Protein AF-0000000084930724 (afdb_homodimer)

pLDDT: mean 94.34, std 8.79, range [58.75, 98.94]

Nearest PDB structures (foldseek):
  6c37-assembly1_A  TM=9.125E-01  e=6.052E-26  Mycolicibacterium smegmatis MC2 155
  3igr-assembly1_A  TM=8.652E-01  e=2.400E-17  Aliivibrio fischeri ES114
  8gxk-assembly2_C  TM=8.668E-01  e=1.693E-15  Pseudomonas jinjuensis
  7kwj-assembly1_B  TM=8.183E-01  e=2.320E-12  Vibrio cholerae O1 biovar El Tor str. N16961
  2vzy-assembly1_D  TM=8.020E-01  e=4.717E-12  Mycobacterium tuberculosis H37Rv

Radius of gyration: 22.0 Å; Cα contacts (8 Å, |Δi|>4): 736; chains: 2; bounding box: 51×66×54 Å

Organism: Streptomyces venezuelae (strain ATCC 10712 / CBS 650.69 / DSM 40230 / JCM 4526 / NBRC 13096 / PD 04745) (NCBI:txid953739)

Sequence (406 aa):
MIPSWPAVLVDGDVLLRPIRMRDHAAWREVNRRNREWLRPWEATVPPAPPGAPVAQRPTYRQMVRHLRSEANAGRMLPFVIEYRGRLVGQLTVAGITWGSMCSGHVGYWVDSEVAGRGVMPTAVALAVDHCFRAVGLHRMEVCIRPENGPSRRVVEKLGFREEGLRPRYLHIDGAWRDHLVFALTVEEVPEGLLRRWHQARIKMIPSWPAVLVDGDVLLRPIRMRDHAAWREVNRRNREWLRPWEATVPPAPPGAPVAQRPTYRQMVRHLRSEANAGRMLPFVIEYRGRLVGQLTVAGITWGSMCSGHVGYWVDSEVAGRGVMPTAVALAVDHCFRAVGLHRMEVCIRPENGPSRRVVEKLGFREEGLRPRYLHIDGAWRDHLVFALTVEEVPEGLLRRWHQARIK

Structure (mmCIF, N/CA/C/O backbone):
data_AF-0000000084930724-model_v1
#
loop_
_entity.id
_entity.type
_entity.pdbx_description
1 polymer Ribosomal-protein-S5p-alanineacetyltransferase
#
loop_
_atom_site.group_PDB
_atom_site.id
_atom_site.type_symbol
_atom_site.label_atom_id
_atom_site.label_alt_id
_atom_site.label_comp_id
_atom_site.label_asym_id
_atom_site.label_entity_id
_atom_site.label_seq_id
_atom_site.pdbx_PDB_ins_code
_atom_site.Cartn_x
_atom_site.Cartn_y
_atom_site.Cartn_z
_atom_site.occupancy
_atom_site.B_iso_or_equiv
_atom_site.auth_seq_id
_atom_site.auth_comp_id
_atom_site.auth_asym_id
_atom_site.auth_atom_id
_atom_site.pdbx_PDB_model_num
ATOM 1 N N . MET A 1 1 ? 9.727 -2.016 16.578 1 65.81 1 MET A N 1
ATOM 2 C CA . MET A 1 1 ? 9.578 -0.6 16.906 1 65.81 1 MET A CA 1
ATOM 3 C C . MET A 1 1 ? 10.305 0.269 15.883 1 65.81 1 MET A C 1
ATOM 5 O O . MET A 1 1 ? 11.367 -0.105 15.383 1 65.81 1 MET A O 1
ATOM 9 N N . ILE A 1 2 ? 9.5 1.338 15.516 1 71.06 2 ILE A N 1
ATOM 10 C CA . ILE A 1 2 ? 10.141 2.307 14.633 1 71.06 2 ILE A CA 1
ATOM 11 C C . ILE A 1 2 ? 11.156 3.129 15.422 1 71.06 2 ILE A C 1
ATOM 13 O O . ILE A 1 2 ? 10.812 3.75 16.438 1 71.06 2 ILE A O 1
ATOM 17 N N . PRO A 1 3 ? 12.445 3.111 15.211 1 70.5 3 PRO A N 1
ATOM 18 C CA . PRO A 1 3 ? 13.477 3.76 16.031 1 70.5 3 PRO A CA 1
ATOM 19 C C . PRO A 1 3 ? 13.188 5.238 16.281 1 70.5 3 PRO A C 1
ATOM 21 O O . PRO A 1 3 ? 13.633 5.793 17.281 1 70.5 3 PRO A O 1
ATOM 24 N N . SER A 1 4 ? 12.344 5.812 15.602 1 83.12 4 SER A N 1
ATOM 25 C CA . SER A 1 4 ? 12.18 7.258 15.719 1 83.12 4 SER A CA 1
ATOM 26 C C . SER A 1 4 ? 10.742 7.617 16.094 1 83.12 4 SER A C 1
ATOM 28 O O . SER A 1 4 ? 10.258 8.695 15.75 1 83.12 4 SER A O 1
ATOM 30 N N . TRP A 1 5 ? 10.188 6.781 16.875 1 91.44 5 TRP A N 1
ATOM 31 C CA . TRP A 1 5 ? 8.867 7.035 17.453 1 91.44 5 TRP A CA 1
ATOM 32 C C . TRP A 1 5 ? 8.875 6.762 18.953 1 91.44 5 TRP A C 1
ATOM 34 O O . TRP A 1 5 ? 9.492 5.801 19.406 1 91.44 5 TRP A O 1
ATOM 44 N N . PRO A 1 6 ? 8.273 7.578 19.75 1 95.56 6 PRO A N 1
ATOM 45 C CA . PRO A 1 6 ? 7.512 8.773 19.375 1 95.56 6 PRO A CA 1
ATOM 46 C C . PRO A 1 6 ? 8.406 9.945 18.984 1 95.56 6 PRO A C 1
ATOM 48 O O . PRO A 1 6 ? 9.594 9.961 19.328 1 95.56 6 PRO A O 1
ATOM 51 N N . ALA A 1 7 ? 7.828 10.859 18.25 1 97.25 7 ALA A N 1
ATOM 52 C CA . ALA A 1 7 ? 8.578 12.023 17.781 1 97.25 7 ALA A CA 1
ATOM 53 C C . ALA A 1 7 ? 7.742 13.297 17.906 1 97.25 7 ALA A C 1
ATOM 55 O O . ALA A 1 7 ? 6.523 13.258 17.734 1 97.25 7 ALA A O 1
ATOM 56 N N . VAL A 1 8 ? 8.414 14.383 18.203 1 98.5 8 VAL A N 1
ATOM 57 C CA . VAL A 1 8 ? 7.863 15.734 18.141 1 98.5 8 VAL A CA 1
ATOM 58 C C . VAL A 1 8 ? 8.625 16.562 17.109 1 98.5 8 VAL A C 1
ATOM 60 O O . VAL A 1 8 ? 9.844 16.688 17.188 1 98.5 8 VAL A O 1
ATOM 63 N N . LEU A 1 9 ? 7.922 17.062 16.109 1 98.75 9 LEU A N 1
ATOM 64 C CA . LEU A 1 9 ? 8.5 17.812 15 1 98.75 9 LEU A CA 1
ATOM 65 C C . LEU A 1 9 ? 7.98 19.25 14.984 1 98.75 9 LEU A C 1
ATOM 67 O O . LEU A 1 9 ? 6.781 19.484 15.141 1 98.75 9 LEU A O 1
ATOM 71 N N . VAL A 1 10 ? 8.906 20.203 14.758 1 98.69 10 VAL A N 1
ATOM 72 C CA . VAL A 1 10 ? 8.484 21.594 14.891 1 98.69 10 VAL A CA 1
ATOM 73 C C . VAL A 1 10 ? 9.109 22.422 13.781 1 98.69 10 VAL A C 1
ATOM 75 O O . VAL A 1 10 ? 10.266 22.203 13.406 1 98.69 10 VAL A O 1
ATOM 78 N N . ASP A 1 11 ? 8.359 23.312 13.227 1 98.75 11 ASP A N 1
ATOM 79 C CA . ASP A 1 11 ? 8.812 24.375 12.344 1 98.75 11 ASP A CA 1
ATOM 80 C C . ASP A 1 11 ? 7.984 25.641 12.547 1 98.75 11 ASP A C 1
ATOM 82 O O . ASP A 1 11 ? 6.844 25.719 12.094 1 98.75 11 ASP A O 1
ATOM 86 N N . GLY A 1 12 ? 8.609 26.688 13.234 1 98.06 12 GLY A N 1
ATOM 87 C CA . GLY A 1 12 ? 7.859 27.891 13.547 1 98.06 12 GLY A CA 1
ATOM 88 C C . GLY A 1 12 ? 6.625 27.625 14.391 1 98.06 12 GLY A C 1
ATOM 89 O O . GLY A 1 12 ? 6.719 27.031 15.461 1 98.06 12 GLY A O 1
ATOM 90 N N . ASP A 1 13 ? 5.41 28 13.812 1 98.31 13 ASP A N 1
ATOM 91 C CA . ASP A 1 13 ? 4.148 27.922 14.547 1 98.31 13 ASP A CA 1
ATOM 92 C C . ASP A 1 13 ? 3.514 26.531 14.398 1 98.31 13 ASP A C 1
ATOM 94 O O . ASP A 1 13 ? 2.479 26.25 15.008 1 98.31 13 ASP A O 1
ATOM 98 N N . VAL A 1 14 ? 4.137 25.672 13.625 1 98.88 14 VAL A N 1
ATOM 99 C CA . VAL A 1 14 ? 3.551 24.375 13.336 1 98.88 14 VAL A CA 1
ATOM 100 C C . VAL A 1 14 ? 4.277 23.297 14.141 1 98.88 14 VAL A C 1
ATOM 102 O O . VAL A 1 14 ? 5.508 23.219 14.117 1 98.88 14 VAL A O 1
ATOM 105 N N . LEU A 1 15 ? 3.494 22.5 14.859 1 98.88 15 LEU A N 1
ATOM 106 C CA . LEU A 1 15 ? 4.031 21.406 15.68 1 98.88 15 LEU A CA 1
ATOM 107 C C . LEU A 1 15 ? 3.285 20.109 15.414 1 98.88 15 LEU A C 1
ATOM 109 O O . LEU A 1 15 ? 2.055 20.094 15.336 1 98.88 15 LEU A O 1
ATOM 113 N N . LEU A 1 16 ? 4.008 19.031 15.125 1 98.88 16 LEU A N 1
ATOM 114 C CA . LEU A 1 16 ? 3.48 17.672 15.078 1 98.88 16 LEU A CA 1
ATOM 115 C C . LEU A 1 16 ? 3.891 16.891 16.328 1 98.88 16 LEU A C 1
ATOM 117 O O . LEU A 1 16 ? 5.066 16.875 16.703 1 98.88 16 LEU A O 1
ATOM 121 N N . ARG A 1 17 ? 3.01 16.25 16.953 1 98.81 17 ARG A N 1
ATOM 122 C CA . ARG A 1 17 ? 3.293 15.398 18.094 1 98.81 17 ARG A CA 1
ATOM 123 C C . ARG A 1 17 ? 2.332 14.211 18.141 1 98.81 17 ARG A C 1
ATOM 125 O O . ARG A 1 17 ? 1.257 14.25 17.547 1 98.81 17 ARG A O 1
ATOM 132 N N . PRO A 1 18 ? 2.723 13.18 18.875 1 98.5 18 PRO A N 1
ATOM 133 C CA . PRO A 1 18 ? 1.832 12.023 18.953 1 98.5 18 PRO A CA 1
ATOM 134 C C . PRO A 1 18 ? 0.461 12.367 19.531 1 98.5 1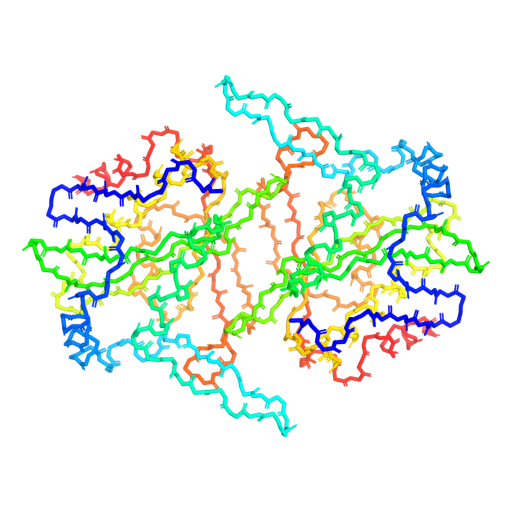8 PRO A C 1
ATOM 136 O O . PRO A 1 18 ? 0.363 13.172 20.453 1 98.5 18 PRO A O 1
ATOM 139 N N . ILE A 1 19 ? -0.576 11.789 19.016 1 98.44 19 ILE A N 1
ATOM 140 C CA . ILE A 1 19 ? -1.924 11.93 19.562 1 98.44 19 ILE A CA 1
ATOM 141 C C . ILE A 1 19 ? -2.004 11.258 20.922 1 98.44 19 ILE A C 1
ATOM 143 O O . ILE A 1 19 ? -1.419 10.195 21.141 1 98.44 19 ILE A O 1
ATOM 147 N N . ARG A 1 20 ? -2.709 11.875 21.828 1 98.06 20 ARG A N 1
ATOM 148 C CA . ARG A 1 20 ? -2.857 11.383 23.203 1 98.06 20 ARG A CA 1
ATOM 149 C C . ARG A 1 20 ? -4.328 11.281 23.594 1 98.06 20 ARG A C 1
ATOM 151 O O . ARG A 1 20 ? -5.18 11.938 22.984 1 98.06 20 ARG A O 1
ATOM 158 N N . MET A 1 21 ? -4.531 10.461 24.672 1 98.06 21 MET A N 1
ATOM 159 C CA . MET A 1 21 ? -5.891 10.328 25.203 1 98.06 21 MET A CA 1
ATOM 160 C C . MET A 1 21 ? -6.418 11.68 25.688 1 98.06 21 MET A C 1
ATOM 162 O O . MET A 1 21 ? -7.602 11.984 25.516 1 98.06 21 MET A O 1
ATOM 166 N N . ARG A 1 22 ? -5.602 12.484 26.141 1 97.81 22 ARG A N 1
ATOM 167 C CA . ARG A 1 22 ? -6.008 13.75 26.75 1 97.81 22 ARG A CA 1
ATOM 168 C C . ARG A 1 22 ? -6.371 14.781 25.688 1 97.81 22 ARG A C 1
ATOM 170 O O . ARG A 1 22 ? -6.891 15.852 26 1 97.81 22 ARG A O 1
ATOM 177 N N . ASP A 1 23 ? -6.117 14.484 24.422 1 98.44 23 ASP A N 1
ATOM 178 C CA . ASP A 1 23 ? -6.449 15.398 23.328 1 98.44 23 ASP A CA 1
ATOM 179 C C . ASP A 1 23 ? -7.941 15.336 23 1 98.44 23 ASP A C 1
ATOM 181 O O . ASP A 1 23 ? -8.422 16.094 22.156 1 98.44 23 ASP A O 1
ATOM 185 N N . HIS A 1 24 ? -8.664 14.508 23.641 1 98.31 24 HIS A N 1
ATOM 186 C CA . HIS A 1 24 ? -10.023 14.148 23.266 1 98.31 24 HIS A CA 1
ATOM 187 C C . HIS A 1 24 ? -10.906 15.383 23.141 1 98.31 24 HIS A C 1
ATOM 189 O O . HIS A 1 24 ? -11.57 15.57 22.109 1 98.31 24 HIS A O 1
ATOM 195 N N . ALA A 1 25 ? -10.93 16.219 24.062 1 98.19 25 ALA A N 1
ATOM 196 C CA . ALA A 1 25 ? -11.828 17.375 24.078 1 98.19 25 ALA A CA 1
ATOM 197 C C . ALA A 1 25 ? -11.508 18.312 22.906 1 98.19 25 ALA A C 1
ATOM 199 O O . ALA A 1 25 ? -12.406 18.734 22.172 1 98.19 25 ALA A O 1
ATOM 200 N N . ALA A 1 26 ? -10.273 18.656 22.781 1 98.25 26 ALA A N 1
ATOM 201 C CA . ALA A 1 26 ? -9.852 19.562 21.703 1 98.25 26 ALA A CA 1
ATOM 202 C C . ALA A 1 26 ? -10.117 18.938 20.344 1 98.25 26 ALA A C 1
ATOM 204 O O . ALA A 1 26 ? -10.594 19.625 19.422 1 98.25 26 ALA A O 1
ATOM 205 N N . TRP A 1 27 ? -9.828 17.688 20.188 1 97.75 27 TRP A N 1
ATOM 206 C CA . TRP A 1 27 ? -10.039 16.938 18.953 1 97.75 27 TRP A CA 1
ATOM 207 C C . TRP A 1 27 ? -11.523 16.922 18.578 1 97.75 27 TRP A C 1
ATOM 209 O O . TRP A 1 27 ? -11.883 17.203 17.438 1 97.75 27 TRP A O 1
ATOM 219 N N . ARG A 1 28 ? -12.344 16.641 19.531 1 97.19 28 ARG A N 1
ATOM 220 C CA . ARG A 1 28 ? -13.789 16.594 19.312 1 97.19 28 ARG A CA 1
ATOM 221 C C . ARG A 1 28 ? -14.312 17.969 18.891 1 97.19 28 ARG A C 1
ATOM 223 O O . ARG A 1 28 ? -15.164 18.062 18 1 97.19 28 ARG A O 1
ATOM 230 N N . GLU A 1 29 ? -13.844 18.906 19.547 1 97.81 29 GLU A N 1
ATOM 231 C CA . GLU A 1 29 ? -14.289 20.266 19.234 1 97.81 29 GLU A CA 1
ATOM 232 C C . GLU A 1 29 ? -13.953 20.656 17.797 1 97.81 29 GLU A C 1
ATOM 234 O O . GLU A 1 29 ? -14.805 21.156 17.078 1 97.81 29 GLU A O 1
ATOM 239 N N . VAL A 1 30 ? -12.742 20.438 17.391 1 97.75 30 VAL A N 1
ATOM 240 C CA . VAL A 1 30 ? -12.305 20.781 16.047 1 97.75 30 VAL A CA 1
ATOM 241 C C . VAL A 1 30 ? -13.07 19.969 15.016 1 97.75 30 VAL A C 1
ATOM 243 O O . VAL A 1 30 ? -13.508 20.484 13.992 1 97.75 30 VAL A O 1
ATOM 246 N N . ASN A 1 31 ? -13.289 18.672 15.281 1 96.19 31 ASN A N 1
ATOM 247 C CA . ASN A 1 31 ? -14.023 17.812 14.375 1 96.19 31 ASN A CA 1
ATOM 248 C C . ASN A 1 31 ? -15.477 18.25 14.242 1 96.19 31 ASN A C 1
ATOM 250 O O . ASN A 1 31 ? -16.016 18.281 13.133 1 96.19 31 ASN A O 1
ATOM 254 N N . ARG A 1 32 ? -16.016 18.594 15.352 1 96.38 32 ARG A N 1
ATOM 255 C CA . ARG A 1 32 ? -17.422 19.031 15.328 1 96.38 32 ARG A CA 1
ATOM 256 C C . ARG A 1 32 ? -17.578 20.312 14.508 1 96.38 32 ARG A C 1
ATOM 258 O O . ARG A 1 32 ? -18.453 20.391 13.648 1 96.38 32 ARG A O 1
ATOM 265 N N . ARG A 1 33 ? -16.781 21.234 14.742 1 96.62 33 ARG A N 1
ATOM 266 C CA . ARG A 1 33 ? -16.875 22.531 14.078 1 96.62 33 ARG A CA 1
ATOM 267 C C . ARG A 1 33 ? -16.594 22.406 12.586 1 96.62 33 ARG A C 1
ATOM 269 O O . ARG A 1 33 ? -17.062 23.219 11.789 1 96.62 33 ARG A O 1
ATOM 276 N N . ASN A 1 34 ? -15.859 21.375 12.25 1 97.56 34 ASN A N 1
ATOM 277 C CA . ASN A 1 34 ? -15.43 21.219 10.859 1 97.56 34 ASN A CA 1
ATOM 278 C C . ASN A 1 34 ? -16.156 20.078 10.172 1 97.56 34 ASN A C 1
ATOM 280 O O . ASN A 1 34 ? -15.711 19.594 9.133 1 97.56 34 ASN A O 1
ATOM 284 N N . ARG A 1 35 ? -17.172 19.578 10.711 1 95.69 35 ARG A N 1
ATOM 285 C CA . ARG A 1 35 ? -17.859 18.391 10.234 1 95.69 35 ARG A CA 1
ATOM 286 C C . ARG A 1 35 ? -18.188 18.5 8.75 1 95.69 35 ARG A C 1
ATOM 288 O O . ARG A 1 35 ? -17.875 17.594 7.965 1 95.69 35 ARG A O 1
ATOM 295 N N . GLU A 1 36 ? -18.812 19.594 8.32 1 94.88 36 GLU A N 1
ATOM 296 C CA . GLU A 1 36 ? -19.219 19.781 6.93 1 94.88 36 GLU A CA 1
ATOM 297 C C . GLU A 1 36 ? -18.016 19.922 6.008 1 94.88 36 GLU A C 1
ATOM 299 O O . GLU A 1 36 ? -18.031 19.422 4.883 1 94.88 36 GLU A O 1
ATOM 304 N N . TRP A 1 37 ? -17.016 20.562 6.578 1 94.56 37 TRP A N 1
ATOM 305 C CA . TRP A 1 37 ? -15.758 20.797 5.875 1 94.56 37 TRP A CA 1
ATOM 306 C C . TRP A 1 37 ? -15.031 19.484 5.609 1 94.56 37 TRP A C 1
ATOM 308 O O . TRP A 1 37 ? -14.43 19.297 4.543 1 94.56 37 TRP A O 1
ATOM 318 N N . LEU A 1 38 ? -15.062 18.516 6.477 1 95.81 38 LEU A N 1
ATOM 319 C CA . LEU A 1 38 ? -14.234 17.312 6.453 1 95.81 38 LEU A CA 1
ATOM 320 C C . LEU A 1 38 ? -15 16.141 5.848 1 95.81 38 LEU A C 1
ATOM 322 O O . LEU A 1 38 ? -14.398 15.25 5.242 1 95.81 38 LEU A O 1
ATOM 326 N N . ARG A 1 39 ? -16.281 16.141 5.906 1 94.56 39 ARG A N 1
ATOM 327 C CA . ARG A 1 39 ? -17.141 15 5.629 1 94.56 39 ARG A CA 1
ATOM 328 C C . ARG A 1 39 ? -16.891 14.445 4.23 1 94.56 39 ARG A C 1
ATOM 330 O O . ARG A 1 39 ? -16.734 13.234 4.055 1 94.56 39 ARG A O 1
ATOM 337 N N . PRO A 1 40 ? -16.734 15.281 3.221 1 95 40 PRO A N 1
ATOM 338 C CA . PRO A 1 40 ? -16.594 14.75 1.861 1 95 40 PRO A CA 1
ATOM 339 C C . PRO A 1 40 ? -15.297 13.969 1.662 1 95 40 PRO A C 1
ATOM 341 O O . PRO A 1 40 ? -15.156 13.242 0.672 1 95 40 PRO A O 1
ATOM 344 N N . TRP A 1 41 ? -14.406 14.125 2.57 1 94.56 41 TRP A N 1
ATOM 345 C CA . TRP A 1 41 ? -13.07 13.555 2.385 1 94.56 41 TRP A CA 1
ATOM 346 C C . TRP A 1 41 ? -12.789 12.477 3.422 1 94.56 41 TRP A C 1
ATOM 348 O O . TRP A 1 41 ? -11.695 11.906 3.451 1 94.56 41 TRP A O 1
ATOM 358 N N . GLU A 1 42 ? -13.766 12.172 4.242 1 91.06 42 GLU A N 1
ATOM 359 C CA . GLU A 1 42 ? -13.578 11.273 5.371 1 91.06 42 GLU A CA 1
ATOM 360 C C . GLU A 1 42 ? -13.633 9.812 4.926 1 91.06 42 GLU A C 1
ATOM 362 O O . GLU A 1 42 ? -14.586 9.398 4.262 1 91.06 42 GLU A O 1
ATOM 367 N N . ALA A 1 43 ? -12.625 9.109 5.348 1 91.44 43 ALA A N 1
ATOM 368 C CA . ALA A 1 43 ? -12.625 7.672 5.109 1 91.44 43 ALA A CA 1
ATOM 369 C C . ALA A 1 43 ? -13.758 6.992 5.867 1 91.44 43 ALA A C 1
ATOM 371 O O . ALA A 1 43 ? -14.047 7.34 7.016 1 91.44 43 ALA A O 1
ATOM 372 N N . THR A 1 44 ? -14.406 6.035 5.25 1 89.94 44 THR A N 1
ATOM 373 C CA . THR A 1 44 ? -15.492 5.262 5.852 1 89.94 44 THR A CA 1
ATOM 374 C C . THR A 1 44 ? -15.219 3.764 5.723 1 89.94 44 THR A C 1
ATOM 376 O O . THR A 1 44 ? -14.43 3.342 4.879 1 89.94 44 THR A O 1
ATOM 379 N N . VAL A 1 45 ? -15.766 3.045 6.578 1 83.94 45 VAL A N 1
ATOM 380 C CA . VAL A 1 45 ? -15.688 1.591 6.492 1 83.94 45 VAL A CA 1
ATOM 381 C C . VAL A 1 45 ? -16.734 1.071 5.512 1 83.94 45 VAL A C 1
ATOM 383 O O . VAL A 1 45 ? -17.922 1.381 5.641 1 83.94 45 VAL A O 1
ATOM 386 N N . PRO A 1 46 ? -16.172 0.367 4.555 1 87.06 46 PRO A N 1
ATOM 387 C CA . PRO A 1 46 ? -17.172 -0.176 3.623 1 87.06 46 PRO A CA 1
ATOM 388 C C . PRO A 1 46 ? -18.156 -1.12 4.301 1 87.06 46 PRO A C 1
ATOM 390 O O . PRO A 1 46 ? -17.859 -1.688 5.352 1 87.06 46 PRO A O 1
ATOM 393 N N . PRO A 1 47 ? -19.344 -1.133 3.67 1 75.94 47 PRO A N 1
ATOM 394 C CA . PRO A 1 47 ? -20.359 -2.012 4.273 1 75.94 47 PRO A CA 1
ATOM 395 C C . PRO A 1 47 ? -19.906 -3.471 4.328 1 75.94 47 PRO A C 1
ATOM 397 O O . PRO A 1 47 ? -19.219 -3.941 3.426 1 75.94 47 PRO A O 1
ATOM 400 N N . ALA A 1 48 ? -20.156 -4.016 5.484 1 70.31 48 ALA A N 1
ATOM 401 C CA . ALA A 1 48 ? -19.859 -5.438 5.633 1 70.31 48 ALA A CA 1
ATOM 402 C C . ALA A 1 48 ? -20.75 -6.281 4.723 1 70.31 48 ALA A C 1
ATOM 404 O O . ALA A 1 48 ? -21.844 -5.852 4.332 1 70.31 48 ALA A O 1
ATOM 405 N N . PRO A 1 49 ? -20.016 -7.426 4.273 1 61.41 49 PRO A N 1
ATOM 406 C CA . PRO A 1 49 ? -20.906 -8.336 3.557 1 61.41 49 PRO A CA 1
ATOM 407 C C . PRO A 1 49 ? -22.219 -8.586 4.309 1 61.41 49 PRO A C 1
ATOM 409 O O . PRO A 1 49 ? -22.281 -8.367 5.52 1 61.41 49 PRO A O 1
ATOM 412 N N . PRO A 1 50 ? -23.219 -8.891 3.475 1 58.75 50 PRO A N 1
ATOM 413 C CA . PRO A 1 50 ? -24.5 -9.203 4.133 1 58.75 50 PRO A CA 1
ATOM 414 C C . PRO A 1 50 ? -24.328 -10.164 5.309 1 58.75 50 PRO A C 1
ATOM 416 O O . PRO A 1 50 ? -23.625 -11.172 5.191 1 58.75 50 PRO A O 1
ATOM 419 N N . GLY A 1 51 ? -24.828 -9.805 6.422 1 59.34 51 GLY A N 1
ATOM 420 C CA . GLY A 1 51 ? -24.781 -10.672 7.59 1 59.34 51 GLY A CA 1
ATOM 421 C C . GLY A 1 51 ? -23.703 -10.281 8.586 1 59.34 51 GLY A C 1
ATOM 422 O O . GLY A 1 51 ? -23.688 -10.773 9.719 1 59.34 51 GLY A O 1
ATOM 423 N N . ALA A 1 52 ? -22.781 -9.531 8.039 1 62.91 52 ALA A N 1
ATOM 424 C CA . ALA A 1 52 ? -21.734 -9.125 8.961 1 62.91 52 ALA A CA 1
ATOM 425 C C . ALA A 1 52 ? -22.156 -7.902 9.781 1 62.91 52 ALA A C 1
ATOM 427 O O . ALA A 1 52 ? -22.969 -7.094 9.32 1 62.91 52 ALA A O 1
ATOM 428 N N . PRO A 1 53 ? -21.781 -7.914 10.984 1 59.72 53 PRO A N 1
ATOM 429 C CA . PRO A 1 53 ? -22.156 -6.762 11.812 1 59.72 53 PRO A CA 1
ATOM 430 C C . PRO A 1 53 ? -21.625 -5.441 11.258 1 59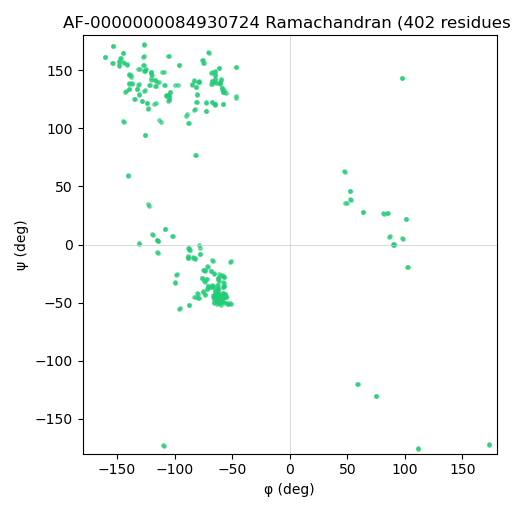.72 53 PRO A C 1
ATOM 432 O O . PRO A 1 53 ? -20.562 -5.414 10.648 1 59.72 53 PRO A O 1
ATOM 435 N N . VAL A 1 54 ? -22.562 -4.441 11.219 1 59.88 54 VAL A N 1
ATOM 436 C CA . VAL A 1 54 ? -22.219 -3.1 10.758 1 59.88 54 VAL A CA 1
ATOM 437 C C . VAL A 1 54 ? -21.094 -2.537 11.609 1 59.88 54 VAL A C 1
ATOM 439 O O . VAL A 1 54 ? -21.156 -2.553 12.844 1 59.88 54 VAL A O 1
ATOM 442 N N . ALA A 1 55 ? -20.109 -2.258 10.93 1 64.56 55 ALA A N 1
ATOM 443 C CA . ALA A 1 55 ? -18.984 -1.697 11.664 1 64.56 55 ALA A CA 1
ATOM 444 C C . ALA A 1 55 ? -19.344 -0.343 12.273 1 64.56 55 ALA A C 1
ATOM 446 O O . ALA A 1 55 ? -19.906 0.515 11.594 1 64.56 55 ALA A O 1
ATOM 447 N N . GLN A 1 56 ? -19.266 -0.201 13.562 1 68.56 56 GLN A N 1
ATOM 448 C CA . GLN A 1 56 ? -19.469 1.063 14.266 1 68.56 56 GLN A CA 1
ATOM 449 C C . GLN A 1 56 ? -18.219 1.942 14.18 1 68.56 56 GLN A C 1
ATOM 451 O O . GLN A 1 56 ? -17.094 1.436 14.141 1 68.56 56 GLN A O 1
ATOM 456 N N . ARG A 1 57 ? -18.5 3.25 14 1 80 57 ARG A N 1
ATOM 457 C CA . ARG A 1 57 ? -17.391 4.203 14.086 1 80 57 ARG A CA 1
ATOM 458 C C . ARG A 1 57 ? -16.688 4.09 15.43 1 80 57 ARG A C 1
ATOM 460 O O . ARG A 1 57 ? -17.328 4.039 16.484 1 80 57 ARG A O 1
ATOM 467 N N . PRO A 1 58 ? -15.469 4.008 15.375 1 87.44 58 PRO A N 1
ATOM 468 C CA . PRO A 1 58 ? -14.742 3.898 16.641 1 87.44 58 PRO A CA 1
ATOM 469 C C . PRO A 1 58 ? -14.875 5.145 17.516 1 87.44 58 PRO A C 1
ATOM 471 O O . PRO A 1 58 ? -15.008 6.254 16.984 1 87.44 58 PRO A O 1
ATOM 474 N N . THR A 1 59 ? -14.82 4.895 18.828 1 93.62 59 THR A N 1
ATOM 475 C CA . THR A 1 59 ? -14.68 6.012 19.75 1 93.62 59 THR A CA 1
ATOM 476 C C . THR A 1 59 ? -13.281 6.617 19.672 1 93.62 59 THR A C 1
ATOM 478 O O . THR A 1 59 ? -12.375 6.02 19.094 1 93.62 59 THR A O 1
ATOM 481 N N . TYR A 1 60 ? -13.211 7.812 20.266 1 96.56 60 TYR A N 1
ATOM 482 C CA . TYR A 1 60 ? -11.898 8.438 20.312 1 96.56 60 TYR A CA 1
ATOM 483 C C . TYR A 1 60 ? -10.891 7.535 21.016 1 96.56 60 TYR A C 1
ATOM 485 O O . TYR A 1 60 ? -9.758 7.383 20.562 1 96.56 60 TYR A O 1
ATOM 493 N N . ARG A 1 61 ? -11.305 6.93 22.094 1 96.56 61 ARG A N 1
ATOM 494 C CA . ARG A 1 61 ? -10.445 6.043 22.859 1 96.56 61 ARG A CA 1
ATOM 495 C C . ARG A 1 61 ? -10 4.844 22.016 1 96.56 61 ARG A C 1
ATOM 497 O O . ARG A 1 61 ? -8.828 4.469 22.031 1 96.56 61 ARG A O 1
ATOM 504 N N . GLN A 1 62 ? -10.898 4.273 21.359 1 96.12 62 GLN A N 1
ATOM 505 C CA . GLN A 1 62 ? -10.594 3.143 20.484 1 96.12 62 GLN A CA 1
ATOM 506 C C . GLN A 1 62 ? -9.656 3.553 19.359 1 96.12 62 GLN A C 1
ATOM 508 O O . GLN A 1 62 ? -8.734 2.812 19.016 1 96.12 62 GLN A O 1
ATOM 513 N N . MET A 1 63 ? -9.953 4.73 18.844 1 95.44 63 MET A N 1
ATOM 514 C CA . MET A 1 63 ? -9.109 5.258 17.781 1 95.44 63 MET A CA 1
ATOM 515 C C . MET A 1 63 ? -7.676 5.441 18.266 1 95.44 63 MET A C 1
ATOM 517 O O . MET A 1 63 ? -6.734 4.941 17.641 1 95.44 63 MET A O 1
ATOM 521 N N . VAL A 1 64 ? -7.496 6.082 19.359 1 97.88 64 VAL A N 1
ATOM 522 C CA . VAL A 1 64 ? -6.168 6.367 19.891 1 97.88 64 VAL A CA 1
ATOM 523 C C . VAL A 1 64 ? -5.453 5.062 20.234 1 97.88 64 VAL A C 1
ATOM 525 O O . VAL A 1 64 ? -4.262 4.914 19.953 1 97.88 64 VAL A O 1
ATOM 528 N N . ARG A 1 65 ? -6.125 4.133 20.797 1 97.19 65 ARG A N 1
ATOM 529 C CA . ARG A 1 65 ? -5.527 2.838 21.125 1 97.19 65 ARG A CA 1
ATOM 530 C C . ARG A 1 65 ? -5.051 2.127 19.859 1 97.19 65 ARG A C 1
ATOM 532 O O . ARG A 1 65 ? -3.963 1.549 19.844 1 97.19 65 ARG A O 1
ATOM 539 N N . HIS A 1 66 ? -5.891 2.189 18.906 1 95.25 66 HIS A N 1
ATOM 540 C CA . HIS A 1 66 ? -5.52 1.583 17.625 1 95.25 66 HIS A CA 1
ATOM 541 C C . HIS A 1 66 ? -4.281 2.246 17.031 1 95.25 66 HIS A C 1
ATOM 543 O O . HIS A 1 66 ? -3.33 1.563 16.656 1 95.25 66 HIS A O 1
ATOM 549 N N . LEU A 1 67 ? -4.352 3.547 17 1 96.44 67 LEU A N 1
ATOM 550 C CA . LEU A 1 67 ? -3.229 4.305 16.453 1 96.44 67 LEU A CA 1
ATOM 551 C C . LEU A 1 67 ? -1.943 3.998 17.219 1 96.44 67 LEU A C 1
ATOM 553 O O . LEU A 1 67 ? -0.896 3.771 16.609 1 96.44 67 LEU A O 1
ATOM 557 N N . ARG A 1 68 ? -2.014 3.918 18.438 1 95.38 68 ARG A N 1
ATOM 558 C CA . ARG A 1 68 ? -0.85 3.633 19.281 1 95.38 68 ARG A CA 1
ATOM 559 C C . ARG A 1 68 ? -0.336 2.217 19.031 1 95.38 68 ARG A C 1
ATOM 561 O O . ARG A 1 68 ? 0.875 1.989 18.984 1 95.38 68 ARG A O 1
ATOM 568 N N . SER A 1 69 ? -1.23 1.313 18.969 1 95 69 SER A N 1
ATOM 569 C CA . SER A 1 69 ? -0.843 -0.067 18.688 1 95 69 SER A CA 1
ATOM 570 C C . SER A 1 69 ? -0.095 -0.178 17.359 1 95 69 SER A C 1
ATOM 572 O O . SER A 1 69 ? 0.926 -0.863 17.281 1 95 69 SER A O 1
ATOM 574 N N . GLU A 1 70 ? -0.636 0.466 16.375 1 93.88 70 GLU A N 1
ATOM 575 C CA . GLU A 1 70 ? 0.009 0.45 15.07 1 93.88 70 GLU A CA 1
ATOM 576 C C . GLU A 1 70 ? 1.368 1.144 15.117 1 93.88 70 GLU A C 1
ATOM 578 O O . GLU A 1 70 ? 2.318 0.702 14.469 1 93.88 70 GLU A O 1
ATOM 583 N N . ALA A 1 71 ? 1.418 2.193 15.812 1 95.94 71 ALA A N 1
ATOM 584 C CA . ALA A 1 71 ? 2.688 2.896 15.977 1 95.94 71 ALA A CA 1
ATOM 585 C C . ALA A 1 71 ? 3.729 2.004 16.641 1 95.94 71 ALA A C 1
ATOM 587 O O . ALA A 1 71 ? 4.871 1.925 16.188 1 95.94 71 ALA A O 1
ATOM 588 N N . ASN A 1 72 ? 3.32 1.315 17.688 1 93.88 72 ASN A N 1
ATOM 589 C CA . ASN A 1 72 ? 4.211 0.416 18.406 1 93.88 72 ASN A CA 1
ATOM 590 C C . ASN A 1 72 ? 4.695 -0.727 17.516 1 93.88 72 ASN A C 1
ATOM 592 O O . ASN A 1 72 ? 5.809 -1.225 17.688 1 93.88 72 ASN A O 1
ATOM 596 N N . ALA A 1 73 ? 3.893 -1.042 16.609 1 91.88 73 ALA A N 1
ATOM 597 C CA . ALA A 1 73 ? 4.234 -2.129 15.703 1 91.88 73 ALA A CA 1
ATOM 598 C C . ALA A 1 73 ? 5.055 -1.617 14.523 1 91.88 73 ALA A C 1
ATOM 600 O O . ALA A 1 73 ? 5.449 -2.393 13.648 1 91.88 73 ALA A O 1
ATOM 601 N N . GLY A 1 74 ? 5.254 -0.356 14.43 1 93.19 74 GLY A N 1
ATOM 602 C CA . GLY A 1 74 ? 6.07 0.224 13.375 1 93.19 74 GLY A CA 1
ATOM 603 C C . GLY A 1 74 ? 5.328 0.386 12.062 1 93.19 74 GLY A C 1
ATOM 604 O O . GLY A 1 74 ? 5.945 0.446 11 1 93.19 74 GLY A O 1
ATOM 605 N N . ARG A 1 75 ? 3.973 0.532 12.148 1 94.25 75 ARG A N 1
ATOM 606 C CA . ARG A 1 75 ? 3.182 0.531 10.922 1 94.25 75 ARG A CA 1
ATOM 607 C C . ARG A 1 75 ? 2.512 1.883 10.703 1 94.25 75 ARG A C 1
ATOM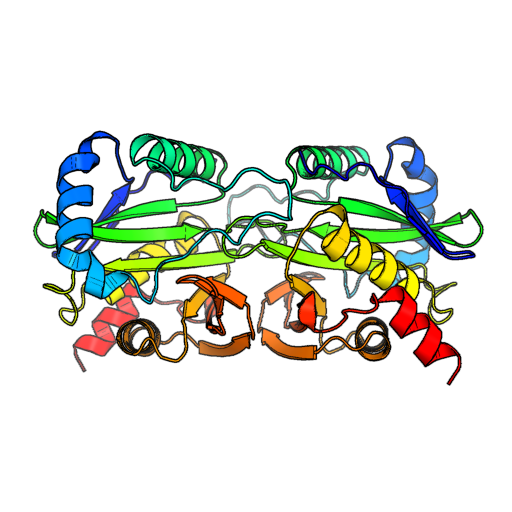 609 O O . ARG A 1 75 ? 1.923 2.123 9.641 1 94.25 75 ARG A O 1
ATOM 616 N N . MET A 1 76 ? 2.621 2.807 11.68 1 96.81 76 MET A N 1
ATOM 617 C CA . MET A 1 76 ? 2.012 4.129 11.562 1 96.81 76 MET A CA 1
ATOM 618 C C . MET A 1 76 ? 2.76 5.148 12.414 1 96.81 76 MET A C 1
ATOM 620 O O . MET A 1 76 ? 3.463 4.785 13.359 1 96.81 76 MET A O 1
ATOM 624 N N . LEU A 1 77 ? 2.654 6.336 12.07 1 98.25 77 LEU A N 1
ATOM 625 C CA . LEU A 1 77 ? 3.023 7.5 12.867 1 98.25 77 LEU A CA 1
ATOM 626 C C . LEU A 1 77 ? 1.852 8.469 12.992 1 98.25 77 LEU A C 1
ATOM 628 O O . LEU A 1 77 ? 1.631 9.305 12.117 1 98.25 77 LEU A O 1
ATOM 632 N N . PRO A 1 78 ? 1.092 8.359 14.055 1 98.44 78 PRO A N 1
ATOM 633 C CA . PRO A 1 78 ? -0.104 9.188 14.227 1 98.44 78 PRO A CA 1
ATOM 634 C C . PRO A 1 78 ? 0.185 10.5 14.953 1 98.44 78 PRO A C 1
ATOM 636 O O . PRO A 1 78 ? 0.362 10.508 16.172 1 98.44 78 PRO A O 1
ATOM 639 N N . PHE A 1 79 ? 0.1 11.602 14.242 1 98.81 79 PHE A N 1
ATOM 640 C CA . PHE A 1 79 ? 0.366 12.93 14.797 1 98.81 79 PHE A CA 1
ATOM 641 C C . PHE A 1 79 ? -0.921 13.734 14.914 1 98.81 79 PHE A C 1
ATOM 643 O O . PHE A 1 79 ? -1.834 13.578 14.102 1 98.81 79 PHE A O 1
ATOM 650 N N . VAL A 1 80 ? -0.965 14.586 15.898 1 98.88 80 VAL A N 1
ATOM 651 C CA . VAL A 1 80 ? -1.819 15.766 15.812 1 98.88 80 VAL A CA 1
ATOM 652 C C . VAL A 1 80 ? -1.001 16.969 15.344 1 98.88 80 VAL A C 1
ATOM 654 O O . VAL A 1 80 ? 0.222 16.984 15.5 1 98.88 80 VAL A O 1
ATOM 657 N N . ILE A 1 81 ? -1.695 17.875 14.758 1 98.94 81 ILE A N 1
ATOM 658 C CA . ILE A 1 81 ? -1.093 19.125 14.305 1 98.94 81 ILE A CA 1
ATOM 659 C C . ILE A 1 81 ? -1.493 20.266 15.25 1 98.94 81 ILE A C 1
ATOM 661 O O . ILE A 1 81 ? -2.682 20.5 15.477 1 98.94 81 ILE A O 1
ATOM 665 N N . GLU A 1 82 ? -0.521 20.922 15.773 1 98.88 82 GLU A N 1
ATOM 666 C CA . GLU A 1 82 ? -0.772 22.141 16.516 1 98.88 82 GLU A CA 1
ATOM 667 C C . GLU A 1 82 ? -0.283 23.375 15.75 1 98.88 82 GLU A C 1
ATOM 669 O O . GLU A 1 82 ? 0.774 23.328 15.117 1 98.88 82 GLU A O 1
ATOM 674 N N . TYR A 1 83 ? -1.062 24.406 15.742 1 98.81 83 TYR A N 1
ATOM 675 C CA . TYR A 1 83 ? -0.729 25.703 15.18 1 98.81 83 TYR A CA 1
ATOM 676 C C . TYR A 1 83 ? -0.872 26.797 16.234 1 98.81 83 TYR A C 1
ATOM 678 O O . TYR A 1 83 ? -1.961 27.016 16.766 1 98.81 83 TYR A O 1
ATOM 686 N N . ARG A 1 84 ? 0.221 27.438 16.547 1 98.31 84 ARG A N 1
ATOM 687 C CA . ARG A 1 84 ? 0.242 28.469 17.578 1 98.31 84 ARG A CA 1
ATOM 688 C C . ARG A 1 84 ? -0.355 27.938 18.891 1 98.31 84 ARG A C 1
ATOM 690 O O . ARG A 1 84 ? -1.188 28.594 19.5 1 98.31 84 ARG A O 1
ATOM 697 N N . GLY A 1 85 ? -0.043 26.656 19.172 1 97.62 85 GLY A N 1
ATOM 698 C CA . GLY A 1 85 ? -0.336 26.062 20.469 1 97.62 85 GLY A CA 1
ATOM 699 C C . GLY A 1 85 ? -1.703 25.406 20.516 1 97.62 85 GLY A C 1
ATOM 700 O O . GLY A 1 85 ? -2.074 24.812 21.531 1 97.62 85 GLY A O 1
ATOM 701 N N . ARG A 1 86 ? -2.428 25.453 19.406 1 98.06 86 ARG A N 1
ATOM 702 C CA . ARG A 1 86 ? -3.771 24.875 19.391 1 98.06 86 ARG A CA 1
ATOM 703 C C . ARG A 1 86 ? -3.838 23.688 18.438 1 98.06 86 ARG A C 1
ATOM 705 O O . ARG A 1 86 ? -3.27 23.719 17.344 1 98.06 86 ARG A O 1
ATOM 712 N N . LEU A 1 87 ? -4.582 22.625 18.891 1 98.69 87 LEU A N 1
ATOM 713 C CA . LEU A 1 87 ? -4.812 21.484 18.016 1 98.69 87 LEU A CA 1
ATOM 714 C C . LEU A 1 87 ? -5.703 21.875 16.844 1 98.69 87 LEU A C 1
ATOM 716 O O . LEU A 1 87 ? -6.832 22.328 17.031 1 98.69 87 LEU A O 1
ATOM 720 N N . VAL A 1 88 ? -5.18 21.656 15.609 1 98.75 88 VAL A N 1
ATOM 721 C CA . VAL A 1 88 ? -5.93 22.172 14.461 1 98.75 88 VAL A CA 1
ATOM 722 C C . VAL A 1 88 ? -6.09 21.078 13.414 1 98.75 88 VAL A C 1
ATOM 724 O O . VAL A 1 88 ? -6.641 21.312 12.336 1 98.75 88 VAL A O 1
ATOM 727 N N . GLY A 1 89 ? -5.578 19.891 13.672 1 98.5 89 GLY A N 1
ATOM 728 C CA . GLY A 1 89 ? -5.711 18.844 12.672 1 98.5 89 GLY A CA 1
ATOM 729 C C . GLY A 1 89 ? -4.938 17.578 13.023 1 98.5 89 GLY A C 1
ATOM 730 O O . GLY A 1 89 ? -4.465 17.438 14.156 1 98.5 89 GLY A O 1
ATOM 731 N N . GLN A 1 90 ? -4.891 16.688 12.094 1 98.56 90 GLN A N 1
ATOM 732 C CA . GLN A 1 90 ? -4.172 15.43 12.242 1 98.56 90 GLN A CA 1
ATOM 733 C C . GLN A 1 90 ? -3.432 15.07 10.961 1 98.56 90 GLN A C 1
ATOM 735 O O . GLN A 1 90 ? -3.857 15.445 9.867 1 98.56 90 GLN A O 1
ATOM 740 N N . LEU A 1 91 ? -2.336 14.453 11.102 1 98.75 91 LEU A N 1
ATOM 741 C CA . LEU A 1 91 ? -1.545 13.852 10.031 1 98.75 91 LEU A CA 1
ATOM 742 C C . LEU A 1 91 ? -1.063 12.461 10.43 1 98.75 91 LEU A C 1
ATOM 744 O O . LEU A 1 91 ? -0.462 12.289 11.492 1 98.75 91 LEU A O 1
ATOM 748 N N . THR A 1 92 ? -1.36 11.516 9.633 1 98.25 92 THR A N 1
ATOM 749 C CA . THR A 1 92 ? -0.952 10.141 9.93 1 98.25 92 THR A CA 1
ATOM 750 C C . THR A 1 92 ? -0.139 9.562 8.773 1 98.25 92 THR A C 1
ATOM 752 O O . THR A 1 92 ? -0.556 9.633 7.617 1 98.25 92 THR A O 1
ATOM 755 N N . VAL A 1 93 ? 1.069 9.148 9.062 1 98.31 93 VAL A N 1
ATOM 756 C CA . VAL A 1 93 ? 1.779 8.266 8.141 1 98.31 93 VAL A CA 1
ATOM 757 C C . VAL A 1 93 ? 1.346 6.82 8.375 1 98.31 93 VAL A C 1
ATOM 759 O O . VAL A 1 93 ? 1.554 6.273 9.461 1 98.31 93 VAL A O 1
ATOM 762 N N . ALA A 1 94 ? 0.739 6.219 7.426 1 96.62 94 ALA A N 1
ATOM 763 C CA . ALA A 1 94 ? 0.162 4.887 7.582 1 96.62 94 ALA A CA 1
ATOM 764 C C . ALA A 1 94 ? 0.667 3.936 6.5 1 96.62 94 ALA A C 1
ATOM 766 O O . ALA A 1 94 ? 1.45 4.332 5.637 1 96.62 94 ALA A O 1
ATOM 767 N N . GLY A 1 95 ? 0.313 2.695 6.699 1 94.75 95 GLY A N 1
ATOM 768 C CA . GLY A 1 95 ? 0.699 1.708 5.703 1 94.75 95 GLY A CA 1
ATOM 769 C C . GLY A 1 95 ? 2.203 1.544 5.578 1 94.75 95 GLY A C 1
ATOM 770 O O . GLY A 1 95 ? 2.713 1.276 4.488 1 94.75 95 GLY A O 1
ATOM 771 N N . ILE A 1 96 ? 2.908 1.794 6.586 1 95.31 96 ILE A N 1
ATOM 772 C CA . ILE A 1 96 ? 4.363 1.68 6.531 1 95.31 96 ILE A CA 1
ATOM 773 C C . ILE A 1 96 ? 4.758 0.222 6.305 1 95.31 96 ILE A C 1
ATOM 775 O O . ILE A 1 96 ? 4.348 -0.662 7.062 1 95.31 96 ILE A O 1
ATOM 779 N N . THR A 1 97 ? 5.441 0.021 5.266 1 92.38 97 THR A N 1
ATOM 780 C CA . THR A 1 97 ? 5.992 -1.28 4.906 1 92.38 97 THR A CA 1
ATOM 781 C C . THR A 1 97 ? 7.512 -1.212 4.789 1 92.38 97 THR A C 1
ATOM 783 O O . THR A 1 97 ? 8.055 -0.234 4.273 1 92.38 97 THR A O 1
ATOM 786 N N . TRP A 1 98 ? 8.102 -2.281 5.219 1 91.06 98 TRP A N 1
ATOM 787 C CA . TRP A 1 98 ? 9.555 -2.336 5.242 1 91.06 98 TRP A CA 1
ATOM 788 C C . TRP A 1 98 ? 10.086 -3.303 4.188 1 91.06 98 TRP A C 1
ATOM 790 O O . TRP A 1 98 ? 9.328 -3.758 3.324 1 91.06 98 TRP A O 1
ATOM 800 N N . GLY A 1 99 ? 11.414 -3.545 4.242 1 90.44 99 GLY A N 1
ATOM 801 C CA . GLY A 1 99 ? 12.008 -4.426 3.252 1 90.44 99 GLY A CA 1
ATOM 802 C C . GLY A 1 99 ? 12.148 -3.781 1.887 1 90.44 99 GLY A C 1
ATOM 803 O O . GLY A 1 99 ? 12.672 -2.672 1.769 1 90.44 99 GLY A O 1
ATOM 804 N N . SER A 1 100 ? 11.656 -4.551 0.865 1 93.88 100 SER A N 1
ATOM 805 C CA . SER A 1 100 ? 11.898 -4.117 -0.508 1 93.88 100 SER A CA 1
ATOM 806 C C . SER A 1 100 ? 11.023 -2.926 -0.875 1 93.88 100 SER A C 1
ATOM 808 O O . SER A 1 100 ? 11.312 -2.211 -1.839 1 93.88 100 SER A O 1
ATOM 810 N N . MET A 1 101 ? 9.961 -2.717 -0.21 1 94.38 101 MET A N 1
ATOM 811 C CA . MET A 1 101 ? 9.062 -1.611 -0.533 1 94.38 101 MET A CA 1
ATOM 812 C C . MET A 1 101 ? 9.484 -0.339 0.193 1 94.38 101 MET A C 1
ATOM 814 O O . MET A 1 101 ? 9.609 0.72 -0.424 1 94.38 101 MET A O 1
ATOM 818 N N . CYS A 1 102 ? 9.688 -0.352 1.586 1 95.31 102 CYS A N 1
ATOM 819 C CA . CYS A 1 102 ? 10.133 0.723 2.465 1 95.31 102 CYS A CA 1
ATOM 820 C C . CYS A 1 102 ? 9.367 2.01 2.188 1 95.31 102 CYS A C 1
ATOM 822 O O . CYS A 1 102 ? 9.961 3.033 1.846 1 95.31 102 CYS A O 1
ATOM 824 N N . SER A 1 103 ? 8.125 1.986 2.393 1 97.06 103 SER A N 1
ATOM 825 C CA . SER A 1 103 ? 7.27 3.096 1.985 1 97.06 103 SER A CA 1
ATOM 826 C C . SER A 1 103 ? 6.129 3.309 2.975 1 97.06 103 SER A C 1
ATOM 828 O O . SER A 1 103 ? 5.906 2.482 3.861 1 97.06 103 SER A O 1
ATOM 830 N N . GLY A 1 104 ? 5.492 4.41 2.898 1 97.25 104 GLY A N 1
ATOM 831 C CA . GLY A 1 104 ? 4.27 4.754 3.611 1 97.25 104 GLY A CA 1
ATOM 832 C C . GLY A 1 104 ? 3.432 5.793 2.895 1 97.25 104 GLY A C 1
ATOM 833 O O . GLY A 1 104 ? 3.846 6.328 1.864 1 97.25 104 GLY A O 1
ATOM 834 N N . HIS A 1 105 ? 2.25 6.012 3.371 1 97.88 105 HIS A N 1
ATOM 835 C CA . HIS A 1 105 ? 1.397 7.051 2.801 1 97.88 105 HIS A CA 1
ATOM 836 C C . HIS A 1 105 ? 0.931 8.031 3.873 1 97.88 105 HIS A C 1
ATOM 838 O O . HIS A 1 105 ? 0.791 7.66 5.039 1 97.88 105 HIS A O 1
ATOM 844 N N . VAL A 1 106 ? 0.709 9.242 3.436 1 98.56 106 VAL A N 1
ATOM 845 C CA . VAL A 1 106 ? 0.323 10.32 4.344 1 98.56 106 VAL A CA 1
ATOM 846 C C . VAL A 1 106 ? -1.148 10.664 4.137 1 98.56 106 VAL A C 1
ATOM 848 O O . VAL A 1 106 ? -1.59 10.867 3.002 1 98.56 106 VAL A O 1
ATOM 851 N N . GLY A 1 107 ? -1.884 10.688 5.164 1 98 107 GLY A N 1
ATOM 852 C CA . GLY A 1 107 ? -3.227 11.242 5.246 1 98 107 GLY A CA 1
ATOM 853 C C . GLY A 1 107 ? -3.354 12.359 6.27 1 98 107 GLY A C 1
ATOM 854 O O . GLY A 1 107 ? -2.68 12.336 7.301 1 98 107 GLY A O 1
ATOM 855 N N . TYR A 1 108 ? -4.27 13.312 5.949 1 98.5 108 TYR A N 1
ATOM 856 C CA . TYR A 1 108 ? -4.328 14.461 6.848 1 98.5 108 TYR A CA 1
ATOM 857 C C . TYR A 1 108 ? -5.652 15.195 6.703 1 98.5 108 TYR A C 1
ATOM 859 O O . TYR A 1 108 ? -6.355 15.039 5.699 1 98.5 108 TYR A O 1
ATOM 867 N N . TRP A 1 109 ? -5.977 15.977 7.676 1 97.94 109 TRP A N 1
ATOM 868 C CA . TRP A 1 109 ? -7.039 16.969 7.672 1 97.94 109 TRP A CA 1
ATOM 869 C C . TRP A 1 109 ? -6.676 18.156 8.562 1 97.94 109 TRP A C 1
ATOM 871 O O . TRP A 1 109 ? -5.867 18.016 9.484 1 97.94 109 TRP A O 1
ATOM 881 N N . VAL A 1 110 ? -7.215 19.234 8.266 1 98.19 110 VAL A N 1
ATOM 882 C CA . VAL A 1 110 ? -6.895 20.438 9.039 1 98.19 110 VAL A CA 1
ATOM 883 C C . VAL A 1 110 ? -8.156 21.281 9.227 1 98.19 110 VAL A C 1
ATOM 885 O O . VAL A 1 110 ? -9.078 21.219 8.406 1 98.19 110 VAL A O 1
ATOM 888 N N . ASP A 1 111 ? -8.133 22.062 10.281 1 98.19 111 ASP A N 1
ATOM 889 C CA . ASP A 1 111 ? -9.172 23.047 10.578 1 98.19 111 ASP A CA 1
ATOM 890 C C . ASP A 1 111 ? -9.32 24.047 9.438 1 98.19 111 ASP A C 1
ATOM 892 O O . ASP A 1 111 ? -8.336 24.641 8.992 1 98.19 111 ASP A O 1
ATOM 896 N N . SER A 1 112 ? -10.586 24.297 8.984 1 97.75 112 SER A N 1
ATOM 897 C CA . SER A 1 112 ? -10.844 25.203 7.879 1 97.75 112 SER A CA 1
ATOM 898 C C . SER A 1 112 ? -10.375 26.625 8.211 1 97.75 112 SER A C 1
ATOM 900 O O . SER A 1 112 ? -10.008 27.391 7.316 1 97.75 112 SER A O 1
ATOM 902 N N . GLU A 1 113 ? -10.328 26.938 9.453 1 97.06 113 GLU A N 1
ATOM 903 C CA . GLU A 1 113 ? -9.953 28.266 9.898 1 97.06 113 GLU A CA 1
ATOM 904 C C . GLU A 1 113 ? -8.477 28.547 9.617 1 97.06 113 GLU A C 1
ATOM 906 O O . GLU A 1 113 ? -8.062 29.719 9.539 1 97.06 113 GLU A O 1
ATOM 911 N N . VAL A 1 114 ? -7.703 27.5 9.492 1 97.38 114 VAL A N 1
ATOM 912 C CA . VAL A 1 114 ? -6.277 27.75 9.297 1 97.38 114 VAL A CA 1
ATOM 913 C C . VAL A 1 114 ? -5.855 27.266 7.91 1 97.38 114 VAL A C 1
ATOM 915 O O . VAL A 1 114 ? -4.672 27.297 7.57 1 97.38 114 VAL A O 1
ATOM 918 N N . ALA A 1 115 ? -6.816 26.812 7.176 1 95.31 115 ALA A N 1
ATOM 919 C CA . ALA A 1 115 ? -6.516 26.422 5.797 1 95.31 115 ALA A CA 1
ATOM 920 C C . ALA A 1 115 ? -5.984 27.609 4.996 1 95.31 115 ALA A C 1
ATOM 922 O O . ALA A 1 115 ? -6.477 28.734 5.141 1 95.31 115 ALA A O 1
ATOM 923 N N . GLY A 1 116 ? -4.945 27.344 4.18 1 93.69 116 GLY A N 1
ATOM 924 C CA . GLY A 1 116 ? -4.406 28.406 3.336 1 93.69 116 GLY A CA 1
ATOM 925 C C . GLY A 1 116 ? -3.289 29.188 3.996 1 93.69 116 GLY A C 1
ATOM 926 O O . GLY A 1 116 ? -2.693 30.078 3.381 1 93.69 116 GLY A O 1
ATOM 927 N N . ARG A 1 117 ? -2.961 28.844 5.176 1 95.62 117 ARG A N 1
ATOM 928 C CA . ARG A 1 117 ? -1.943 29.578 5.91 1 95.62 117 ARG A CA 1
ATOM 929 C C . ARG A 1 117 ? -0.608 28.844 5.895 1 95.62 117 ARG A C 1
ATOM 931 O O . ARG A 1 117 ? 0.288 29.156 6.684 1 95.62 117 ARG A O 1
ATOM 938 N N . GLY A 1 118 ? -0.505 27.766 5.117 1 97.31 118 GLY A N 1
ATOM 939 C CA . GLY A 1 118 ? 0.743 27.031 4.996 1 97.31 118 GLY A CA 1
ATOM 940 C C . GLY A 1 118 ? 0.923 25.969 6.074 1 97.31 118 GLY A C 1
ATOM 941 O O . GLY A 1 118 ? 1.99 25.375 6.184 1 97.31 118 GLY A O 1
ATOM 942 N N . VAL A 1 119 ? -0.066 25.734 6.887 1 98.5 119 VAL A N 1
ATOM 943 C CA . VAL A 1 119 ? 0.022 24.828 8.016 1 98.5 119 VAL A CA 1
ATOM 944 C C . VAL A 1 119 ? 0.214 23.391 7.516 1 98.5 119 VAL A C 1
ATOM 946 O O . VAL A 1 119 ? 1.154 22.703 7.922 1 98.5 119 VAL A O 1
ATOM 949 N N . MET A 1 120 ? -0.593 22.969 6.602 1 98.69 120 MET A N 1
ATOM 950 C CA . MET A 1 120 ? -0.57 21.578 6.188 1 98.69 120 MET A CA 1
ATOM 951 C C . MET A 1 120 ? 0.658 21.281 5.336 1 98.69 120 MET A C 1
ATOM 953 O O . MET A 1 120 ? 1.328 20.266 5.535 1 98.69 120 MET A O 1
ATOM 957 N N . PRO A 1 121 ? 1.034 22.203 4.34 1 98.69 121 PRO A N 1
ATOM 958 C CA . PRO A 1 121 ? 2.281 21.906 3.631 1 98.69 121 PRO A CA 1
ATOM 959 C C . PRO A 1 121 ? 3.482 21.797 4.566 1 98.69 121 PRO A C 1
ATOM 961 O O . PRO A 1 121 ? 4.352 20.953 4.367 1 98.69 121 PRO A O 1
ATOM 964 N N . THR A 1 122 ? 3.49 22.625 5.574 1 98.81 122 THR A N 1
ATOM 965 C CA . THR A 1 122 ? 4.57 22.562 6.551 1 98.81 122 THR A CA 1
ATOM 966 C C . THR A 1 122 ? 4.523 21.234 7.316 1 98.81 122 THR A C 1
ATOM 968 O O . THR A 1 122 ? 5.551 20.578 7.484 1 98.81 122 THR A O 1
ATOM 971 N N . ALA A 1 123 ? 3.365 20.828 7.758 1 98.94 123 ALA A N 1
ATOM 972 C CA . ALA A 1 123 ? 3.188 19.562 8.492 1 98.94 123 ALA A CA 1
ATOM 973 C C . ALA A 1 123 ? 3.623 18.375 7.648 1 98.94 123 ALA A C 1
ATOM 975 O O . ALA A 1 123 ? 4.352 17.5 8.125 1 98.94 123 ALA A O 1
ATOM 976 N N . VAL A 1 124 ? 3.186 18.359 6.402 1 98.94 124 VAL A N 1
ATOM 977 C CA . VAL A 1 124 ? 3.531 17.266 5.5 1 98.94 124 VAL A CA 1
ATOM 978 C C . VAL A 1 124 ? 5.043 17.234 5.277 1 98.94 124 VAL A C 1
ATOM 980 O O . VAL A 1 124 ? 5.66 16.172 5.301 1 98.94 124 VAL A O 1
ATOM 983 N N . ALA A 1 125 ? 5.625 18.375 5.094 1 98.94 125 ALA A N 1
ATOM 984 C CA . ALA A 1 125 ? 7.07 18.453 4.883 1 98.94 125 ALA A CA 1
ATOM 985 C C . ALA A 1 125 ? 7.828 17.922 6.094 1 98.94 125 ALA A C 1
ATOM 987 O O . ALA A 1 125 ? 8.789 17.156 5.945 1 98.94 125 ALA A O 1
ATOM 988 N N . LEU A 1 126 ? 7.41 18.312 7.27 1 98.88 126 LEU A N 1
ATOM 989 C CA . LEU A 1 126 ? 8.016 17.828 8.508 1 98.88 126 LEU A CA 1
ATOM 990 C C . LEU A 1 126 ? 7.93 16.312 8.594 1 98.88 126 LEU A C 1
ATOM 992 O O . LEU A 1 126 ? 8.93 15.648 8.867 1 98.88 126 LEU A O 1
ATOM 996 N N . ALA A 1 127 ? 6.789 15.781 8.359 1 98.81 127 ALA A N 1
ATOM 997 C CA . ALA A 1 127 ? 6.562 14.344 8.484 1 98.81 127 ALA A CA 1
ATOM 998 C C . ALA A 1 127 ? 7.367 13.57 7.449 1 98.81 127 ALA A C 1
ATOM 1000 O O . ALA A 1 127 ? 7.984 12.547 7.77 1 98.81 127 ALA A O 1
ATOM 1001 N N . VAL A 1 128 ? 7.363 14.047 6.238 1 98.81 128 VAL A N 1
ATOM 1002 C CA . VAL A 1 128 ? 8.062 13.359 5.156 1 98.81 128 VAL A CA 1
ATOM 1003 C C . VAL A 1 128 ? 9.562 13.367 5.422 1 98.81 128 VAL A C 1
ATOM 1005 O O . VAL A 1 128 ? 10.234 12.344 5.277 1 98.81 128 VAL A O 1
ATOM 1008 N N . ASP A 1 129 ? 10.102 14.523 5.848 1 98.75 129 ASP A N 1
ATOM 1009 C CA . ASP A 1 129 ? 11.516 14.586 6.195 1 98.75 129 ASP A CA 1
ATOM 1010 C C . ASP A 1 129 ? 11.859 13.602 7.309 1 98.75 129 ASP A C 1
ATOM 1012 O O . ASP A 1 129 ? 12.883 12.922 7.25 1 98.75 129 ASP A O 1
ATOM 1016 N N . HIS A 1 130 ? 11.031 13.555 8.297 1 98.31 130 HIS A N 1
ATOM 1017 C CA . HIS A 1 130 ? 11.242 12.617 9.391 1 98.31 130 HIS A CA 1
ATOM 1018 C C . HIS A 1 130 ? 11.242 11.172 8.883 1 98.31 130 HIS A C 1
ATOM 1020 O O . HIS A 1 130 ? 12.102 10.383 9.266 1 98.31 130 HIS A O 1
ATOM 1026 N N . CYS A 1 131 ? 10.328 10.812 8.023 1 97.81 131 CYS A N 1
ATOM 1027 C CA . CYS A 1 131 ? 10.211 9.469 7.477 1 97.81 131 CYS A CA 1
ATOM 1028 C C . CYS A 1 131 ? 11.438 9.102 6.648 1 97.81 131 CYS A C 1
ATOM 1030 O O . CYS A 1 131 ? 11.938 7.98 6.73 1 97.81 131 CYS A O 1
ATOM 1032 N N . PHE A 1 132 ? 11.922 10.055 5.871 1 97.31 132 PHE A N 1
ATOM 1033 C CA . PHE A 1 132 ? 13.062 9.797 4.996 1 97.31 132 PHE A CA 1
ATOM 1034 C C . PHE A 1 132 ? 14.352 9.742 5.797 1 97.31 132 PHE A C 1
ATOM 1036 O O . PHE A 1 132 ? 15.188 8.859 5.582 1 97.31 132 PHE A O 1
ATOM 1043 N N . ARG A 1 133 ? 14.531 10.578 6.723 1 94.81 133 ARG A N 1
ATOM 1044 C CA . ARG A 1 133 ? 15.828 10.734 7.363 1 94.81 133 ARG A CA 1
ATOM 1045 C C . ARG A 1 133 ? 15.914 9.906 8.641 1 94.81 133 ARG A C 1
ATOM 1047 O O . ARG A 1 133 ? 16.828 9.102 8.805 1 94.81 133 ARG A O 1
ATOM 1054 N N . ALA A 1 134 ? 14.969 10.094 9.555 1 94.69 134 ALA A N 1
ATOM 1055 C CA . ALA A 1 134 ? 15.031 9.445 10.859 1 94.69 134 ALA A CA 1
ATOM 1056 C C . ALA A 1 134 ? 14.484 8.023 10.797 1 94.69 134 ALA A C 1
ATOM 1058 O O . ALA A 1 134 ? 15.086 7.094 11.328 1 94.69 134 ALA A O 1
ATOM 1059 N N . VAL A 1 135 ? 13.375 7.816 10.164 1 94.75 135 VAL A N 1
ATOM 1060 C CA . VAL A 1 135 ? 12.695 6.523 10.148 1 94.75 135 VAL A CA 1
ATOM 1061 C C . VAL A 1 135 ? 13.367 5.598 9.141 1 94.75 135 VAL A C 1
ATOM 1063 O O . VAL A 1 135 ? 13.492 4.395 9.375 1 94.75 135 VAL A O 1
ATOM 1066 N N . GLY A 1 136 ? 13.719 6.207 7.918 1 94.31 136 GLY A N 1
ATOM 1067 C CA . GLY A 1 136 ? 14.453 5.426 6.938 1 94.31 136 GLY A CA 1
ATOM 1068 C C . GLY A 1 136 ? 13.578 4.891 5.82 1 94.31 136 GLY A C 1
ATOM 1069 O O . GLY A 1 136 ? 13.914 3.898 5.176 1 94.31 136 GLY A O 1
ATOM 1070 N N . LEU A 1 137 ? 12.492 5.465 5.594 1 96.56 137 LEU A N 1
ATOM 1071 C CA . LEU A 1 137 ? 11.664 5.082 4.457 1 96.56 137 LEU A CA 1
ATOM 1072 C C . LEU A 1 137 ? 12.258 5.605 3.15 1 96.56 137 LEU A C 1
ATOM 1074 O O . LEU A 1 137 ? 13.031 6.562 3.156 1 96.56 137 LEU A O 1
ATOM 1078 N N . HIS A 1 138 ? 11.93 4.98 2.047 1 97.62 138 HIS A N 1
ATOM 1079 C CA . HIS A 1 138 ? 12.43 5.352 0.729 1 97.62 138 HIS A CA 1
ATOM 1080 C C . HIS A 1 138 ? 11.398 6.176 -0.039 1 97.62 138 HIS A C 1
ATOM 1082 O O . HIS A 1 138 ? 11.766 7.055 -0.824 1 97.62 138 HIS A O 1
ATOM 1088 N N . ARG A 1 139 ? 10.195 5.91 0.177 1 98.44 139 ARG A N 1
ATOM 1089 C CA . ARG A 1 139 ? 9.117 6.434 -0.663 1 98.44 139 ARG A CA 1
ATOM 1090 C C . ARG A 1 139 ? 7.918 6.848 0.179 1 98.44 139 ARG A C 1
ATOM 1092 O O . ARG A 1 139 ? 7.527 6.137 1.108 1 98.44 139 ARG A O 1
ATOM 1099 N N . MET A 1 140 ? 7.371 8.055 -0.102 1 98.81 140 MET A N 1
ATOM 1100 C CA . MET A 1 140 ? 6.168 8.57 0.543 1 98.81 140 MET A CA 1
ATOM 1101 C C . MET A 1 140 ? 5.086 8.875 -0.489 1 98.81 140 MET A C 1
ATOM 1103 O O . MET A 1 140 ? 5.375 9.422 -1.555 1 98.81 140 MET A O 1
ATOM 1107 N N . GLU A 1 141 ? 3.861 8.492 -0.142 1 98.69 141 GLU A N 1
ATOM 1108 C CA . GLU A 1 141 ? 2.762 8.719 -1.076 1 98.69 141 GLU A CA 1
ATOM 1109 C C . GLU A 1 141 ? 1.62 9.484 -0.416 1 98.69 141 GLU A C 1
ATOM 1111 O O . GLU A 1 141 ? 1.428 9.398 0.799 1 98.69 141 GLU A O 1
ATOM 1116 N N . VAL A 1 142 ? 0.911 10.258 -1.179 1 98.81 142 VAL A N 1
ATOM 1117 C CA . VAL A 1 142 ? -0.346 10.906 -0.811 1 98.81 142 VAL A CA 1
ATOM 1118 C C . VAL A 1 142 ? -1.404 10.617 -1.873 1 98.81 142 VAL A C 1
ATOM 1120 O O . VAL A 1 142 ? -1.185 10.867 -3.061 1 98.81 142 VAL A O 1
ATOM 1123 N N . CYS A 1 143 ? -2.498 10.062 -1.467 1 98.44 143 CYS A N 1
ATOM 1124 C CA . CYS A 1 143 ? -3.623 9.781 -2.354 1 98.44 143 CYS A CA 1
ATOM 1125 C C . CYS A 1 143 ? -4.754 10.781 -2.129 1 98.44 143 CYS A C 1
ATOM 1127 O O . CYS A 1 143 ? -5.219 10.953 -1.002 1 98.44 143 CYS A O 1
ATOM 1129 N N . ILE A 1 144 ? -5.164 11.414 -3.193 1 98.62 144 ILE A N 1
ATOM 1130 C CA . ILE A 1 144 ? -6.094 12.531 -3.07 1 98.62 144 ILE A CA 1
ATOM 1131 C C . ILE A 1 144 ? -7.234 12.367 -4.07 1 98.62 144 ILE A C 1
ATOM 1133 O O . ILE A 1 144 ? -7 12.094 -5.25 1 98.62 144 ILE A O 1
ATOM 1137 N N . ARG A 1 145 ? -8.43 12.578 -3.582 1 98.56 145 ARG A N 1
ATOM 1138 C CA . ARG A 1 145 ? -9.523 12.656 -4.543 1 98.56 145 ARG A CA 1
ATOM 1139 C C . ARG A 1 145 ? -9.32 13.812 -5.516 1 98.56 145 ARG A C 1
ATOM 1141 O O . ARG A 1 145 ? -8.938 14.914 -5.109 1 98.56 145 ARG A O 1
ATOM 1148 N N . PRO A 1 146 ? -9.625 13.57 -6.785 1 98.19 146 PRO A N 1
ATOM 1149 C CA . PRO A 1 146 ? -9.383 14.609 -7.781 1 98.19 146 PRO A CA 1
ATOM 1150 C C . PRO A 1 146 ? -10.102 15.914 -7.461 1 98.19 146 PRO A C 1
ATOM 1152 O O . PRO A 1 146 ? -9.594 17 -7.754 1 98.19 146 PRO A O 1
ATOM 1155 N N . GLU A 1 147 ? -11.203 15.875 -6.766 1 97.56 147 GLU A N 1
ATOM 1156 C CA . GLU A 1 147 ? -12.031 17.047 -6.477 1 97.56 147 GLU A CA 1
ATOM 1157 C C . GLU A 1 147 ? -11.492 17.828 -5.281 1 97.56 147 GLU A C 1
ATOM 1159 O O . GLU A 1 147 ? -11.93 18.938 -5.012 1 97.56 147 GLU A O 1
ATOM 1164 N N . ASN A 1 148 ? -10.555 17.203 -4.578 1 97.56 148 ASN A N 1
ATOM 1165 C CA . ASN A 1 148 ? -10.039 17.844 -3.371 1 97.56 148 ASN A CA 1
ATOM 1166 C C . ASN A 1 148 ? -8.969 18.891 -3.699 1 97.56 148 ASN A C 1
ATOM 1168 O O . ASN A 1 148 ? -7.781 18.656 -3.482 1 97.56 148 ASN A O 1
ATOM 1172 N N . GLY A 1 149 ? -9.422 20 -4.152 1 97.19 149 GLY A N 1
ATOM 1173 C CA . GLY A 1 149 ? -8.539 21.078 -4.57 1 97.19 149 GLY A CA 1
ATOM 1174 C C . GLY A 1 149 ? -7.535 21.484 -3.506 1 97.19 149 GLY A C 1
ATOM 1175 O O . GLY A 1 149 ? -6.332 21.531 -3.77 1 97.19 149 GLY A O 1
ATOM 1176 N N . PRO A 1 150 ? -8.016 21.75 -2.295 1 96.38 150 PRO A N 1
ATOM 1177 C CA . PRO A 1 150 ? -7.109 22.156 -1.226 1 96.38 150 PRO A CA 1
ATOM 1178 C C . PRO A 1 150 ? -5.98 21.156 -0.985 1 96.38 150 PRO A C 1
ATOM 1180 O O . PRO A 1 150 ? -4.816 21.547 -0.87 1 96.38 150 PRO A O 1
ATOM 1183 N N . SER A 1 151 ? -6.242 19.906 -0.948 1 97.75 151 SER A N 1
ATOM 1184 C CA . SER A 1 151 ? -5.207 18.906 -0.726 1 97.75 151 SER A CA 1
ATOM 1185 C C . SER A 1 151 ? -4.258 18.812 -1.919 1 97.75 151 SER A C 1
ATOM 1187 O O . SER A 1 151 ? -3.057 18.594 -1.749 1 97.75 151 SER A O 1
ATOM 1189 N N . ARG A 1 152 ? -4.781 18.953 -3.117 1 98.25 152 ARG A N 1
ATOM 1190 C CA . ARG A 1 152 ? -3.932 18.938 -4.305 1 98.25 152 ARG A CA 1
ATOM 1191 C C . ARG A 1 152 ? -2.938 20.094 -4.281 1 98.25 152 ARG A C 1
ATOM 1193 O O . ARG A 1 152 ? -1.781 19.938 -4.68 1 98.25 152 ARG A O 1
ATOM 1200 N N . ARG A 1 153 ? -3.404 21.203 -3.83 1 97.75 153 ARG A N 1
ATOM 1201 C CA . ARG A 1 153 ? -2.51 22.359 -3.74 1 97.75 153 ARG A CA 1
ATOM 1202 C C . ARG A 1 153 ? -1.359 22.078 -2.777 1 97.75 153 ARG A C 1
ATOM 1204 O O . ARG A 1 153 ? -0.237 22.547 -2.994 1 97.75 153 ARG A O 1
ATOM 1211 N N . VAL A 1 154 ? -1.588 21.312 -1.692 1 98.25 154 VAL A N 1
ATOM 1212 C CA . VAL A 1 154 ? -0.557 20.984 -0.717 1 98.25 154 VAL A CA 1
ATOM 1213 C C . VAL A 1 154 ? 0.568 20.203 -1.401 1 98.25 154 VAL A C 1
ATOM 1215 O O . VAL A 1 154 ? 1.735 20.594 -1.321 1 98.25 154 VAL A O 1
ATOM 1218 N N . VAL A 1 155 ? 0.22 19.172 -2.125 1 98.5 155 VAL A N 1
ATOM 1219 C CA . VAL A 1 155 ? 1.238 18.312 -2.711 1 98.5 155 VAL A CA 1
ATOM 1220 C C . VAL A 1 155 ? 1.896 19.016 -3.895 1 98.5 155 VAL A C 1
ATOM 1222 O O . VAL A 1 155 ? 3.086 18.828 -4.156 1 98.5 155 VAL A O 1
ATOM 1225 N N . GLU A 1 156 ? 1.148 19.844 -4.57 1 97.44 156 GLU A N 1
ATOM 1226 C CA . GLU A 1 156 ? 1.722 20.641 -5.652 1 97.44 156 GLU A CA 1
ATOM 1227 C C . GLU A 1 156 ? 2.785 21.594 -5.121 1 97.44 156 GLU A C 1
ATOM 1229 O O . GLU A 1 156 ? 3.879 21.688 -5.684 1 97.44 156 GLU A O 1
ATOM 1234 N N . LYS A 1 157 ? 2.445 22.297 -4.074 1 97.38 157 LYS A N 1
ATOM 1235 C CA . LYS A 1 157 ? 3.385 23.219 -3.451 1 97.38 157 LYS A CA 1
ATOM 1236 C C . LYS A 1 157 ? 4.664 22.516 -3.027 1 97.38 157 LYS A C 1
ATOM 1238 O O . LYS A 1 157 ? 5.754 23.078 -3.086 1 97.38 157 LYS A O 1
ATOM 1243 N N . LEU A 1 158 ? 4.504 21.328 -2.607 1 98.38 158 LEU A N 1
ATOM 1244 C CA . LEU A 1 158 ? 5.629 20.578 -2.043 1 98.38 158 LEU A CA 1
ATOM 1245 C C . LEU A 1 158 ? 6.391 19.828 -3.133 1 98.38 158 LEU A C 1
ATOM 1247 O O . LEU A 1 158 ? 7.449 19.266 -2.873 1 98.38 158 LEU A O 1
ATOM 1251 N N . GLY A 1 159 ? 5.832 19.75 -4.332 1 98 159 GLY A N 1
ATOM 1252 C CA . GLY A 1 159 ? 6.535 19.188 -5.473 1 98 159 GLY A CA 1
ATOM 1253 C C . GLY A 1 159 ? 6.422 17.672 -5.547 1 98 159 GLY A C 1
ATOM 1254 O O . GLY A 1 159 ? 7.332 17 -6.035 1 98 159 GLY A O 1
ATOM 1255 N N . PHE A 1 160 ? 5.391 17.125 -5.016 1 98.62 160 PHE A N 1
ATOM 1256 C CA . PHE A 1 160 ? 5.133 15.703 -5.227 1 98.62 160 PHE A CA 1
ATOM 1257 C C . PHE A 1 160 ? 4.844 15.414 -6.695 1 98.62 160 PHE A C 1
ATOM 1259 O O . PHE A 1 160 ? 4.141 16.188 -7.355 1 98.62 160 PHE A O 1
ATOM 1266 N N . ARG A 1 161 ? 5.324 14.297 -7.148 1 98.31 161 ARG A N 1
ATOM 1267 C CA . ARG A 1 161 ? 5.059 13.875 -8.516 1 98.31 161 ARG A CA 1
ATOM 1268 C C . ARG A 1 161 ? 3.725 13.141 -8.617 1 98.31 161 ARG A C 1
ATOM 1270 O O . ARG A 1 161 ? 3.389 12.328 -7.75 1 98.31 161 ARG A O 1
ATOM 1277 N N . GLU A 1 162 ? 2.982 13.414 -9.609 1 98.25 162 GLU A N 1
ATOM 1278 C CA . GLU A 1 162 ? 1.745 12.672 -9.852 1 98.25 162 GLU A CA 1
ATOM 1279 C C . GLU A 1 162 ? 2.02 11.352 -10.562 1 98.25 162 GLU A C 1
ATOM 1281 O O . GLU A 1 162 ? 2.771 11.312 -11.539 1 98.25 162 GLU A O 1
ATOM 1286 N N . GLU A 1 163 ? 1.408 10.328 -10.117 1 98.31 163 GLU A N 1
ATOM 1287 C CA . GLU A 1 163 ? 1.645 9.016 -10.711 1 98.31 163 GLU A CA 1
ATOM 1288 C C . GLU A 1 163 ? 0.363 8.438 -11.305 1 98.31 163 GLU A C 1
ATOM 1290 O O . GLU A 1 163 ? 0.31 7.258 -11.656 1 98.31 163 GLU A O 1
ATOM 1295 N N . GLY A 1 164 ? -0.666 9.258 -11.336 1 97.31 164 GLY A N 1
ATOM 1296 C CA . GLY A 1 164 ? -1.852 8.859 -12.078 1 97.31 164 GLY A CA 1
ATOM 1297 C C . GLY A 1 164 ? -3.047 8.578 -11.188 1 97.31 164 GLY A C 1
ATOM 1298 O O . GLY A 1 164 ? -2.979 8.773 -9.969 1 97.31 164 GLY A O 1
ATOM 1299 N N . LEU A 1 165 ? -4.094 8.148 -11.828 1 98.38 165 LEU A N 1
ATOM 1300 C CA . LEU A 1 165 ? -5.391 7.922 -11.195 1 98.38 165 LEU A CA 1
ATOM 1301 C C . LEU A 1 165 ? -5.562 6.457 -10.82 1 98.38 165 LEU A C 1
ATOM 1303 O O . LEU A 1 165 ? -5.207 5.566 -11.594 1 98.38 165 LEU A O 1
ATOM 1307 N N . ARG A 1 166 ? -6.082 6.176 -9.672 1 98.19 166 ARG A N 1
ATOM 1308 C CA . ARG A 1 166 ? -6.52 4.859 -9.219 1 98.19 166 ARG A CA 1
ATOM 1309 C C . ARG A 1 166 ? -8.031 4.816 -9.039 1 98.19 166 ARG A C 1
ATOM 1311 O O . ARG A 1 166 ? -8.562 5.32 -8.047 1 98.19 166 ARG A O 1
ATOM 1318 N N . PRO A 1 167 ? -8.711 4.184 -9.883 1 98.31 167 PRO A N 1
ATOM 1319 C CA . PRO A 1 167 ? -10.172 4.125 -9.766 1 98.31 167 PRO A CA 1
ATOM 1320 C C . PRO A 1 167 ? -10.633 3.311 -8.562 1 98.31 167 PRO A C 1
ATOM 1322 O O . PRO A 1 167 ? -10.039 2.281 -8.242 1 98.31 167 PRO A O 1
ATOM 1325 N N . ARG A 1 168 ? -11.68 3.836 -7.844 1 97.94 168 ARG A N 1
ATOM 1326 C CA . ARG A 1 168 ? -12.32 3.154 -6.727 1 97.94 168 ARG A CA 1
ATOM 1327 C C . ARG A 1 168 ? -11.289 2.705 -5.695 1 97.94 168 ARG A C 1
ATOM 1329 O O . ARG A 1 168 ? -11.344 1.575 -5.207 1 97.94 168 ARG A O 1
ATOM 1336 N N . TYR A 1 169 ? -10.453 3.564 -5.406 1 98.19 169 TYR A N 1
ATOM 1337 C CA . TYR A 1 169 ? -9.266 3.236 -4.625 1 98.19 169 TYR A CA 1
ATOM 1338 C C . TYR A 1 169 ? -9.594 3.141 -3.143 1 98.19 169 TYR A C 1
ATOM 1340 O O . TYR A 1 169 ? -9.164 2.203 -2.463 1 98.19 169 TYR A O 1
ATOM 1348 N N . LEU A 1 170 ? -10.312 4.031 -2.562 1 97.56 170 LEU A N 1
ATOM 1349 C CA . LEU A 1 170 ? -10.664 4.086 -1.146 1 97.56 170 LEU A CA 1
ATOM 1350 C C . LEU A 1 170 ? -12.156 4.32 -0.966 1 97.56 170 LEU A C 1
ATOM 1352 O O . LEU A 1 170 ? -12.797 4.957 -1.804 1 97.56 170 LEU A O 1
ATOM 1356 N N . HIS A 1 171 ? -12.641 3.811 0.136 1 96.81 171 HIS A N 1
ATOM 1357 C CA . HIS A 1 171 ? -14.031 4.051 0.502 1 96.81 171 HIS A CA 1
ATOM 1358 C C . HIS A 1 171 ? -14.172 5.336 1.314 1 96.81 171 HIS A C 1
ATOM 1360 O O . HIS A 1 171 ? -13.828 5.367 2.496 1 96.81 171 HIS A O 1
ATOM 1366 N N . ILE A 1 172 ? -14.641 6.324 0.724 1 96.38 172 ILE A N 1
ATOM 1367 C CA . ILE A 1 172 ? -14.727 7.672 1.274 1 96.38 172 ILE A CA 1
ATOM 1368 C C . ILE A 1 172 ? -16.156 8.18 1.177 1 96.38 172 ILE A C 1
ATOM 1370 O O . ILE A 1 172 ? -16.781 8.094 0.118 1 96.38 172 ILE A O 1
ATOM 1374 N N . ASP A 1 173 ? -16.625 8.711 2.271 1 94.06 173 ASP A N 1
ATOM 1375 C CA . ASP A 1 173 ? -17.953 9.312 2.301 1 94.06 173 ASP A CA 1
ATOM 1376 C C . ASP A 1 173 ? -19 8.367 1.697 1 94.06 173 ASP A C 1
ATOM 1378 O O . ASP A 1 173 ? -19.75 8.758 0.808 1 94.06 173 ASP A O 1
ATOM 1382 N N . GLY A 1 174 ? -18.859 7.133 1.896 1 93.12 174 GLY A N 1
ATOM 1383 C CA . GLY A 1 174 ? -19.891 6.145 1.647 1 93.12 174 GLY A CA 1
ATOM 1384 C C . GLY A 1 174 ? -19.75 5.453 0.306 1 93.12 174 GLY A C 1
ATOM 1385 O O . GLY A 1 174 ? -20.625 4.684 -0.1 1 93.12 174 GLY A O 1
ATOM 1386 N N . ALA A 1 175 ? -18.688 5.734 -0.409 1 96.38 175 ALA A N 1
ATOM 1387 C CA . ALA A 1 175 ? -18.531 5.109 -1.72 1 96.38 175 ALA A CA 1
ATOM 1388 C C . ALA A 1 175 ? -17.047 4.887 -2.043 1 96.38 175 ALA A C 1
ATOM 1390 O O . ALA A 1 175 ? -16.172 5.52 -1.448 1 96.38 175 ALA A O 1
ATOM 1391 N N . TRP A 1 176 ? -16.844 3.977 -2.902 1 97.44 176 TRP A N 1
ATOM 1392 C CA . TRP A 1 176 ? -15.5 3.818 -3.445 1 97.44 176 TRP A CA 1
ATOM 1393 C C . TRP A 1 176 ? -15.164 4.957 -4.402 1 97.44 176 TRP A C 1
ATOM 1395 O O . TRP A 1 176 ? -15.867 5.18 -5.391 1 97.44 176 TRP A O 1
ATOM 1405 N N . ARG A 1 177 ? -14.086 5.656 -4.078 1 98.31 177 ARG A N 1
ATOM 1406 C CA . ARG A 1 177 ? -13.766 6.879 -4.809 1 98.31 177 ARG A CA 1
ATOM 1407 C C . ARG A 1 177 ? -12.406 6.766 -5.488 1 98.31 177 ARG A C 1
ATOM 1409 O O . ARG A 1 177 ? -11.477 6.168 -4.938 1 98.31 177 ARG A O 1
ATOM 1416 N N . ASP A 1 178 ? -12.406 7.422 -6.641 1 98.44 178 ASP A N 1
ATOM 1417 C CA . ASP A 1 178 ? -11.141 7.539 -7.355 1 98.44 178 ASP A CA 1
ATOM 1418 C C . ASP A 1 178 ? -10.156 8.422 -6.59 1 98.44 178 ASP A C 1
ATOM 1420 O O . ASP A 1 178 ? -10.562 9.367 -5.91 1 98.44 178 ASP A O 1
ATOM 1424 N N . HIS A 1 179 ? -8.867 8.086 -6.742 1 98.56 179 HIS A N 1
ATOM 1425 C CA . HIS A 1 179 ? -7.828 8.914 -6.145 1 98.56 179 HIS A CA 1
ATOM 1426 C C . HIS A 1 179 ? -6.66 9.117 -7.109 1 98.56 179 HIS A C 1
ATOM 1428 O O . HIS A 1 179 ? -6.281 8.195 -7.836 1 98.56 179 HIS A O 1
ATOM 1434 N N . LEU A 1 180 ? -6.195 10.289 -7.113 1 98.62 180 LEU A N 1
ATOM 1435 C CA . LEU A 1 180 ? -4.883 10.57 -7.684 1 98.62 180 LEU A CA 1
ATOM 1436 C C . LEU A 1 180 ? -3.775 10.203 -6.695 1 98.62 180 LEU A C 1
ATOM 1438 O O . LEU A 1 180 ? -3.902 10.453 -5.496 1 98.62 180 LEU A O 1
ATOM 1442 N N . VAL A 1 181 ? -2.699 9.617 -7.246 1 98.56 181 VAL A N 1
ATOM 1443 C CA . VAL A 1 181 ? -1.57 9.266 -6.387 1 98.56 181 VAL A CA 1
ATOM 1444 C C . VAL A 1 181 ? -0.414 10.234 -6.641 1 98.56 181 VAL A C 1
ATOM 1446 O O . VAL A 1 181 ? -0.036 10.477 -7.789 1 98.56 181 VAL A O 1
ATOM 1449 N N . PHE A 1 182 ? 0.103 10.812 -5.582 1 98.81 182 PHE A N 1
ATOM 1450 C CA . PHE A 1 182 ? 1.305 11.633 -5.586 1 98.81 182 PHE A CA 1
ATOM 1451 C C . PHE A 1 182 ? 2.4 11 -4.738 1 98.81 182 PHE A C 1
ATOM 1453 O O . PHE A 1 182 ? 2.125 10.445 -3.674 1 98.81 182 PHE A O 1
ATOM 1460 N N . ALA A 1 183 ? 3.633 11.117 -5.25 1 98.81 183 ALA A N 1
ATOM 1461 C CA . ALA A 1 183 ? 4.691 10.398 -4.551 1 98.81 183 ALA A CA 1
ATOM 1462 C C . ALA A 1 183 ? 5.996 11.188 -4.559 1 98.81 183 ALA A C 1
ATOM 1464 O O . ALA A 1 183 ? 6.191 12.062 -5.41 1 98.81 183 ALA A O 1
ATOM 1465 N N . LEU A 1 184 ? 6.797 10.891 -3.623 1 98.56 184 LEU A N 1
ATOM 1466 C CA . LEU A 1 184 ? 8.148 11.422 -3.482 1 98.56 184 LEU A CA 1
ATOM 1467 C C . LEU A 1 184 ? 9.102 10.352 -2.955 1 98.56 184 LEU A C 1
ATOM 1469 O O . LEU A 1 184 ? 8.75 9.609 -2.035 1 98.56 184 LEU A O 1
ATOM 1473 N N . THR A 1 185 ? 10.273 10.18 -3.602 1 98.31 185 THR A N 1
ATOM 1474 C CA . THR A 1 185 ? 11.312 9.32 -3.047 1 98.31 185 THR A CA 1
ATOM 1475 C C . THR A 1 185 ? 12.445 10.156 -2.459 1 98.31 185 THR A C 1
ATOM 1477 O O . THR A 1 185 ? 12.578 11.336 -2.768 1 98.31 185 THR A O 1
ATOM 1480 N N . VAL A 1 186 ? 13.195 9.531 -1.659 1 97 186 VAL A N 1
ATOM 1481 C CA . VAL A 1 186 ? 14.242 10.219 -0.91 1 97 186 VAL A CA 1
ATOM 1482 C C . VAL A 1 186 ? 15.195 10.914 -1.876 1 97 186 VAL A C 1
ATOM 1484 O O . VAL A 1 186 ? 15.695 12.008 -1.587 1 97 186 VAL A O 1
ATOM 1487 N N . GLU A 1 187 ? 15.43 10.359 -3.072 1 96.56 187 GLU A N 1
ATOM 1488 C CA . GLU A 1 187 ? 16.375 10.898 -4.047 1 96.56 187 GLU A CA 1
ATOM 1489 C C . GLU A 1 187 ? 15.852 12.195 -4.664 1 96.56 187 GLU A C 1
ATOM 1491 O O . GLU A 1 187 ? 16.625 13 -5.188 1 96.56 187 GLU A O 1
ATOM 1496 N N . GLU A 1 188 ? 14.625 12.445 -4.586 1 97.81 188 GLU A N 1
ATOM 1497 C CA . GLU A 1 188 ? 14 13.578 -5.266 1 97.81 188 GLU A CA 1
ATOM 1498 C C . GLU A 1 188 ? 14.047 14.836 -4.398 1 97.81 188 GLU A C 1
ATOM 1500 O O . GLU A 1 188 ? 13.734 15.93 -4.871 1 97.81 188 GLU A O 1
ATOM 1505 N N . VAL A 1 189 ? 14.414 14.68 -3.174 1 97.56 189 VAL A N 1
ATOM 1506 C CA . VAL A 1 189 ? 14.469 15.836 -2.283 1 97.56 189 VAL A CA 1
ATOM 1507 C C . VAL A 1 189 ? 15.703 15.742 -1.389 1 97.56 189 VAL A C 1
ATOM 1509 O O . VAL A 1 189 ? 15.594 15.797 -0.162 1 97.56 189 VAL A O 1
ATOM 1512 N N . PRO A 1 190 ? 16.859 15.695 -1.962 1 95.88 190 PRO A N 1
ATOM 1513 C CA . PRO A 1 190 ? 18.094 15.508 -1.19 1 95.88 190 PRO A CA 1
ATOM 1514 C C . PRO A 1 190 ? 18.297 16.609 -0.144 1 95.88 190 PRO A C 1
ATOM 1516 O O . PRO A 1 190 ? 18.922 16.359 0.89 1 95.88 190 PRO A O 1
ATOM 1519 N N . GLU A 1 191 ? 17.734 17.797 -0.389 1 96.69 191 GLU A N 1
ATOM 1520 C CA . GLU A 1 191 ? 17.906 18.906 0.534 1 96.69 191 GLU A CA 1
ATOM 1521 C C . GLU A 1 191 ? 16.891 18.844 1.676 1 96.69 191 GLU A C 1
ATOM 1523 O O . GLU A 1 191 ? 17.031 19.562 2.672 1 96.69 191 GLU A O 1
ATOM 1528 N N . GLY A 1 192 ? 15.938 18.031 1.589 1 98.06 192 GLY A N 1
ATOM 1529 C CA . GLY A 1 192 ? 14.82 17.984 2.52 1 98.06 192 GLY A CA 1
ATOM 1530 C C . GLY A 1 192 ? 13.602 18.734 2.012 1 98.06 192 GLY A C 1
ATOM 1531 O O . GLY A 1 192 ? 13.727 19.766 1.356 1 98.06 192 GLY A O 1
ATOM 1532 N N . LEU A 1 193 ? 12.508 18.188 2.316 1 98.62 193 LEU A N 1
ATOM 1533 C CA . LEU A 1 193 ? 11.266 18.734 1.8 1 98.62 193 LEU A CA 1
ATOM 1534 C C . LEU A 1 193 ? 10.938 20.062 2.477 1 98.62 193 LEU A C 1
ATOM 1536 O O . LEU A 1 193 ? 10.391 20.969 1.845 1 98.62 193 LEU A O 1
ATOM 1540 N N . LEU A 1 194 ? 11.211 20.156 3.799 1 98.5 194 LEU A N 1
ATOM 1541 C CA . LEU A 1 194 ? 10.961 21.391 4.527 1 98.5 194 LEU A CA 1
ATOM 1542 C C . LEU A 1 194 ? 11.789 22.531 3.953 1 98.5 194 LEU A C 1
ATOM 1544 O O . LEU A 1 194 ? 11.273 23.641 3.773 1 98.5 194 LEU A O 1
ATOM 1548 N N . ARG A 1 195 ? 13.008 22.25 3.684 1 97.94 195 ARG A N 1
ATOM 1549 C CA . ARG A 1 195 ? 13.859 23.266 3.072 1 97.94 195 ARG A CA 1
ATOM 1550 C C . ARG A 1 195 ? 13.328 23.672 1.705 1 97.94 195 ARG A C 1
ATOM 1552 O O . ARG A 1 195 ? 13.281 24.859 1.385 1 97.94 195 ARG A O 1
ATOM 1559 N N . ARG A 1 196 ? 12.977 22.75 0.908 1 97.31 196 ARG A N 1
ATOM 1560 C CA . ARG A 1 196 ? 12.375 23.031 -0.389 1 97.31 196 ARG A CA 1
ATOM 1561 C C . ARG A 1 196 ? 11.133 23.906 -0.234 1 97.31 196 ARG A C 1
ATOM 1563 O O . ARG A 1 196 ? 10.945 24.859 -0.991 1 97.31 196 ARG A O 1
ATOM 1570 N N . TRP A 1 197 ? 10.336 23.562 0.687 1 97.62 197 TRP A N 1
ATOM 1571 C CA . TRP A 1 197 ? 9.109 24.312 0.965 1 97.62 197 TRP A CA 1
ATOM 1572 C C . TRP A 1 197 ? 9.422 25.75 1.358 1 97.62 197 TRP A C 1
ATOM 1574 O O . TRP A 1 197 ? 8.797 26.688 0.853 1 97.62 197 TRP A O 1
ATOM 1584 N N . HIS A 1 198 ? 10.398 25.953 2.186 1 97.25 198 HIS A N 1
ATOM 1585 C CA . HIS A 1 198 ? 10.797 27.281 2.611 1 97.25 198 HIS A CA 1
ATOM 1586 C C . HIS A 1 198 ? 11.289 28.109 1.431 1 97.25 198 HIS A C 1
ATOM 1588 O O . HIS A 1 198 ? 11.008 29.312 1.346 1 97.25 198 HIS A O 1
ATOM 1594 N N . GLN A 1 199 ? 11.961 27.453 0.548 1 94.81 199 GLN A N 1
ATOM 1595 C CA . GLN A 1 199 ? 12.508 28.141 -0.614 1 94.81 199 GLN A CA 1
ATOM 1596 C C . GLN A 1 199 ? 11.406 28.547 -1.588 1 94.81 199 GLN A C 1
ATOM 1598 O O . GLN A 1 199 ? 11.484 29.594 -2.232 1 94.81 199 GLN A O 1
ATOM 1603 N N . ALA A 1 200 ? 10.414 27.781 -1.728 1 90 200 ALA A N 1
ATOM 1604 C CA . ALA A 1 200 ? 9.297 28.047 -2.637 1 90 200 ALA A CA 1
ATOM 1605 C C . ALA A 1 200 ? 8.422 29.172 -2.111 1 90 200 ALA A C 1
ATOM 1607 O O . ALA A 1 200 ? 7.75 29.859 -2.889 1 90 200 ALA A O 1
ATOM 1608 N N . ARG A 1 201 ? 8.359 29.312 -0.809 1 85.62 201 ARG A N 1
ATOM 1609 C CA . ARG A 1 201 ? 7.52 30.328 -0.197 1 85.62 201 ARG A CA 1
ATOM 1610 C C . ARG A 1 201 ? 8.156 31.719 -0.33 1 85.62 201 ARG A C 1
ATOM 1612 O O . ARG A 1 201 ? 7.457 32.719 -0.308 1 85.62 201 ARG A O 1
ATOM 1619 N N . ILE A 1 202 ? 9.422 31.734 -0.387 1 71.25 202 ILE A N 1
ATOM 1620 C CA . ILE A 1 202 ? 10.117 33 -0.531 1 71.25 202 ILE A CA 1
ATOM 1621 C C . ILE A 1 202 ? 9.992 33.5 -1.968 1 71.25 202 ILE A C 1
ATOM 1623 O O . ILE A 1 202 ? 9.984 34.719 -2.213 1 71.25 202 ILE A O 1
ATOM 1627 N N . LYS A 1 203 ? 9.719 32.594 -2.859 1 61.94 203 LYS A N 1
ATOM 1628 C CA . LYS A 1 203 ? 9.609 33.031 -4.242 1 61.94 203 LYS A CA 1
ATOM 1629 C C . LYS A 1 203 ? 8.188 33.469 -4.562 1 61.94 203 LYS A C 1
ATOM 1631 O O . LYS A 1 203 ? 7.223 32.938 -4.031 1 61.94 203 LYS A O 1
ATOM 1636 N N . MET B 1 1 ? -7.668 -12.43 12.602 1 64.81 1 MET B N 1
ATOM 1637 C CA . MET B 1 1 ? -7.562 -13.562 11.688 1 64.81 1 MET B CA 1
ATOM 1638 C C . MET B 1 1 ? -8.422 -13.336 10.445 1 64.81 1 MET B C 1
ATOM 1640 O O . MET B 1 1 ? -9.508 -12.766 10.531 1 64.81 1 MET B O 1
ATOM 1644 N N . ILE B 1 2 ? -7.699 -13.68 9.305 1 70.38 2 ILE B N 1
ATOM 1645 C CA . ILE B 1 2 ? -8.477 -13.633 8.07 1 70.38 2 ILE B CA 1
ATOM 1646 C C . ILE B 1 2 ? -9.445 -14.812 8.023 1 70.38 2 ILE B C 1
ATOM 1648 O O . ILE B 1 2 ? -9.031 -15.969 8.133 1 70.38 2 ILE B O 1
ATOM 1652 N N . PRO B 1 3 ? -10.734 -14.703 8.047 1 70.19 3 PRO B N 1
ATOM 1653 C CA . PRO B 1 3 ? -11.711 -15.797 8.141 1 70.19 3 PRO B CA 1
ATOM 1654 C C . PRO B 1 3 ? -11.461 -16.891 7.113 1 70.19 3 PRO B C 1
ATOM 1656 O O . PRO B 1 3 ? -11.836 -18.047 7.336 1 70.19 3 PRO B O 1
ATOM 1659 N N . SER B 1 4 ? -10.703 -16.672 6.168 1 82.62 4 SER B N 1
ATOM 1660 C CA . SER B 1 4 ? -10.594 -17.656 5.09 1 82.62 4 SER B CA 1
ATOM 1661 C C . SER B 1 4 ? -9.148 -18.125 4.918 1 82.62 4 SER B C 1
ATOM 1663 O O . SER B 1 4 ? -8.75 -18.516 3.818 1 82.62 4 SER B O 1
ATOM 1665 N N . TRP B 1 5 ? -8.484 -18.172 5.992 1 90.88 5 TRP B N 1
ATOM 1666 C CA . TRP B 1 5 ? -7.137 -18.734 6.031 1 90.88 5 TRP B CA 1
ATOM 1667 C C . TRP B 1 5 ? -7 -19.734 7.176 1 90.88 5 TRP B C 1
ATOM 1669 O O . TRP B 1 5 ? -7.539 -19.516 8.266 1 90.88 5 TRP B O 1
ATOM 1679 N N . PRO B 1 6 ? -6.367 -20.828 6.992 1 95.38 6 PRO B N 1
ATOM 1680 C CA . PRO B 1 6 ? -5.703 -21.266 5.758 1 95.38 6 PRO B CA 1
ATOM 1681 C C . PRO B 1 6 ? -6.688 -21.734 4.688 1 95.38 6 PRO B C 1
ATOM 1683 O O . PRO B 1 6 ? -7.836 -22.062 5.004 1 95.38 6 PRO B O 1
ATOM 1686 N N . ALA B 1 7 ? -6.23 -21.719 3.467 1 97.19 7 ALA B N 1
ATOM 1687 C CA . ALA B 1 7 ? -7.07 -22.109 2.342 1 97.19 7 ALA B CA 1
ATOM 1688 C C . ALA B 1 7 ? -6.289 -22.969 1.348 1 97.19 7 ALA B C 1
ATOM 1690 O O . ALA B 1 7 ? -5.086 -22.766 1.158 1 97.19 7 ALA B O 1
ATOM 1691 N N . VAL B 1 8 ? -6.957 -23.938 0.756 1 98.5 8 VAL B N 1
ATOM 1692 C CA . VAL B 1 8 ? -6.473 -24.703 -0.38 1 98.5 8 VAL B CA 1
ATOM 1693 C C . VAL B 1 8 ? -7.359 -24.453 -1.596 1 98.5 8 VAL B C 1
ATOM 1695 O O . VAL B 1 8 ? -8.578 -24.656 -1.537 1 98.5 8 VAL B O 1
ATOM 1698 N N . LEU B 1 9 ? -6.789 -23.969 -2.676 1 98.75 9 LEU B N 1
ATOM 1699 C CA . LEU B 1 9 ? -7.5 -23.609 -3.895 1 98.75 9 LEU B CA 1
ATOM 1700 C C . LEU B 1 9 ? -7.051 -24.469 -5.066 1 98.75 9 LEU B C 1
ATOM 1702 O O . LEU B 1 9 ? -5.852 -24.688 -5.258 1 98.75 9 LEU B O 1
ATOM 1706 N N . VAL B 1 10 ? -8.023 -24.938 -5.859 1 98.69 10 VAL B N 1
ATOM 1707 C CA . VAL B 1 10 ? -7.66 -25.891 -6.895 1 98.69 10 VAL B CA 1
ATOM 1708 C C . VAL B 1 10 ? -8.422 -25.594 -8.18 1 98.69 10 VAL B C 1
ATOM 1710 O O . VAL B 1 10 ? -9.594 -25.219 -8.141 1 98.69 10 VAL B O 1
ATOM 1713 N N . ASP B 1 11 ? -7.77 -25.672 -9.273 1 98.75 11 ASP B N 1
ATOM 1714 C CA . ASP B 1 11 ? -8.352 -25.688 -10.617 1 98.75 11 ASP B CA 1
ATOM 1715 C C . ASP B 1 11 ? -7.562 -26.609 -11.547 1 98.75 11 ASP B C 1
ATOM 1717 O O . ASP B 1 11 ? -6.473 -26.25 -12 1 98.75 11 ASP B O 1
ATOM 1721 N N . GLY B 1 12 ? -8.156 -27.828 -11.859 1 98.06 12 GLY B N 1
ATOM 1722 C CA . GLY B 1 12 ? -7.438 -28.797 -12.672 1 98.06 12 GLY B CA 1
ATOM 1723 C C . GLY B 1 12 ? -6.117 -29.219 -12.055 1 98.06 12 GLY B C 1
ATOM 1724 O O . GLY B 1 12 ? -6.082 -29.672 -10.906 1 98.06 12 GLY B O 1
ATOM 1725 N N . ASP B 1 13 ? -4.98 -28.953 -12.812 1 98.31 13 ASP B N 1
ATOM 1726 C CA . ASP B 1 13 ? -3.652 -29.422 -12.414 1 98.31 13 ASP B CA 1
ATOM 1727 C C . ASP B 1 13 ? -2.973 -28.406 -11.5 1 98.31 13 ASP B C 1
ATOM 1729 O O . ASP B 1 13 ? -1.873 -28.656 -11 1 98.31 13 ASP B O 1
ATOM 1733 N N . VAL B 1 14 ? -3.629 -27.297 -11.266 1 98.88 14 VAL B N 1
ATOM 1734 C CA . VAL B 1 14 ? -3.016 -26.234 -10.484 1 98.88 14 VAL B CA 1
ATOM 1735 C C . VAL B 1 14 ? -3.619 -26.203 -9.086 1 98.88 14 VAL B C 1
ATOM 1737 O O . VAL B 1 14 ? -4.844 -26.188 -8.93 1 98.88 14 VAL B O 1
ATOM 1740 N N . LEU B 1 15 ? -2.738 -26.219 -8.078 1 98.88 15 LEU B N 1
ATOM 1741 C CA . LEU B 1 15 ? -3.15 -26.188 -6.68 1 98.88 15 LEU B CA 1
ATOM 1742 C C . LEU B 1 15 ? -2.373 -25.125 -5.902 1 98.88 15 LEU B C 1
ATOM 1744 O O . LEU B 1 15 ? -1.154 -25.016 -6.055 1 98.88 15 LEU B O 1
ATOM 1748 N N . LEU B 1 16 ? -3.068 -24.266 -5.176 1 98.88 16 LEU B N 1
ATOM 1749 C CA . LEU B 1 16 ? -2.484 -23.344 -4.199 1 98.88 16 LEU B CA 1
ATOM 1750 C C . LEU B 1 16 ? -2.74 -23.844 -2.777 1 98.88 16 LEU B C 1
ATOM 1752 O O . LEU B 1 16 ? -3.877 -24.172 -2.424 1 98.88 16 LEU B O 1
ATOM 1756 N N . ARG B 1 17 ? -1.778 -23.891 -1.976 1 98.81 17 ARG B N 1
ATOM 1757 C CA . ARG B 1 17 ? -1.913 -24.25 -0.568 1 98.81 17 ARG B CA 1
ATOM 1758 C C . ARG B 1 17 ? -0.904 -23.5 0.29 1 98.81 17 ARG B C 1
ATOM 1760 O O . ARG B 1 17 ? 0.108 -23.016 -0.217 1 98.81 17 ARG B O 1
ATOM 1767 N N . PRO B 1 18 ? -1.188 -23.438 1.573 1 98.44 18 PRO B N 1
ATOM 1768 C CA . PRO B 1 18 ? -0.246 -22.719 2.438 1 98.44 18 PRO B CA 1
ATOM 1769 C C . PRO B 1 18 ? 1.158 -23.328 2.404 1 98.44 18 PRO B C 1
ATOM 1771 O O . PRO B 1 18 ? 1.311 -24.547 2.342 1 98.44 18 PRO B O 1
ATOM 1774 N N . ILE B 1 19 ? 2.17 -22.5 2.439 1 98.44 19 ILE B N 1
ATOM 1775 C CA . ILE B 1 19 ? 3.557 -22.953 2.545 1 98.44 19 ILE B CA 1
ATOM 1776 C C . ILE B 1 19 ? 3.793 -23.578 3.912 1 98.44 19 ILE B C 1
ATOM 1778 O O . ILE B 1 19 ? 3.279 -23.109 4.926 1 98.44 19 ILE B O 1
ATOM 1782 N N . ARG B 1 20 ? 4.559 -24.656 3.936 1 98 20 ARG B N 1
ATOM 1783 C CA . ARG B 1 20 ? 4.855 -25.391 5.156 1 98 20 ARG B CA 1
ATOM 1784 C C . ARG B 1 20 ? 6.359 -25.562 5.344 1 98 20 ARG B C 1
ATOM 1786 O O . ARG B 1 20 ? 7.121 -25.469 4.379 1 98 20 ARG B O 1
ATOM 1793 N N . MET B 1 21 ? 6.691 -25.891 6.633 1 98 21 MET B N 1
ATOM 1794 C CA . MET B 1 21 ? 8.094 -26.156 6.93 1 98 21 MET B CA 1
ATOM 1795 C C . MET B 1 21 ? 8.602 -27.359 6.145 1 98 21 MET B C 1
ATOM 1797 O O . MET B 1 21 ? 9.75 -27.359 5.691 1 98 21 MET B O 1
ATOM 1801 N N . ARG B 1 22 ? 7.805 -28.25 5.879 1 97.81 22 ARG B N 1
ATOM 1802 C CA . ARG B 1 22 ? 8.203 -29.5 5.238 1 97.81 22 ARG B CA 1
ATOM 1803 C C . ARG B 1 22 ? 8.422 -29.312 3.74 1 97.81 22 ARG B C 1
ATOM 1805 O O . ARG B 1 22 ? 8.93 -30.203 3.059 1 97.81 22 ARG B O 1
ATOM 1812 N N . ASP B 1 23 ? 8.07 -28.156 3.207 1 98.44 23 ASP B N 1
ATOM 1813 C CA . ASP B 1 23 ? 8.258 -27.875 1.787 1 98.44 23 ASP B CA 1
ATOM 1814 C C . ASP B 1 23 ? 9.711 -27.5 1.49 1 98.44 23 ASP B C 1
ATOM 1816 O O . ASP B 1 23 ? 10.078 -27.297 0.332 1 98.44 23 ASP B O 1
ATOM 1820 N N . HIS B 1 24 ? 10.523 -27.469 2.465 1 98.31 24 HIS B N 1
ATOM 1821 C CA . HIS B 1 24 ? 11.859 -26.875 2.383 1 98.31 24 HIS B CA 1
ATOM 1822 C C . HIS B 1 24 ? 12.672 -27.516 1.263 1 98.31 24 HIS B C 1
ATOM 1824 O O . HIS B 1 24 ? 13.227 -26.812 0.416 1 98.31 24 HIS B O 1
ATOM 1830 N N . ALA B 1 25 ? 12.75 -28.766 1.205 1 98.19 25 ALA B N 1
ATOM 1831 C CA . ALA B 1 25 ? 13.586 -29.453 0.227 1 98.19 25 ALA B CA 1
ATOM 1832 C C . ALA B 1 25 ? 13.117 -29.172 -1.196 1 98.19 25 ALA B C 1
ATOM 1834 O O . ALA B 1 25 ? 13.93 -28.812 -2.062 1 98.19 25 ALA B O 1
ATOM 1835 N N . ALA B 1 26 ? 11.859 -29.328 -1.439 1 98.19 26 ALA B N 1
ATOM 1836 C CA . ALA B 1 26 ? 11.305 -29.078 -2.766 1 98.19 26 ALA B CA 1
ATOM 1837 C C . ALA B 1 26 ? 11.469 -27.625 -3.164 1 98.19 26 ALA B C 1
ATOM 1839 O O . ALA B 1 26 ? 11.828 -27.312 -4.305 1 98.19 26 ALA B O 1
ATOM 1840 N N . TRP B 1 27 ? 11.219 -26.734 -2.256 1 97.69 27 TRP B N 1
ATOM 1841 C CA . TRP B 1 27 ? 11.352 -25.281 -2.461 1 97.69 27 TRP B CA 1
ATOM 1842 C C . TRP B 1 27 ? 12.789 -24.922 -2.816 1 97.69 27 TRP B C 1
ATOM 1844 O O . TRP B 1 27 ? 13.023 -24.188 -3.783 1 97.69 27 TRP B O 1
ATOM 1854 N N . ARG B 1 28 ? 13.703 -25.438 -2.09 1 97.19 28 ARG B N 1
ATOM 1855 C CA . ARG B 1 28 ? 15.117 -25.172 -2.328 1 97.19 28 ARG B CA 1
ATOM 1856 C C . ARG B 1 28 ? 15.547 -25.688 -3.699 1 97.19 28 ARG B C 1
ATOM 1858 O O . ARG B 1 28 ? 16.297 -25.031 -4.41 1 97.19 28 ARG B O 1
ATOM 1865 N N . GLU B 1 29 ? 15.109 -26.812 -3.992 1 97.81 29 GLU B N 1
ATOM 1866 C CA . GLU B 1 29 ? 15.461 -27.406 -5.273 1 97.81 29 GLU B CA 1
ATOM 1867 C C . GLU 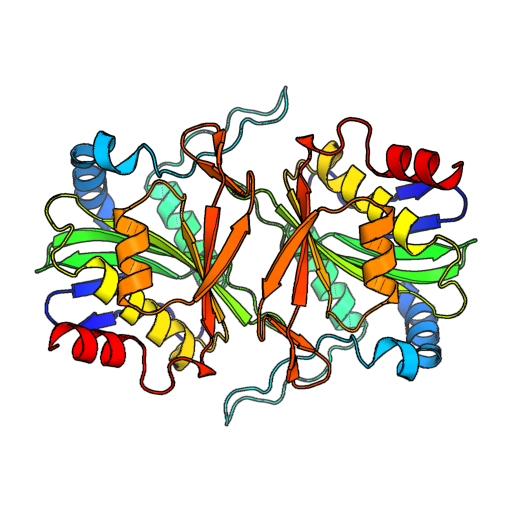B 1 29 ? 14.984 -26.547 -6.438 1 97.81 29 GLU B C 1
ATOM 1869 O O . GLU B 1 29 ? 15.742 -26.266 -7.363 1 97.81 29 GLU B O 1
ATOM 1874 N N . VAL B 1 30 ? 13.742 -26.156 -6.406 1 97.69 30 VAL B N 1
ATOM 1875 C CA . VAL B 1 30 ? 13.164 -25.359 -7.484 1 97.69 30 VAL B CA 1
ATOM 1876 C C . VAL B 1 30 ? 13.867 -24.016 -7.559 1 97.69 30 VAL B C 1
ATOM 1878 O O . VAL B 1 30 ? 14.18 -23.531 -8.648 1 97.69 30 VAL B O 1
ATOM 1881 N N . ASN B 1 31 ? 14.148 -23.391 -6.41 1 96.12 31 ASN B N 1
ATOM 1882 C CA . ASN B 1 31 ? 14.836 -22.094 -6.371 1 96.12 31 ASN B CA 1
ATOM 1883 C C . ASN B 1 31 ? 16.25 -22.203 -6.93 1 96.12 31 ASN B C 1
ATOM 1885 O O . ASN B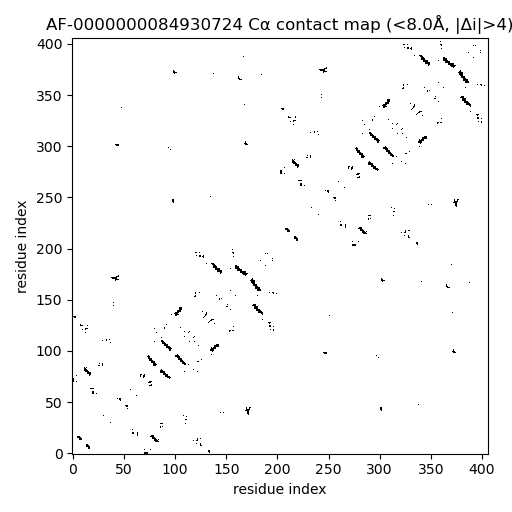 1 31 ? 16.688 -21.344 -7.703 1 96.12 31 ASN B O 1
ATOM 1889 N N . ARG B 1 32 ? 16.891 -23.266 -6.559 1 96.38 32 ARG B N 1
ATOM 1890 C CA . ARG B 1 32 ? 18.25 -23.469 -7.035 1 96.38 32 ARG B CA 1
ATOM 1891 C C . ARG B 1 32 ? 18.281 -23.625 -8.555 1 96.38 32 ARG B C 1
ATOM 1893 O O . ARG B 1 32 ? 19.078 -22.969 -9.234 1 96.38 32 ARG B O 1
ATOM 1900 N N . ARG B 1 33 ? 17.469 -24.422 -9.055 1 96.69 33 ARG B N 1
ATOM 1901 C CA . ARG B 1 33 ? 17.438 -24.719 -10.484 1 96.69 33 ARG B CA 1
ATOM 1902 C C . ARG B 1 33 ? 17.031 -23.5 -11.289 1 96.69 33 ARG B C 1
ATOM 1904 O O . ARG B 1 33 ? 17.391 -23.359 -12.461 1 96.69 33 ARG B O 1
ATOM 1911 N N . ASN B 1 34 ? 16.312 -22.625 -10.641 1 97.5 34 ASN B N 1
ATOM 1912 C CA . ASN B 1 34 ? 15.766 -21.469 -11.352 1 97.5 34 ASN B CA 1
ATOM 1913 C C . ASN B 1 34 ? 16.484 -20.188 -10.961 1 97.5 34 ASN B C 1
ATOM 1915 O O . ASN B 1 34 ? 15.961 -19.094 -11.188 1 97.5 34 ASN B O 1
ATOM 1919 N N . ARG B 1 35 ? 17.562 -20.234 -10.328 1 95.62 35 ARG B N 1
ATOM 1920 C CA . ARG B 1 35 ? 18.25 -19.078 -9.766 1 95.62 35 ARG B CA 1
ATOM 1921 C C . ARG B 1 35 ? 18.438 -17.984 -10.812 1 95.62 35 ARG B C 1
ATOM 1923 O O . ARG B 1 35 ? 18.094 -16.828 -10.57 1 95.62 35 ARG B O 1
ATOM 1930 N N . GLU B 1 36 ? 18.969 -18.312 -11.977 1 94.88 36 GLU B N 1
ATOM 1931 C CA . GLU B 1 36 ? 19.234 -17.328 -13.023 1 94.88 36 GLU B CA 1
ATOM 1932 C C . GLU B 1 36 ? 17.938 -16.75 -13.594 1 94.88 36 GLU B C 1
ATOM 1934 O O . GLU B 1 36 ? 17.875 -15.562 -13.898 1 94.88 36 GLU B O 1
ATOM 1939 N N . TRP B 1 37 ? 16.969 -17.641 -13.648 1 94.5 37 TRP B N 1
ATOM 1940 C CA . TRP B 1 37 ? 15.648 -17.297 -14.156 1 94.5 37 TRP B CA 1
ATOM 1941 C C . TRP B 1 37 ? 14.953 -16.312 -13.234 1 94.5 37 TRP B C 1
ATOM 1943 O O . TRP B 1 37 ? 14.266 -15.398 -13.695 1 94.5 37 TRP B O 1
ATOM 1953 N N . LEU B 1 38 ? 15.109 -16.375 -11.945 1 95.75 38 LEU B N 1
ATOM 1954 C CA . LEU B 1 38 ? 14.336 -15.641 -10.945 1 95.75 38 LEU B CA 1
ATOM 1955 C C . LEU B 1 38 ? 15.094 -14.398 -10.484 1 95.75 38 LEU B C 1
ATOM 1957 O O . LEU B 1 38 ? 14.477 -13.398 -10.109 1 95.75 38 LEU B O 1
ATOM 1961 N N . ARG B 1 39 ? 16.375 -14.391 -10.562 1 94.56 39 ARG B N 1
ATOM 1962 C CA . ARG B 1 39 ? 17.266 -13.422 -9.922 1 94.56 39 ARG B CA 1
ATOM 1963 C C . ARG B 1 39 ? 16.906 -11.992 -10.336 1 94.56 39 ARG B C 1
ATOM 1965 O O . ARG B 1 39 ? 16.797 -11.109 -9.492 1 94.56 39 ARG B O 1
ATOM 1972 N N . PRO B 1 40 ? 16.609 -11.742 -11.609 1 94.94 40 PRO B N 1
ATOM 1973 C CA . PRO B 1 40 ? 16.375 -10.359 -12.023 1 94.94 40 PRO B CA 1
ATOM 1974 C C . PRO B 1 40 ? 15.094 -9.773 -11.422 1 94.94 40 PRO B C 1
ATOM 1976 O O . PRO B 1 40 ? 14.891 -8.555 -11.469 1 94.94 40 PRO B O 1
ATOM 1979 N N . TRP B 1 41 ? 14.289 -10.617 -10.891 1 94.56 41 TRP B N 1
ATOM 1980 C CA . TRP B 1 41 ? 12.969 -10.18 -10.445 1 94.56 41 TRP B CA 1
ATOM 1981 C C . TRP B 1 41 ? 12.836 -10.32 -8.93 1 94.56 41 TRP B C 1
ATOM 1983 O O . TRP B 1 41 ? 11.781 -10.031 -8.367 1 94.56 41 TRP B O 1
ATOM 1993 N N . GLU B 1 42 ? 13.891 -10.719 -8.281 1 91.06 42 GLU B N 1
ATOM 1994 C CA . GLU B 1 42 ? 13.859 -11.039 -6.859 1 91.06 42 GLU B CA 1
ATOM 1995 C C . GLU B 1 42 ? 13.938 -9.781 -6.008 1 91.06 42 GLU B C 1
ATOM 1997 O O . GLU B 1 42 ? 14.836 -8.953 -6.195 1 91.06 42 GLU B O 1
ATOM 2002 N N . ALA B 1 43 ? 13 -9.703 -5.102 1 91.56 43 ALA B N 1
ATOM 2003 C CA . ALA B 1 43 ? 13.055 -8.617 -4.129 1 91.56 43 ALA B CA 1
ATOM 2004 C C . ALA B 1 43 ? 14.289 -8.727 -3.244 1 91.56 43 ALA B C 1
ATOM 2006 O O . ALA B 1 43 ? 14.664 -9.828 -2.83 1 91.56 43 ALA B O 1
ATOM 2007 N N . THR B 1 44 ? 14.93 -7.621 -2.953 1 90.06 44 THR B N 1
ATOM 2008 C CA . THR B 1 44 ? 16.094 -7.555 -2.088 1 90.06 44 THR B CA 1
ATOM 2009 C C . THR B 1 44 ? 15.898 -6.531 -0.977 1 90.06 44 THR B C 1
ATOM 2011 O O . THR B 1 44 ? 15.047 -5.648 -1.088 1 90.06 44 THR B O 1
ATOM 2014 N N . VAL B 1 45 ? 16.547 -6.719 0.065 1 84.19 45 VAL B N 1
ATOM 2015 C CA . VAL B 1 45 ? 16.531 -5.75 1.157 1 84.19 45 VAL B CA 1
ATOM 2016 C C . VAL B 1 45 ? 17.5 -4.609 0.854 1 84.19 45 VAL B C 1
ATOM 2018 O O . VAL B 1 45 ? 18.672 -4.84 0.581 1 84.19 45 VAL B O 1
ATOM 2021 N N . PRO B 1 46 ? 16.891 -3.449 0.861 1 87.25 46 PRO B N 1
ATOM 2022 C CA . PRO B 1 46 ? 17.812 -2.334 0.611 1 87.25 46 PRO B CA 1
ATOM 2023 C C . PRO B 1 46 ? 18.906 -2.217 1.672 1 87.25 46 PRO B C 1
ATOM 2025 O O . PRO B 1 46 ? 18.734 -2.695 2.795 1 87.25 46 PRO B O 1
ATOM 2028 N N . PRO B 1 47 ? 20.031 -1.663 1.169 1 76.25 47 PRO B N 1
ATOM 2029 C CA . PRO B 1 47 ? 21.125 -1.528 2.131 1 76.25 47 PRO B CA 1
ATOM 2030 C C . PRO B 1 47 ? 20.75 -0.681 3.342 1 76.25 47 PRO B C 1
ATOM 2032 O O . PRO B 1 47 ? 19.984 0.28 3.215 1 76.25 47 PRO B O 1
ATOM 2035 N N . ALA B 1 48 ? 21.125 -1.228 4.457 1 70.5 48 ALA B N 1
ATOM 2036 C CA . ALA B 1 48 ? 20.891 -0.473 5.688 1 70.5 48 ALA B CA 1
ATOM 2037 C C . ALA B 1 48 ? 21.719 0.811 5.703 1 70.5 48 ALA B C 1
ATOM 2039 O O . ALA B 1 48 ? 22.75 0.907 5.023 1 70.5 48 ALA B O 1
ATOM 2040 N N . PRO B 1 49 ? 21 1.846 6.371 1 61.41 49 PRO B N 1
ATOM 2041 C CA . PRO B 1 49 ? 21.859 3.016 6.559 1 61.41 49 PRO B CA 1
ATOM 2042 C C . PRO B 1 49 ? 23.234 2.652 7.109 1 61.41 49 PRO B C 1
ATOM 2044 O O . PRO B 1 49 ? 23.406 1.574 7.688 1 61.41 49 PRO B O 1
ATOM 2047 N N . PRO B 1 50 ? 24.172 3.543 6.75 1 58.81 50 PRO B N 1
ATOM 2048 C CA . PRO B 1 50 ? 25.5 3.287 7.297 1 58.81 50 PRO B CA 1
ATOM 2049 C C . PRO B 1 50 ? 25.484 2.973 8.789 1 58.81 50 PRO B C 1
ATOM 2051 O O . PRO B 1 50 ? 24.812 3.662 9.562 1 58.81 50 PRO B O 1
ATOM 2054 N N . GLY B 1 51 ? 26.047 1.906 9.164 1 59.06 51 GLY B N 1
ATOM 2055 C CA . GLY B 1 51 ? 26.141 1.54 10.57 1 59.06 51 GLY B CA 1
ATOM 2056 C C . GLY B 1 51 ? 25.141 0.474 10.977 1 59.06 51 GLY B C 1
ATOM 2057 O O . GLY B 1 51 ? 25.25 -0.098 12.062 1 59.06 51 GLY B O 1
ATOM 2058 N N . ALA B 1 52 ? 24.156 0.386 10.133 1 62.75 52 ALA B N 1
ATOM 2059 C CA . ALA B 1 52 ? 23.172 -0.636 10.477 1 62.75 52 ALA B CA 1
ATOM 2060 C C . ALA B 1 52 ? 23.625 -2.014 10 1 62.75 52 ALA B C 1
ATOM 2062 O O . ALA B 1 52 ? 24.359 -2.129 9.016 1 62.75 52 ALA B O 1
ATOM 2063 N N . PRO B 1 53 ? 23.375 -2.955 10.797 1 59.56 53 PRO B N 1
ATOM 2064 C CA . PRO B 1 53 ? 23.766 -4.305 10.383 1 59.56 53 PRO B CA 1
ATOM 2065 C C . PRO B 1 53 ? 23.141 -4.73 9.062 1 59.56 53 PRO B C 1
ATOM 2067 O O . PRO B 1 53 ? 22.016 -4.328 8.75 1 59.56 53 PRO B O 1
ATOM 2070 N N . VAL B 1 54 ? 24.031 -5.285 8.18 1 59.75 54 VAL B N 1
ATOM 2071 C CA . VAL B 1 54 ? 23.578 -5.789 6.883 1 59.75 54 VAL B CA 1
ATOM 2072 C C . VAL B 1 54 ? 22.516 -6.859 7.078 1 59.75 54 VAL B C 1
ATOM 2074 O O . VAL B 1 54 ? 22.703 -7.801 7.852 1 59.75 54 VAL B O 1
ATOM 2077 N N . ALA B 1 55 ? 21.453 -6.543 6.523 1 64.5 55 ALA B N 1
ATOM 2078 C CA . ALA B 1 55 ? 20.375 -7.52 6.648 1 64.5 55 ALA B CA 1
ATOM 2079 C C . ALA B 1 55 ? 20.734 -8.82 5.934 1 64.5 55 ALA B C 1
ATOM 2081 O O . ALA B 1 55 ? 21.203 -8.797 4.797 1 64.5 55 ALA B O 1
ATOM 2082 N N . GLN B 1 56 ? 20.781 -9.93 6.629 1 68.69 56 GLN B N 1
ATOM 2083 C CA . GLN B 1 56 ? 20.984 -11.25 6.055 1 68.69 56 GLN B CA 1
ATOM 2084 C C . GLN B 1 56 ? 19.703 -11.797 5.438 1 68.69 56 GLN B C 1
ATOM 2086 O O . GLN B 1 56 ? 18.609 -11.5 5.918 1 68.69 56 GLN B O 1
ATOM 2091 N N . ARG B 1 57 ? 19.906 -12.453 4.277 1 80.06 57 ARG B N 1
ATOM 2092 C CA . ARG B 1 57 ? 18.781 -13.172 3.691 1 80.06 57 ARG B CA 1
ATOM 2093 C C . ARG B 1 57 ? 18.188 -14.172 4.684 1 80.06 57 ARG B C 1
ATOM 2095 O O . ARG B 1 57 ? 18.922 -14.938 5.312 1 80.06 57 ARG B O 1
ATOM 2102 N N . PRO B 1 58 ? 16.984 -14.133 4.828 1 87.5 58 PRO B N 1
ATOM 2103 C CA . PRO B 1 58 ? 16.375 -15.07 5.773 1 87.5 58 PRO B CA 1
ATOM 2104 C C . PRO B 1 58 ? 16.531 -16.531 5.336 1 87.5 58 PRO B C 1
ATOM 2106 O O . PRO B 1 58 ? 16.562 -16.812 4.137 1 87.5 58 PRO B O 1
ATOM 2109 N N . THR B 1 59 ? 16.625 -17.391 6.348 1 93.56 59 THR B N 1
ATOM 2110 C CA . THR B 1 59 ? 16.516 -18.812 6.074 1 93.56 59 THR B CA 1
ATOM 2111 C C . THR B 1 59 ? 15.094 -19.203 5.688 1 93.56 59 THR B C 1
ATOM 2113 O O . THR B 1 59 ? 14.164 -18.406 5.867 1 93.56 59 THR B O 1
ATOM 2116 N N . TYR B 1 60 ? 15.016 -20.406 5.129 1 96.56 60 TYR B N 1
ATOM 2117 C CA . TYR B 1 60 ? 13.688 -20.906 4.801 1 96.56 60 TYR B CA 1
ATOM 2118 C C . TYR B 1 60 ? 12.789 -20.922 6.035 1 96.56 60 TYR B C 1
ATOM 2120 O O . TYR B 1 60 ? 11.625 -20.516 5.973 1 96.56 60 TYR B O 1
ATOM 2128 N N . ARG B 1 61 ? 13.336 -21.359 7.137 1 96.5 61 ARG B N 1
ATOM 2129 C CA . ARG B 1 61 ? 12.586 -21.438 8.391 1 96.5 61 ARG B CA 1
ATOM 2130 C C . ARG B 1 61 ? 12.125 -20.047 8.828 1 96.5 61 ARG B C 1
ATOM 2132 O O . ARG B 1 61 ? 10.977 -19.875 9.242 1 96.5 61 ARG B O 1
ATOM 2139 N N . GLN B 1 62 ? 12.984 -19.125 8.773 1 96.06 62 GLN B N 1
ATOM 2140 C CA . GLN B 1 62 ? 12.648 -17.75 9.133 1 96.06 62 GLN B CA 1
ATOM 2141 C C . GLN B 1 62 ? 11.586 -17.188 8.203 1 96.06 62 GLN B C 1
ATOM 2143 O O . GLN B 1 62 ? 10.672 -16.484 8.648 1 96.06 62 GLN B O 1
ATOM 2148 N N . MET B 1 63 ? 11.781 -17.516 6.945 1 95.38 63 MET B N 1
ATOM 2149 C CA . MET B 1 63 ? 10.812 -17.062 5.953 1 95.38 63 MET B CA 1
ATOM 2150 C C . MET B 1 63 ? 9.43 -17.625 6.25 1 95.38 63 MET B C 1
ATOM 2152 O O . MET B 1 63 ? 8.453 -16.875 6.332 1 95.38 63 MET B O 1
ATOM 2156 N N . VAL B 1 64 ? 9.328 -18.875 6.453 1 97.81 64 VAL B N 1
ATOM 2157 C CA . VAL B 1 64 ? 8.047 -19.531 6.688 1 97.81 64 VAL B CA 1
ATOM 2158 C C . VAL B 1 64 ? 7.422 -19 7.973 1 97.81 64 VAL B C 1
ATOM 2160 O O . VAL B 1 64 ? 6.215 -18.75 8.023 1 97.81 64 VAL B O 1
ATOM 2163 N N . ARG B 1 65 ? 8.188 -18.828 8.992 1 97.12 65 ARG B N 1
ATOM 2164 C CA . ARG B 1 65 ? 7.676 -18.297 10.25 1 97.12 65 ARG B CA 1
ATOM 2165 C C . ARG B 1 65 ? 7.117 -16.891 10.062 1 97.12 65 ARG B C 1
ATOM 2167 O O . ARG B 1 65 ? 6.059 -16.562 10.602 1 97.12 65 ARG B O 1
ATOM 2174 N N . HIS B 1 66 ? 7.855 -16.141 9.328 1 95.12 66 HIS B N 1
ATOM 2175 C CA . HIS B 1 66 ? 7.398 -14.789 9.039 1 95.12 66 HIS B CA 1
ATOM 2176 C C . HIS B 1 66 ? 6.078 -14.805 8.273 1 95.12 66 HIS B C 1
ATOM 2178 O O . HIS B 1 66 ? 5.129 -14.117 8.648 1 95.12 66 HIS B O 1
ATOM 2184 N N . LEU B 1 67 ? 6.086 -15.594 7.238 1 96.31 67 LEU B N 1
ATOM 2185 C CA . LEU B 1 67 ? 4.887 -15.695 6.414 1 96.31 67 LEU B CA 1
ATOM 2186 C C . LEU B 1 67 ? 3.693 -16.156 7.242 1 96.31 67 LEU B C 1
ATOM 2188 O O . LEU B 1 67 ? 2.602 -15.586 7.133 1 96.31 67 LEU B O 1
ATOM 2192 N N . ARG B 1 68 ? 3.889 -17.062 8.062 1 95.25 68 ARG B N 1
ATOM 2193 C CA . ARG B 1 68 ? 2.822 -17.578 8.914 1 95.25 68 ARG B CA 1
ATOM 2194 C C . ARG B 1 68 ? 2.352 -16.516 9.906 1 95.25 68 ARG B C 1
ATOM 2196 O O . ARG B 1 68 ? 1.152 -16.391 10.164 1 95.25 68 ARG B O 1
ATOM 2203 N N . SER B 1 69 ? 3.266 -15.844 10.484 1 94.81 69 SER B N 1
ATOM 2204 C CA . SER B 1 69 ? 2.916 -14.773 11.414 1 94.81 69 SER B CA 1
ATOM 2205 C C . SER B 1 69 ? 2.053 -13.719 10.742 1 94.81 69 SER B C 1
ATOM 2207 O O . SER B 1 69 ? 1.057 -13.266 11.312 1 94.81 69 SER B O 1
ATOM 2209 N N . GLU B 1 70 ? 2.471 -13.336 9.57 1 93.75 70 GLU B N 1
ATOM 2210 C CA . GLU B 1 70 ? 1.707 -12.344 8.828 1 93.75 70 GLU B CA 1
ATOM 2211 C C . GLU B 1 70 ? 0.331 -12.875 8.438 1 93.75 70 GLU B C 1
ATOM 2213 O O . GLU B 1 70 ? -0.656 -12.141 8.461 1 93.75 70 GLU B O 1
ATOM 2218 N N . ALA B 1 71 ? 0.302 -14.078 8.078 1 95.81 71 ALA B N 1
ATOM 2219 C CA . ALA B 1 71 ? -0.975 -14.703 7.746 1 95.81 71 ALA B CA 1
ATOM 2220 C C . ALA B 1 71 ? -1.911 -14.711 8.953 1 95.81 71 ALA B C 1
ATOM 2222 O O . ALA B 1 71 ? -3.086 -14.352 8.836 1 95.81 71 ALA B O 1
ATOM 2223 N N . ASN B 1 72 ? -1.378 -15.07 10.094 1 93.81 72 ASN B N 1
ATOM 2224 C CA . ASN B 1 72 ? -2.16 -15.102 11.328 1 93.81 72 ASN B CA 1
ATOM 2225 C C . ASN B 1 72 ? -2.676 -13.719 11.703 1 93.81 72 ASN B C 1
ATOM 2227 O O . ASN B 1 72 ? -3.748 -13.586 12.297 1 93.81 72 ASN B O 1
ATOM 2231 N N . ALA B 1 73 ? -1.955 -12.781 11.305 1 91.81 73 ALA B N 1
ATOM 2232 C CA . ALA B 1 73 ? -2.332 -11.406 11.609 1 91.81 73 ALA B CA 1
ATOM 2233 C C . ALA B 1 73 ? -3.275 -10.844 10.547 1 91.81 73 ALA B C 1
ATOM 2235 O O . ALA B 1 73 ? -3.721 -9.695 10.648 1 91.81 73 ALA B O 1
ATOM 2236 N N . GLY B 1 74 ? -3.531 -11.578 9.531 1 93.12 74 GLY B N 1
ATOM 2237 C CA . GLY B 1 74 ? -4.465 -11.156 8.5 1 93.12 74 GLY B CA 1
ATOM 2238 C C . GLY B 1 74 ? -3.85 -10.211 7.488 1 93.12 74 GLY B C 1
ATOM 2239 O O . GLY B 1 74 ? -4.562 -9.445 6.832 1 93.12 74 GLY B O 1
ATOM 2240 N N . ARG B 1 75 ? -2.506 -10.297 7.309 1 94.12 75 ARG B N 1
ATOM 2241 C CA . ARG B 1 75 ? -1.828 -9.312 6.477 1 94.12 75 ARG B CA 1
ATOM 2242 C C . ARG B 1 75 ? -1.243 -9.961 5.227 1 94.12 75 ARG B C 1
ATOM 2244 O O . ARG B 1 75 ? -0.775 -9.266 4.32 1 94.12 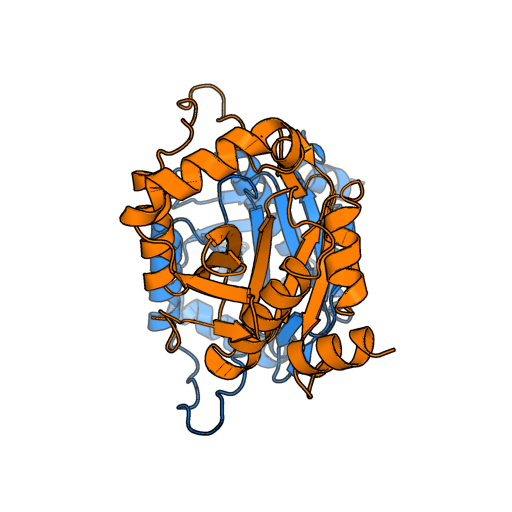75 ARG B O 1
ATOM 2251 N N . MET B 1 76 ? -1.29 -11.312 5.137 1 96.69 76 MET B N 1
ATOM 2252 C CA . MET B 1 76 ? -0.754 -12.023 3.982 1 96.69 76 MET B CA 1
ATOM 2253 C C . MET B 1 76 ? -1.465 -13.359 3.789 1 96.69 76 MET B C 1
ATOM 2255 O O . MET B 1 76 ? -2.059 -13.891 4.727 1 96.69 76 MET B O 1
ATOM 2259 N N . LEU B 1 77 ? -1.438 -13.836 2.635 1 98.19 77 LEU B N 1
ATOM 2260 C CA . LEU B 1 77 ? -1.784 -15.203 2.264 1 98.19 77 LEU B CA 1
ATOM 2261 C C . LEU B 1 77 ? -0.651 -15.859 1.481 1 98.19 77 LEU B C 1
ATOM 2263 O O . LEU B 1 77 ? -0.554 -15.695 0.263 1 98.19 77 LEU B O 1
ATOM 2267 N N . PRO B 1 78 ? 0.21 -16.578 2.156 1 98.44 78 PRO B N 1
ATOM 2268 C CA . PRO B 1 78 ? 1.373 -17.188 1.502 1 98.44 78 PRO B CA 1
ATOM 2269 C C . PRO B 1 78 ? 1.086 -18.578 0.965 1 98.44 78 PRO B C 1
ATOM 2271 O O . PRO B 1 78 ? 0.977 -19.531 1.741 1 98.44 78 PRO B O 1
ATOM 2274 N N . PHE B 1 79 ? 1.077 -18.734 -0.345 1 98.81 79 PHE B N 1
ATOM 2275 C CA . PHE B 1 79 ? 0.799 -20.016 -0.999 1 98.81 79 PHE B CA 1
ATOM 2276 C C . PHE B 1 79 ? 2.051 -20.562 -1.675 1 98.81 79 PHE B C 1
ATOM 2278 O O . PHE B 1 79 ? 2.885 -19.797 -2.164 1 98.81 79 PHE B O 1
ATOM 2285 N N . VAL B 1 80 ? 2.154 -21.859 -1.724 1 98.81 80 VAL B N 1
ATOM 2286 C CA . VAL B 1 80 ? 2.943 -22.5 -2.77 1 98.81 80 VAL B CA 1
ATOM 2287 C C . VAL B 1 80 ? 2.029 -22.922 -3.914 1 98.81 80 VAL B C 1
ATOM 2289 O O . VAL B 1 80 ? 0.827 -23.125 -3.719 1 98.81 80 VAL B O 1
ATOM 2292 N N . ILE B 1 81 ? 2.615 -23.016 -5.055 1 98.94 81 ILE B N 1
ATOM 2293 C CA . ILE B 1 81 ? 1.916 -23.469 -6.246 1 98.94 81 ILE B CA 1
ATOM 2294 C C . ILE B 1 81 ? 2.352 -24.906 -6.574 1 98.94 81 ILE B C 1
ATOM 2296 O O . ILE B 1 81 ? 3.545 -25.172 -6.73 1 98.94 81 ILE B O 1
ATOM 2300 N N . GLU B 1 82 ? 1.408 -25.766 -6.652 1 98.88 82 GLU B N 1
ATOM 2301 C CA . GLU B 1 82 ? 1.672 -27.109 -7.168 1 98.88 82 GLU B CA 1
ATOM 2302 C C . GLU B 1 82 ? 1.059 -27.297 -8.547 1 98.88 82 GLU B C 1
ATOM 2304 O O . GLU B 1 82 ? -0.051 -26.828 -8.812 1 98.88 82 GLU B O 1
ATOM 2309 N N . TYR B 1 83 ? 1.782 -27.906 -9.438 1 98.81 83 TYR B N 1
ATOM 2310 C CA . TYR B 1 83 ? 1.341 -28.312 -10.766 1 98.81 83 TYR B CA 1
ATOM 2311 C C . TYR B 1 83 ? 1.53 -29.797 -10.969 1 98.81 83 TYR B C 1
ATOM 2313 O O . TYR B 1 83 ? 2.654 -30.312 -10.906 1 98.81 83 TYR B O 1
ATOM 2321 N N . ARG B 1 84 ? 0.449 -30.5 -11.164 1 98.31 84 ARG B N 1
ATOM 2322 C CA . ARG B 1 84 ? 0.478 -31.953 -11.312 1 98.31 84 ARG B CA 1
ATOM 2323 C C . ARG B 1 84 ? 1.219 -32.594 -10.148 1 98.31 84 ARG B C 1
ATOM 2325 O O . ARG B 1 84 ? 2.07 -33.469 -10.352 1 98.31 84 ARG B O 1
ATOM 2332 N N . GLY B 1 85 ? 0.999 -32.031 -8.945 1 97.62 85 GLY B N 1
ATOM 2333 C CA . GLY B 1 85 ? 1.442 -32.625 -7.703 1 97.62 85 GLY B CA 1
ATOM 2334 C C . GLY B 1 85 ? 2.836 -32.188 -7.289 1 97.62 85 GLY B C 1
ATOM 2335 O O . GLY B 1 85 ? 3.328 -32.594 -6.23 1 97.62 85 GLY B O 1
ATOM 2336 N N . ARG B 1 86 ? 3.449 -31.344 -8.094 1 98 86 ARG B N 1
ATOM 2337 C CA . ARG B 1 86 ? 4.805 -30.906 -7.793 1 98 86 ARG B CA 1
ATOM 2338 C C . ARG B 1 86 ? 4.836 -29.422 -7.465 1 98 86 ARG B C 1
ATOM 2340 O O . ARG B 1 86 ? 4.168 -28.625 -8.117 1 98 86 ARG B O 1
ATOM 2347 N N . LEU B 1 87 ? 5.664 -29.062 -6.434 1 98.69 87 LEU B N 1
ATOM 2348 C CA . LEU B 1 87 ? 5.863 -27.656 -6.113 1 98.69 87 LEU B CA 1
ATOM 2349 C C . LEU B 1 87 ? 6.617 -26.953 -7.23 1 98.69 87 LEU B C 1
ATOM 2351 O O . LEU B 1 87 ? 7.742 -27.328 -7.57 1 98.69 87 LEU B O 1
ATOM 2355 N N . VAL B 1 88 ? 5.996 -25.875 -7.785 1 98.75 88 VAL B N 1
ATOM 2356 C CA . VAL B 1 88 ? 6.609 -25.281 -8.969 1 98.75 88 VAL B CA 1
ATOM 2357 C C . VAL B 1 88 ? 6.715 -23.766 -8.789 1 98.75 88 VAL B C 1
ATOM 2359 O O . VAL B 1 88 ? 7.137 -23.062 -9.703 1 98.75 88 VAL B O 1
ATOM 2362 N N . GLY B 1 89 ? 6.289 -23.25 -7.66 1 98.5 89 GLY B N 1
ATOM 2363 C CA . GLY B 1 89 ? 6.371 -21.812 -7.484 1 98.5 89 GLY B CA 1
ATOM 2364 C C . GLY B 1 89 ? 5.695 -21.328 -6.219 1 98.5 89 GLY B C 1
ATOM 2365 O O . GLY B 1 89 ? 5.328 -22.125 -5.355 1 98.5 89 GLY B O 1
ATOM 2366 N N . GLN B 1 90 ? 5.602 -20.047 -6.098 1 98.5 90 GLN B N 1
ATOM 2367 C CA . GLN B 1 90 ? 4.961 -19.406 -4.957 1 98.5 90 GLN B CA 1
ATOM 2368 C C . GLN B 1 90 ? 4.121 -18.203 -5.406 1 98.5 90 GLN B C 1
ATOM 2370 O O . GLN B 1 90 ? 4.422 -17.578 -6.422 1 98.5 90 GLN B O 1
ATOM 2375 N N . LEU B 1 91 ? 3.074 -17.984 -4.746 1 98.75 91 LEU B N 1
ATOM 2376 C CA . LEU B 1 91 ? 2.215 -16.812 -4.871 1 98.75 91 LEU B CA 1
ATOM 2377 C C . LEU B 1 91 ? 1.837 -16.266 -3.498 1 98.75 91 LEU B C 1
ATOM 2379 O O . LEU B 1 91 ? 1.353 -17 -2.643 1 98.75 91 LEU B O 1
ATOM 2383 N N . THR B 1 92 ? 2.1 -15.031 -3.279 1 98.19 92 THR B N 1
ATOM 2384 C CA . THR B 1 92 ? 1.781 -14.422 -1.994 1 98.19 92 THR B CA 1
ATOM 2385 C C . THR B 1 92 ? 0.894 -13.195 -2.186 1 98.19 92 THR B C 1
ATOM 2387 O O . THR B 1 92 ? 1.2 -12.32 -2.998 1 98.19 92 THR B O 1
ATOM 2390 N N . VAL B 1 93 ? -0.27 -13.211 -1.583 1 98.31 93 VAL B N 1
ATOM 2391 C CA . VAL B 1 93 ? -1.022 -11.969 -1.404 1 98.31 93 VAL B CA 1
ATOM 2392 C C . VAL B 1 93 ? -0.507 -11.227 -0.177 1 98.31 93 VAL B C 1
ATOM 2394 O O . VAL B 1 93 ? -0.59 -11.734 0.945 1 98.31 93 VAL B O 1
ATOM 2397 N N . ALA B 1 94 ? 0.04 -10.07 -0.358 1 96.69 94 ALA B N 1
ATOM 2398 C CA . ALA B 1 94 ? 0.685 -9.328 0.723 1 96.69 94 ALA B CA 1
ATOM 2399 C C . ALA B 1 94 ? 0.125 -7.914 0.825 1 96.69 94 ALA B C 1
ATOM 2401 O O . ALA B 1 94 ? -0.754 -7.531 0.05 1 96.69 94 ALA B O 1
ATOM 2402 N N . GLY B 1 95 ? 0.548 -7.266 1.867 1 94.75 95 GLY B N 1
ATOM 2403 C CA . GLY B 1 95 ? 0.115 -5.887 2.041 1 94.75 95 GLY B CA 1
ATOM 2404 C C . GLY B 1 95 ? -1.385 -5.754 2.23 1 94.75 95 GLY B C 1
ATOM 2405 O O . GLY B 1 95 ? -1.983 -4.766 1.798 1 94.75 95 GLY B O 1
ATOM 2406 N N . ILE B 1 96 ? -1.997 -6.723 2.74 1 95.31 96 ILE B N 1
ATOM 2407 C CA . ILE B 1 96 ? -3.443 -6.672 2.93 1 95.31 96 ILE B CA 1
ATOM 2408 C C . ILE B 1 96 ? -3.789 -5.594 3.953 1 95.31 96 ILE B C 1
ATOM 2410 O O . ILE B 1 96 ? -3.275 -5.605 5.074 1 95.31 96 ILE B O 1
ATOM 2414 N N . THR B 1 97 ? -4.551 -4.691 3.533 1 92.38 97 THR B N 1
ATOM 2415 C CA . THR B 1 97 ? -5.074 -3.613 4.367 1 92.38 97 THR B CA 1
ATOM 2416 C C . THR B 1 97 ? -6.602 -3.639 4.387 1 92.38 97 THR B C 1
ATOM 2418 O O . THR B 1 97 ? -7.238 -3.873 3.357 1 92.38 97 THR B O 1
ATOM 2421 N N . TRP B 1 98 ? -7.098 -3.348 5.539 1 91.06 98 TRP B N 1
ATOM 2422 C CA . TRP B 1 98 ? -8.539 -3.402 5.734 1 91.06 98 TRP B CA 1
ATOM 2423 C C . TRP B 1 98 ? -9.125 -2 5.879 1 91.06 98 TRP B C 1
ATOM 2425 O O . TRP B 1 98 ? -8.438 -1.006 5.637 1 91.06 98 TRP B O 1
ATOM 2435 N N . GLY B 1 99 ? -10.438 -1.953 6.195 1 90.5 99 GLY B N 1
ATOM 2436 C CA . GLY B 1 99 ? -11.094 -0.66 6.32 1 90.5 99 GLY B CA 1
ATOM 2437 C C . GLY B 1 99 ? -11.375 -0.002 4.984 1 90.5 99 GLY B C 1
ATOM 2438 O O . GLY B 1 99 ? -11.938 -0.625 4.086 1 90.5 99 GLY B O 1
ATOM 2439 N N . SER B 1 100 ? -10.953 1.307 4.91 1 93.81 100 SER B N 1
ATOM 2440 C CA . SER B 1 100 ? -11.336 2.098 3.742 1 93.81 100 SER B CA 1
ATOM 2441 C C . SER B 1 100 ? -10.547 1.675 2.508 1 93.81 100 SER B C 1
ATOM 2443 O O . SER B 1 100 ? -10.953 1.951 1.378 1 93.81 100 SER B O 1
ATOM 2445 N N . MET B 1 101 ? -9.43 1.086 2.66 1 94.31 101 MET B N 1
ATOM 2446 C CA . MET B 1 101 ? -8.617 0.681 1.518 1 94.31 101 MET B CA 1
ATOM 2447 C C . MET B 1 101 ? -9.023 -0.703 1.022 1 94.31 101 MET B C 1
ATOM 2449 O O . MET B 1 101 ? -9.25 -0.896 -0.173 1 94.31 101 MET B O 1
ATOM 2453 N N . CYS B 1 102 ? -9.094 -1.787 1.927 1 95.38 102 CYS B N 1
ATOM 2454 C CA . CYS B 1 102 ? -9.516 -3.166 1.689 1 95.38 102 CYS B CA 1
ATOM 2455 C C . CYS B 1 102 ? -8.836 -3.732 0.447 1 95.38 102 CYS B C 1
ATOM 2457 O O . CYS B 1 102 ? -9.516 -4.137 -0.502 1 95.38 102 CYS B O 1
ATOM 2459 N N . SER B 1 103 ? -7.586 -3.826 0.464 1 97.12 103 SER B N 1
ATOM 2460 C CA . SER B 1 103 ? -6.824 -4.176 -0.729 1 97.12 103 SER B CA 1
ATOM 2461 C C . SER B 1 103 ? -5.609 -5.027 -0.379 1 97.12 103 SER B C 1
ATOM 2463 O O . SER B 1 103 ? -5.27 -5.18 0.796 1 97.12 103 SER B O 1
ATOM 2465 N N . GLY B 1 104 ? -5.031 -5.641 -1.343 1 97.25 104 GLY B N 1
ATOM 2466 C CA . GLY B 1 104 ? -3.77 -6.359 -1.275 1 97.25 104 GLY B CA 1
ATOM 2467 C C . GLY B 1 104 ? -3.047 -6.418 -2.607 1 97.25 104 GLY B C 1
ATOM 2468 O O . GLY B 1 104 ? -3.576 -5.973 -3.629 1 97.25 104 GLY B O 1
ATOM 2469 N N . HIS B 1 105 ? -1.838 -6.879 -2.59 1 97.88 105 HIS B N 1
ATOM 2470 C CA . HIS B 1 105 ? -1.087 -7.055 -3.828 1 97.88 105 HIS B CA 1
ATOM 2471 C C . HIS B 1 105 ? -0.565 -8.477 -3.963 1 97.88 105 HIS B C 1
ATOM 2473 O O . HIS B 1 105 ? -0.303 -9.148 -2.957 1 97.88 105 HIS B O 1
ATOM 2479 N N . VAL B 1 106 ? -0.442 -8.891 -5.199 1 98.56 106 VAL B N 1
ATOM 2480 C CA . VAL B 1 106 ? -0.02 -10.258 -5.5 1 98.56 106 VAL B CA 1
ATOM 2481 C C . VAL B 1 106 ? 1.408 -10.25 -6.039 1 98.56 106 VAL B C 1
ATOM 2483 O O . VAL B 1 106 ? 1.73 -9.484 -6.949 1 98.56 106 VAL B O 1
ATOM 2486 N N . GLY B 1 107 ? 2.232 -11.023 -5.477 1 98 107 GLY B N 1
ATOM 2487 C CA . GLY B 1 107 ? 3.551 -11.375 -5.984 1 98 107 GLY B CA 1
ATOM 2488 C C . GLY B 1 107 ? 3.725 -12.867 -6.219 1 98 107 GLY B C 1
ATOM 2489 O O . GLY B 1 107 ? 3.15 -13.68 -5.496 1 98 107 GLY B O 1
ATOM 2490 N N . TYR B 1 108 ? 4.57 -13.18 -7.238 1 98.5 108 TYR B N 1
ATOM 2491 C CA . TYR B 1 108 ? 4.66 -14.594 -7.574 1 98.5 108 TYR B CA 1
ATOM 2492 C C . TYR B 1 108 ? 5.934 -14.891 -8.359 1 98.5 108 TYR B C 1
ATOM 2494 O O . TYR B 1 108 ? 6.543 -13.977 -8.93 1 98.5 108 TYR B O 1
ATOM 2502 N N . TRP B 1 109 ? 6.309 -16.109 -8.391 1 97.94 109 TRP B N 1
ATOM 2503 C CA . TRP B 1 109 ? 7.32 -16.703 -9.273 1 97.94 109 TRP B CA 1
ATOM 2504 C C . TRP B 1 109 ? 6.984 -18.141 -9.602 1 97.94 109 TRP B C 1
ATOM 2506 O O . TRP B 1 109 ? 6.27 -18.812 -8.844 1 97.94 109 TRP B O 1
ATOM 2516 N N . VAL B 1 110 ? 7.438 -18.578 -10.672 1 98.19 110 VAL B N 1
ATOM 2517 C CA . VAL B 1 110 ? 7.141 -19.938 -11.094 1 98.19 110 VAL B CA 1
ATOM 2518 C C . VAL B 1 110 ? 8.375 -20.562 -11.742 1 98.19 110 VAL B C 1
ATOM 2520 O O . VAL B 1 110 ? 9.219 -19.859 -12.297 1 98.19 110 VAL B O 1
ATOM 2523 N N . ASP B 1 111 ? 8.414 -21.875 -11.688 1 98.12 111 ASP B N 1
ATOM 2524 C CA . ASP B 1 111 ? 9.43 -22.672 -12.359 1 98.12 111 ASP B CA 1
ATOM 2525 C C . ASP B 1 111 ? 9.438 -22.406 -13.859 1 98.12 111 ASP B C 1
ATOM 2527 O O . ASP B 1 111 ? 8.391 -22.484 -14.508 1 98.12 111 ASP B O 1
ATOM 2531 N N . SER B 1 112 ? 10.633 -22.156 -14.453 1 97.75 112 SER B N 1
ATOM 2532 C CA . SER B 1 112 ? 10.75 -21.875 -15.875 1 97.75 112 SER B CA 1
ATOM 2533 C C . SER B 1 112 ? 10.25 -23.031 -16.719 1 97.75 112 SER B C 1
ATOM 2535 O O . SER B 1 112 ? 9.766 -22.844 -17.828 1 97.75 112 SER B O 1
ATOM 2537 N N . GLU B 1 113 ? 10.312 -24.203 -16.188 1 97.06 113 GLU B N 1
ATOM 2538 C CA . GLU B 1 113 ? 9.922 -25.406 -16.922 1 97.06 113 GLU B CA 1
ATOM 2539 C C . GLU B 1 113 ? 8.414 -25.422 -17.172 1 97.06 113 GLU B C 1
ATOM 2541 O O . GLU B 1 113 ? 7.941 -26.109 -18.078 1 97.06 113 GLU B O 1
ATOM 2546 N N . VAL B 1 114 ? 7.68 -24.703 -16.359 1 97.31 114 VAL B N 1
ATOM 2547 C CA . VAL B 1 114 ? 6.234 -24.766 -16.531 1 97.31 114 VAL B CA 1
ATOM 2548 C C . VAL B 1 114 ? 5.707 -23.406 -16.984 1 97.31 114 VAL B C 1
ATOM 2550 O O . VAL B 1 114 ? 4.496 -23.203 -17.109 1 97.31 114 VAL B O 1
ATOM 2553 N N . ALA B 1 115 ? 6.602 -22.5 -17.188 1 95.31 115 ALA B N 1
ATOM 2554 C CA . ALA B 1 115 ? 6.191 -21.203 -17.719 1 95.31 115 ALA B CA 1
ATOM 2555 C C . ALA B 1 115 ? 5.539 -21.359 -19.078 1 95.31 115 ALA B C 1
ATOM 2557 O O . ALA B 1 115 ? 5.988 -22.141 -19.906 1 95.31 115 ALA B O 1
ATOM 2558 N N . GLY B 1 116 ? 4.441 -20.594 -19.297 1 93.62 116 GLY B N 1
ATOM 2559 C CA . GLY B 1 116 ? 3.779 -20.625 -20.594 1 93.62 116 GLY B CA 1
ATOM 2560 C C . GLY B 1 116 ? 2.697 -21.688 -20.688 1 93.62 116 GLY B C 1
ATOM 2561 O O . GLY B 1 116 ? 2.012 -21.781 -21.703 1 93.62 116 GLY B O 1
ATOM 2562 N N . ARG B 1 117 ? 2.498 -22.391 -19.656 1 95.5 117 ARG B N 1
ATOM 2563 C CA . ARG B 1 117 ? 1.521 -23.484 -19.688 1 95.5 117 ARG B CA 1
ATOM 2564 C C . ARG B 1 117 ? 0.223 -23.062 -19 1 95.5 117 ARG B C 1
ATOM 2566 O O . ARG B 1 117 ? -0.612 -23.906 -18.672 1 95.5 117 ARG B O 1
ATOM 2573 N N . GLY B 1 118 ? 0.094 -21.781 -18.625 1 97.31 118 GLY B N 1
ATOM 2574 C CA . GLY B 1 118 ? -1.127 -21.281 -18.016 1 97.31 118 GLY B CA 1
ATOM 2575 C C . GLY B 1 118 ? -1.158 -21.469 -16.5 1 97.31 118 GLY B C 1
ATOM 2576 O O . GLY B 1 118 ? -2.182 -21.219 -15.867 1 97.31 118 GLY B O 1
ATOM 2577 N N . VAL B 1 119 ? -0.078 -21.906 -15.914 1 98.5 119 VAL B N 1
ATOM 2578 C CA . VAL B 1 119 ? -0.019 -22.219 -14.484 1 98.5 119 VAL B CA 1
ATOM 2579 C C . VAL B 1 119 ? -0.193 -20.938 -13.672 1 98.5 119 VAL B C 1
ATOM 2581 O O . VAL B 1 119 ? -1.059 -20.875 -12.797 1 98.5 119 VAL B O 1
ATOM 2584 N N . MET B 1 120 ? 0.543 -19.938 -13.984 1 98.69 120 MET B N 1
ATOM 2585 C CA . MET B 1 120 ? 0.543 -18.734 -13.156 1 98.69 120 MET B CA 1
ATOM 2586 C C . MET B 1 120 ? -0.745 -17.938 -13.352 1 98.69 120 MET B C 1
ATOM 2588 O O . MET B 1 120 ? -1.349 -17.484 -12.375 1 98.69 120 MET B O 1
ATOM 2592 N N . PRO B 1 121 ? -1.255 -17.766 -14.648 1 98.69 121 PRO B N 1
ATOM 2593 C CA . PRO B 1 121 ? -2.549 -17.094 -14.75 1 98.69 121 PRO B CA 1
ATOM 2594 C C . PRO B 1 121 ? -3.652 -17.797 -13.977 1 98.69 121 PRO B C 1
ATOM 2596 O O . PRO B 1 121 ? -4.5 -17.156 -13.359 1 98.69 121 PRO B O 1
ATOM 2599 N N . THR B 1 122 ? -3.604 -19.094 -13.977 1 98.81 122 THR B N 1
ATOM 2600 C CA . THR B 1 122 ? -4.582 -19.859 -13.211 1 98.81 122 THR B CA 1
ATOM 2601 C C . THR B 1 122 ? -4.41 -19.609 -11.719 1 98.81 122 THR B C 1
ATOM 2603 O O . THR B 1 122 ? -5.387 -19.375 -11 1 98.81 122 THR B O 1
ATOM 2606 N N . ALA B 1 123 ? -3.201 -19.656 -11.234 1 98.94 123 ALA B N 1
ATOM 2607 C CA . ALA B 1 123 ? -2.9 -19.422 -9.82 1 98.94 123 ALA B CA 1
ATOM 2608 C C . ALA B 1 123 ? -3.357 -18.031 -9.383 1 98.94 123 ALA B C 1
ATOM 2610 O O . ALA B 1 123 ? -3.996 -17.891 -8.336 1 98.94 123 ALA B O 1
ATOM 2611 N N . VAL B 1 124 ? -3.033 -17.031 -10.18 1 98.94 124 VAL B N 1
ATOM 2612 C CA . VAL B 1 124 ? -3.412 -15.664 -9.867 1 98.94 124 VAL B CA 1
ATOM 2613 C C . VAL B 1 124 ? -4.934 -15.539 -9.844 1 98.94 124 VAL B C 1
ATOM 2615 O O . VAL B 1 124 ? -5.5 -14.914 -8.945 1 98.94 124 VAL B O 1
ATOM 2618 N N . ALA B 1 125 ? -5.582 -16.141 -10.789 1 98.94 125 ALA B N 1
ATOM 2619 C CA . ALA B 1 125 ? -7.043 -16.094 -10.844 1 98.94 125 ALA B CA 1
ATOM 2620 C C . ALA B 1 125 ? -7.66 -16.719 -9.602 1 98.94 125 ALA B C 1
ATOM 2622 O O . ALA B 1 125 ? -8.594 -16.172 -9.016 1 98.94 125 ALA B O 1
ATOM 2623 N N . LEU B 1 126 ? -7.148 -17.875 -9.203 1 98.88 126 LEU B N 1
ATOM 2624 C CA . LEU B 1 126 ? -7.609 -18.562 -8 1 98.88 126 LEU B CA 1
ATOM 2625 C C . LEU B 1 126 ? -7.453 -17.656 -6.777 1 98.88 126 LEU B C 1
ATOM 2627 O O . LEU B 1 126 ? -8.398 -17.5 -5.996 1 98.88 126 LEU B O 1
ATOM 2631 N N . ALA B 1 127 ? -6.32 -17.094 -6.621 1 98.81 127 ALA B N 1
ATOM 2632 C CA . ALA B 1 127 ? -6.02 -16.281 -5.449 1 98.81 127 ALA B CA 1
ATOM 2633 C C . ALA B 1 127 ? -6.887 -15.023 -5.422 1 98.81 127 ALA B C 1
ATOM 2635 O O . ALA B 1 127 ? -7.418 -14.648 -4.375 1 98.81 127 ALA B O 1
ATOM 2636 N N . VAL B 1 128 ? -7.02 -14.383 -6.547 1 98.81 128 VAL B N 1
ATOM 2637 C CA . VAL B 1 128 ? -7.785 -13.141 -6.633 1 98.81 128 VAL B CA 1
ATOM 2638 C C . VAL B 1 128 ? -9.258 -13.414 -6.328 1 98.81 128 VAL B C 1
ATOM 2640 O O . VAL B 1 128 ? -9.883 -12.688 -5.562 1 98.81 128 VAL B O 1
ATOM 2643 N N . ASP B 1 129 ? -9.789 -14.5 -6.906 1 98.69 129 ASP B N 1
ATOM 2644 C CA . ASP B 1 129 ? -11.164 -14.875 -6.609 1 98.69 129 ASP B CA 1
ATOM 2645 C C . ASP B 1 129 ? -11.359 -15.133 -5.117 1 98.69 129 ASP B C 1
ATOM 2647 O O . ASP B 1 129 ? -12.352 -14.703 -4.527 1 98.69 129 ASP B O 1
ATOM 2651 N N . HIS B 1 130 ? -10.445 -15.828 -4.543 1 98.31 130 HIS B N 1
ATOM 2652 C CA . HIS B 1 130 ? -10.508 -16.094 -3.111 1 98.31 130 HIS B CA 1
ATOM 2653 C C . HIS B 1 130 ? -10.492 -14.797 -2.312 1 98.31 130 HIS B C 1
ATOM 2655 O O . HIS B 1 130 ? -11.281 -14.625 -1.377 1 98.31 130 HIS B O 1
ATOM 2661 N N . CYS B 1 131 ? -9.648 -13.859 -2.656 1 97.75 131 CYS B N 1
ATOM 2662 C CA . CYS B 1 131 ? -9.523 -12.578 -1.963 1 97.75 131 CYS B CA 1
ATOM 2663 C C . CYS B 1 131 ? -10.805 -11.766 -2.086 1 97.75 131 CYS B C 1
ATOM 2665 O O . CYS B 1 131 ? -11.242 -11.141 -1.119 1 97.75 131 CYS B O 1
ATOM 2667 N N . PHE B 1 132 ? -11.414 -11.781 -3.266 1 97.31 132 PHE B N 1
ATOM 2668 C CA . PHE B 1 132 ? -12.617 -10.992 -3.506 1 97.31 132 PHE B CA 1
ATOM 2669 C C . PHE B 1 132 ? -13.828 -11.641 -2.84 1 97.31 132 PHE B C 1
ATOM 2671 O O . PHE B 1 132 ? -14.641 -10.945 -2.221 1 97.31 132 PHE B O 1
ATOM 2678 N N . ARG B 1 133 ? -13.938 -12.891 -2.879 1 94.81 133 ARG B N 1
ATOM 2679 C CA . ARG B 1 133 ? -15.172 -13.547 -2.475 1 94.81 133 ARG B CA 1
ATOM 2680 C C . ARG B 1 133 ? -15.094 -14.016 -1.025 1 94.81 133 ARG B C 1
ATOM 2682 O O . ARG B 1 133 ? -15.93 -13.641 -0.199 1 94.81 133 ARG B O 1
ATOM 2689 N N . ALA B 1 134 ? -14.094 -14.812 -0.703 1 94.62 134 ALA B N 1
ATOM 2690 C CA . ALA B 1 134 ? -13.992 -15.422 0.622 1 94.62 134 ALA B CA 1
ATOM 2691 C C . ALA B 1 134 ? -13.391 -14.453 1.63 1 94.62 134 ALA B C 1
ATOM 2693 O O . ALA B 1 134 ? -13.891 -14.312 2.748 1 94.62 134 ALA B O 1
ATOM 2694 N N . VAL B 1 135 ? -12.344 -13.773 1.281 1 94.69 135 VAL B N 1
ATOM 2695 C CA . VAL B 1 135 ? -11.617 -12.914 2.213 1 94.69 135 VAL B CA 1
ATOM 2696 C C . VAL B 1 135 ? -12.336 -11.578 2.357 1 94.69 135 VAL B C 1
ATOM 2698 O O . VAL B 1 135 ? -12.383 -11.008 3.447 1 94.69 135 VAL B O 1
ATOM 2701 N N . GLY B 1 136 ? -12.828 -11.031 1.163 1 94.31 136 GLY B N 1
ATOM 2702 C CA . GLY B 1 136 ? -13.617 -9.812 1.222 1 94.31 136 GLY B CA 1
ATOM 2703 C C . GLY B 1 136 ? -12.82 -8.57 0.859 1 94.31 136 GLY B C 1
ATOM 2704 O O . GLY B 1 136 ? -13.18 -7.461 1.261 1 94.31 136 GLY B O 1
ATOM 2705 N N . LEU B 1 137 ? -11.797 -8.711 0.177 1 96.56 137 LEU B N 1
ATOM 2706 C CA . LEU B 1 137 ? -11.062 -7.547 -0.312 1 96.56 137 LEU B CA 1
ATOM 2707 C C . LEU B 1 137 ? -11.789 -6.891 -1.478 1 96.56 137 LEU B C 1
ATOM 2709 O O . LEU B 1 137 ? -12.602 -7.535 -2.146 1 96.56 137 LEU B O 1
ATOM 2713 N N . HIS B 1 138 ? -11.555 -5.625 -1.71 1 97.69 138 HIS B N 1
ATOM 2714 C CA . HIS B 1 138 ? -12.195 -4.863 -2.777 1 97.69 138 HIS B CA 1
ATOM 2715 C C . HIS B 1 138 ? -11.281 -4.738 -3.99 1 97.69 138 HIS B C 1
ATOM 2717 O O . HIS B 1 138 ? -11.75 -4.703 -5.129 1 97.69 138 HIS B O 1
ATOM 2723 N N . ARG B 1 139 ? -10.047 -4.684 -3.766 1 98.44 139 ARG B N 1
ATOM 2724 C CA . ARG B 1 139 ? -9.078 -4.316 -4.797 1 98.44 139 ARG B CA 1
ATOM 2725 C C . ARG B 1 139 ? -7.824 -5.18 -4.703 1 98.44 139 ARG B C 1
ATOM 2727 O O . ARG B 1 139 ? -7.32 -5.434 -3.605 1 98.44 139 ARG B O 1
ATOM 2734 N N . MET B 1 140 ? -7.348 -5.695 -5.859 1 98.81 140 MET B N 1
ATOM 2735 C CA . MET B 1 140 ? -6.113 -6.465 -5.965 1 98.81 140 MET B CA 1
ATOM 2736 C C . MET B 1 140 ? -5.148 -5.809 -6.949 1 98.81 140 MET B C 1
ATOM 2738 O O . MET B 1 140 ? -5.562 -5.34 -8.016 1 98.81 140 MET B O 1
ATOM 2742 N N . GLU B 1 141 ? -3.889 -5.781 -6.551 1 98.69 141 GLU B N 1
ATOM 2743 C CA . GLU B 1 141 ? -2.891 -5.148 -7.41 1 98.69 141 GLU B CA 1
ATOM 2744 C C . GLU B 1 141 ? -1.731 -6.102 -7.699 1 98.69 141 GLU B C 1
ATOM 2746 O O . GLU B 1 141 ? -1.427 -6.98 -6.895 1 98.69 141 GLU B O 1
ATOM 2751 N N . VAL B 1 142 ? -1.127 -5.969 -8.844 1 98.81 142 VAL B N 1
ATOM 2752 C CA . VAL B 1 142 ? 0.128 -6.602 -9.234 1 98.81 142 VAL B CA 1
ATOM 2753 C C . VAL B 1 142 ? 1.097 -5.551 -9.766 1 98.81 142 VAL B C 1
ATOM 2755 O O . VAL B 1 142 ? 0.757 -4.793 -10.68 1 98.81 142 VAL B O 1
ATOM 2758 N N . CYS B 1 143 ? 2.246 -5.457 -9.188 1 98.44 143 CYS B N 1
ATOM 2759 C CA . CYS B 1 143 ? 3.291 -4.543 -9.633 1 98.44 143 CYS B CA 1
ATOM 2760 C C . CYS B 1 143 ? 4.398 -5.297 -10.359 1 98.44 143 CYS B C 1
ATOM 2762 O O . CYS B 1 143 ? 4.957 -6.254 -9.828 1 98.44 143 CYS B O 1
ATOM 2764 N N . ILE B 1 144 ? 4.688 -4.855 -11.547 1 98.62 144 ILE B N 1
ATOM 2765 C CA . ILE B 1 144 ? 5.574 -5.613 -12.422 1 98.62 144 ILE B CA 1
ATOM 2766 C C . ILE B 1 144 ? 6.625 -4.684 -13.023 1 98.62 144 ILE B C 1
ATOM 2768 O O . ILE B 1 144 ? 6.297 -3.605 -13.523 1 98.62 144 ILE B O 1
ATOM 2772 N N . ARG B 1 145 ? 7.848 -5.133 -12.984 1 98.56 145 ARG B N 1
ATOM 2773 C CA . ARG B 1 145 ? 8.844 -4.387 -13.742 1 98.56 145 ARG B CA 1
ATOM 2774 C C . ARG B 1 145 ? 8.5 -4.363 -15.234 1 98.56 145 ARG B C 1
ATOM 2776 O O . ARG B 1 145 ? 8.117 -5.387 -15.797 1 98.56 145 ARG B O 1
ATOM 2783 N N . PRO B 1 146 ? 8.703 -3.217 -15.867 1 98.19 146 PRO B N 1
ATOM 2784 C CA . PRO B 1 146 ? 8.328 -3.107 -17.281 1 98.19 146 PRO B CA 1
ATOM 2785 C C . PRO B 1 146 ? 9.023 -4.148 -18.156 1 98.19 146 PRO B C 1
ATOM 2787 O O . PRO B 1 146 ? 8.438 -4.621 -19.125 1 98.19 146 PRO B O 1
ATOM 2790 N N . GLU B 1 147 ? 10.18 -4.609 -17.781 1 97.56 147 GLU B N 1
ATOM 2791 C CA . GLU B 1 147 ? 10.984 -5.535 -18.578 1 97.56 147 GLU B CA 1
ATOM 2792 C C . GLU B 1 147 ? 10.516 -6.973 -18.391 1 97.56 147 GLU B C 1
ATOM 2794 O 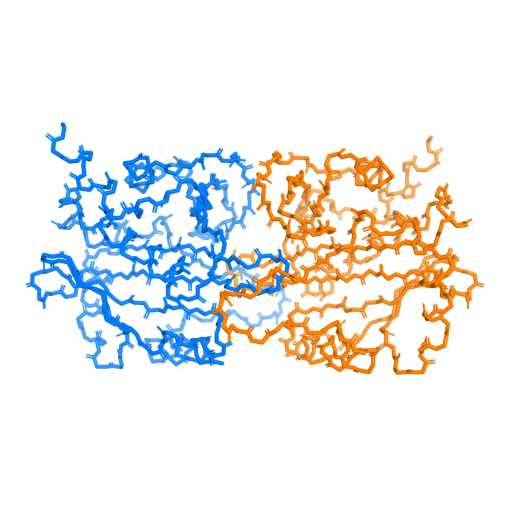O . GLU B 1 147 ? 10.93 -7.867 -19.141 1 97.56 147 GLU B O 1
ATOM 2799 N N . ASN B 1 148 ? 9.672 -7.184 -17.391 1 97.56 148 ASN B N 1
ATOM 2800 C CA . ASN B 1 148 ? 9.242 -8.547 -17.094 1 97.56 148 ASN B CA 1
ATOM 2801 C C . ASN B 1 148 ? 8.102 -8.992 -18 1 97.56 148 ASN B C 1
ATOM 2803 O O . ASN B 1 148 ? 6.949 -9.062 -17.578 1 97.56 148 ASN B O 1
ATOM 2807 N N . GLY B 1 149 ? 8.461 -9.32 -19.188 1 97.19 149 GLY B N 1
ATOM 2808 C CA . GLY B 1 149 ? 7.5 -9.719 -20.203 1 97.19 149 GLY B CA 1
ATOM 2809 C C . GLY B 1 149 ? 6.582 -10.836 -19.766 1 97.19 149 GLY B C 1
ATOM 2810 O O . GLY B 1 149 ? 5.359 -10.719 -19.859 1 97.19 149 GLY B O 1
ATOM 2811 N N . PRO B 1 150 ? 7.172 -11.922 -19.25 1 96.38 150 PRO B N 1
ATOM 2812 C CA . PRO B 1 150 ? 6.348 -13.055 -18.828 1 96.38 150 PRO B CA 1
ATOM 2813 C C . PRO B 1 150 ? 5.289 -12.656 -17.797 1 96.38 150 PRO B C 1
ATOM 2815 O O . PRO B 1 150 ? 4.125 -13.047 -17.922 1 96.38 150 PRO B O 1
ATOM 2818 N N . SER B 1 151 ? 5.594 -11.891 -16.828 1 97.75 151 SER B N 1
ATOM 2819 C CA . SER B 1 151 ? 4.625 -11.477 -15.812 1 97.75 151 SER B CA 1
ATOM 2820 C C . SER B 1 151 ? 3.578 -10.539 -16.406 1 97.75 151 SER B C 1
ATOM 2822 O O . SER B 1 151 ? 2.406 -10.586 -16.016 1 97.75 151 SER B O 1
ATOM 2824 N N . ARG B 1 152 ? 3.982 -9.68 -17.312 1 98.25 152 ARG B N 1
ATOM 2825 C CA . ARG B 1 152 ? 3.027 -8.781 -17.969 1 98.25 152 ARG B CA 1
ATOM 2826 C C . ARG B 1 152 ? 1.992 -9.57 -18.766 1 98.25 152 ARG B C 1
ATOM 2828 O O . ARG B 1 152 ? 0.813 -9.219 -18.781 1 98.25 152 ARG B O 1
ATOM 2835 N N . ARG B 1 153 ? 2.455 -10.594 -19.375 1 97.75 153 ARG B N 1
ATOM 2836 C CA . ARG B 1 153 ? 1.525 -11.43 -20.141 1 97.75 153 ARG B CA 1
ATOM 2837 C C . ARG B 1 153 ? 0.482 -12.055 -19.219 1 97.75 153 ARG B C 1
ATOM 2839 O O . ARG B 1 153 ? -0.675 -12.227 -19.609 1 97.75 153 ARG B O 1
ATOM 2846 N N . VAL B 1 154 ? 0.836 -12.414 -17.969 1 98.31 154 VAL B N 1
ATOM 2847 C CA . VAL B 1 154 ? -0.083 -13 -17 1 98.31 154 VAL B CA 1
ATOM 2848 C C . VAL B 1 154 ? -1.234 -12.039 -16.734 1 98.31 154 VAL B C 1
ATOM 2850 O O . VAL B 1 154 ? -2.404 -12.398 -16.875 1 98.31 154 VAL B O 1
ATOM 2853 N N . VAL B 1 155 ? -0.913 -10.812 -16.406 1 98.5 155 VAL B N 1
ATOM 2854 C CA . VAL B 1 155 ? -1.945 -9.859 -16.016 1 98.5 155 VAL B CA 1
ATOM 2855 C C . VAL B 1 155 ? -2.74 -9.422 -17.234 1 98.5 155 VAL B C 1
ATOM 2857 O O . VAL B 1 155 ? -3.939 -9.148 -17.141 1 98.5 155 VAL B O 1
ATOM 2860 N N . GLU B 1 156 ? -2.092 -9.367 -18.359 1 97.44 156 GLU B N 1
ATOM 2861 C CA . GLU B 1 156 ? -2.795 -9.055 -19.609 1 97.44 156 GLU B CA 1
ATOM 2862 C C . GLU B 1 156 ? -3.844 -10.117 -19.922 1 97.44 156 GLU B C 1
ATOM 2864 O O . GLU B 1 156 ? -4.988 -9.797 -20.25 1 97.44 156 GLU B O 1
ATOM 2869 N N . LYS B 1 157 ? -3.436 -11.367 -19.844 1 97.38 157 LYS B N 1
ATOM 2870 C CA . LYS B 1 157 ? -4.352 -12.477 -20.094 1 97.38 157 LYS B CA 1
ATOM 2871 C C . LYS B 1 157 ? -5.555 -12.414 -19.156 1 97.38 157 LYS B C 1
ATOM 2873 O O . LYS B 1 157 ? -6.668 -12.773 -19.547 1 97.38 157 LYS B O 1
ATOM 2878 N N . LEU B 1 158 ? -5.309 -11.984 -17.984 1 98.38 158 LEU B N 1
ATOM 2879 C CA . LEU B 1 158 ? -6.348 -12.008 -16.953 1 98.38 158 LEU B CA 1
ATOM 2880 C C . LEU B 1 158 ? -7.176 -10.727 -16.984 1 98.38 158 LEU B C 1
ATOM 2882 O O . LEU B 1 158 ? -8.188 -10.617 -16.297 1 98.38 158 LEU B O 1
ATOM 2886 N N . GLY B 1 159 ? -6.727 -9.719 -17.719 1 98 159 GLY B N 1
ATOM 2887 C CA . GLY B 1 159 ? -7.504 -8.508 -17.938 1 98 159 GLY B CA 1
ATOM 2888 C C . GLY B 1 159 ? -7.332 -7.488 -16.812 1 98 159 GLY B C 1
ATOM 2889 O O . GLY B 1 159 ? -8.25 -6.727 -16.516 1 98 159 GLY B O 1
ATOM 2890 N N . PHE B 1 160 ? -6.238 -7.512 -16.156 1 98.69 160 PHE B N 1
ATOM 2891 C CA . PHE B 1 160 ? -5.938 -6.441 -15.203 1 98.69 160 PHE B CA 1
ATOM 2892 C C . PHE B 1 160 ? -5.773 -5.109 -15.93 1 98.69 160 PHE B C 1
ATOM 2894 O O . PHE B 1 160 ? -5.172 -5.051 -17 1 98.69 160 PHE B O 1
ATOM 2901 N N . ARG B 1 161 ? -6.246 -4.074 -15.297 1 98.31 161 ARG B N 1
ATOM 2902 C CA . ARG B 1 161 ? -6.094 -2.732 -15.852 1 98.31 161 ARG B CA 1
ATOM 2903 C C . ARG B 1 161 ? -4.742 -2.135 -15.469 1 98.31 161 ARG B C 1
ATOM 2905 O O . ARG B 1 161 ? -4.293 -2.285 -14.328 1 98.31 161 ARG B O 1
ATOM 2912 N N . GLU B 1 162 ? -4.102 -1.505 -16.375 1 98.25 162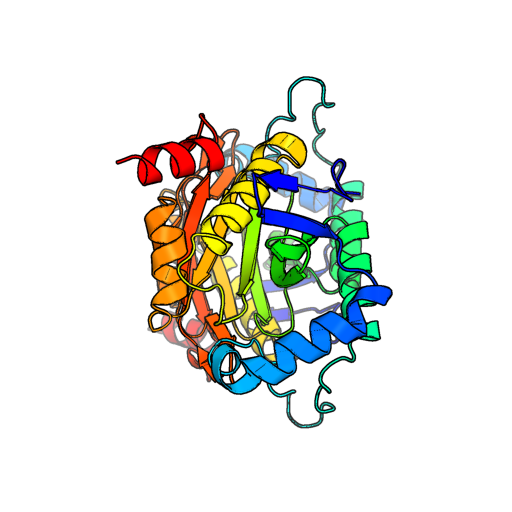 GLU B N 1
ATOM 2913 C CA . GLU B 1 162 ? -2.863 -0.798 -16.062 1 98.25 162 GLU B CA 1
ATOM 2914 C C . GLU B 1 162 ? -3.146 0.574 -15.461 1 98.25 162 GLU B C 1
ATOM 2916 O O . GLU B 1 162 ? -3.982 1.323 -15.969 1 98.25 162 GLU B O 1
ATOM 2921 N N . GLU B 1 163 ? -2.451 0.905 -14.445 1 98.38 163 GLU B N 1
ATOM 2922 C CA . GLU B 1 163 ? -2.695 2.178 -13.773 1 98.38 163 GLU B CA 1
ATOM 2923 C C . GLU B 1 163 ? -1.452 3.062 -13.797 1 98.38 163 GLU B C 1
ATOM 2925 O O . GLU B 1 163 ? -1.379 4.062 -13.078 1 98.38 163 GLU B O 1
ATOM 2930 N N . GLY B 1 164 ? -0.466 2.627 -14.555 1 97.38 164 GLY B N 1
ATOM 2931 C CA . GLY B 1 164 ? 0.666 3.508 -14.781 1 97.38 164 GLY B CA 1
ATOM 2932 C C . GLY B 1 164 ? 1.942 3.029 -14.117 1 97.38 164 GLY B C 1
ATOM 2933 O O . GLY B 1 164 ? 1.985 1.929 -13.562 1 97.38 164 GLY B O 1
ATOM 2934 N N . LEU B 1 165 ? 2.951 3.861 -14.219 1 98.38 165 LEU B N 1
ATOM 2935 C CA . LEU B 1 165 ? 4.305 3.559 -13.766 1 98.38 165 LEU B CA 1
ATOM 2936 C C . LEU B 1 165 ? 4.574 4.184 -12.398 1 98.38 165 LEU B C 1
ATOM 2938 O O . LEU B 1 165 ? 4.195 5.328 -12.148 1 98.38 165 LEU B O 1
ATOM 2942 N N . ARG B 1 166 ? 5.195 3.473 -11.516 1 98.19 166 ARG B N 1
ATOM 2943 C CA . ARG B 1 166 ? 5.746 3.957 -10.25 1 98.19 166 ARG B CA 1
ATOM 2944 C C . ARG B 1 166 ? 7.273 3.912 -10.266 1 98.19 166 ARG B C 1
ATOM 2946 O O . ARG B 1 166 ? 7.867 2.846 -10.102 1 98.19 166 ARG B O 1
ATOM 2953 N N . PRO B 1 167 ? 7.895 5.008 -10.383 1 98.31 167 PRO B N 1
ATOM 2954 C CA . PRO B 1 167 ? 9.359 5.02 -10.414 1 98.31 167 PRO B CA 1
ATOM 2955 C C . PRO B 1 167 ? 9.977 4.617 -9.078 1 98.31 167 PRO B C 1
ATOM 2957 O O . PRO B 1 167 ? 9.469 4.992 -8.016 1 98.31 167 PRO B O 1
ATOM 2960 N N . ARG B 1 168 ? 11.062 3.783 -9.141 1 97.94 168 ARG B N 1
ATOM 2961 C CA . ARG B 1 168 ? 11.844 3.375 -7.977 1 97.94 168 ARG B CA 1
ATOM 2962 C C . ARG B 1 168 ? 10.938 2.811 -6.883 1 97.94 168 ARG B C 1
ATOM 2964 O O . ARG B 1 168 ? 11.094 3.148 -5.707 1 97.94 168 ARG B O 1
ATOM 2971 N N . TYR B 1 169 ? 10.094 1.999 -7.289 1 98.25 169 TYR B N 1
ATOM 2972 C CA . TYR B 1 169 ? 9.008 1.551 -6.43 1 98.25 169 TYR B CA 1
ATOM 2973 C C . TYR B 1 169 ? 9.484 0.47 -5.465 1 98.25 169 TYR B C 1
ATOM 2975 O O . TYR B 1 169 ? 9.172 0.516 -4.273 1 98.25 169 TYR B O 1
ATOM 2983 N N . LEU B 1 170 ? 10.195 -0.509 -5.863 1 97.56 170 LEU B N 1
ATOM 2984 C CA . LEU B 1 170 ? 10.68 -1.625 -5.055 1 97.56 170 LEU B CA 1
ATOM 2985 C C . LEU B 1 170 ? 12.172 -1.842 -5.266 1 97.56 170 LEU B C 1
ATOM 2987 O O . LEU B 1 170 ? 12.703 -1.562 -6.344 1 97.56 170 LEU B O 1
ATOM 2991 N N . HIS B 1 171 ? 12.781 -2.35 -4.219 1 96.88 171 HIS B N 1
ATOM 2992 C CA . HIS B 1 171 ? 14.195 -2.721 -4.309 1 96.88 171 HIS B CA 1
ATOM 2993 C C . HIS B 1 171 ? 14.352 -4.148 -4.816 1 96.88 171 HIS B C 1
ATOM 2995 O O . HIS B 1 171 ? 14.109 -5.105 -4.078 1 96.88 171 HIS B O 1
ATOM 3001 N N . ILE B 1 172 ? 14.719 -4.289 -6.008 1 96.44 172 ILE B N 1
ATOM 3002 C CA . ILE B 1 172 ? 14.797 -5.559 -6.727 1 96.44 172 ILE B CA 1
ATOM 3003 C C . ILE B 1 172 ? 16.203 -5.73 -7.316 1 96.44 172 ILE B C 1
ATOM 3005 O O . ILE B 1 172 ? 16.719 -4.82 -7.969 1 96.44 172 ILE B O 1
ATOM 3009 N N . ASP B 1 173 ? 16.734 -6.898 -7.102 1 94.19 173 ASP B N 1
ATOM 3010 C CA . ASP B 1 173 ? 18.047 -7.23 -7.676 1 94.19 173 ASP B CA 1
ATOM 3011 C C . ASP B 1 173 ? 19.062 -6.121 -7.414 1 94.19 173 ASP B C 1
ATOM 3013 O O . ASP B 1 173 ? 19.703 -5.637 -8.344 1 94.19 173 ASP B O 1
ATOM 3017 N N . GLY B 1 174 ? 18.984 -5.512 -6.32 1 93.25 174 GLY B N 1
ATOM 3018 C CA . GLY B 1 174 ? 20.047 -4.648 -5.801 1 93.25 174 GLY B CA 1
ATOM 3019 C C . GLY B 1 174 ? 19.797 -3.178 -6.082 1 93.25 174 GLY B C 1
ATOM 3020 O O . GLY B 1 174 ? 20.656 -2.338 -5.82 1 93.25 174 GLY B O 1
ATOM 3021 N N . ALA B 1 175 ? 18.672 -2.844 -6.645 1 96.38 175 ALA B N 1
ATOM 3022 C CA . ALA B 1 175 ? 18.406 -1.439 -6.953 1 96.38 175 ALA B CA 1
ATOM 3023 C C . ALA B 1 175 ? 16.922 -1.12 -6.848 1 96.38 175 ALA B C 1
ATOM 3025 O O . ALA B 1 175 ? 16.078 -2.023 -6.887 1 96.38 175 ALA B O 1
ATOM 3026 N N . TRP B 1 176 ? 16.672 0.104 -6.656 1 97.44 176 TRP B N 1
ATOM 3027 C CA . TRP B 1 176 ? 15.281 0.559 -6.746 1 97.44 176 TRP B CA 1
ATOM 3028 C C . TRP B 1 176 ? 14.805 0.571 -8.195 1 97.44 176 TRP B C 1
ATOM 3030 O O . TRP B 1 176 ? 15.398 1.232 -9.047 1 97.44 176 TRP B O 1
ATOM 3040 N N . ARG B 1 177 ? 13.734 -0.159 -8.43 1 98.31 177 ARG B N 1
ATOM 3041 C CA . ARG B 1 177 ? 13.297 -0.375 -9.805 1 98.31 177 ARG B CA 1
ATOM 3042 C C . ARG B 1 177 ? 11.883 0.157 -10.016 1 98.31 177 ARG B C 1
ATOM 3044 O O . ARG B 1 177 ? 11.039 0.062 -9.117 1 98.31 177 ARG B O 1
ATOM 3051 N N . ASP B 1 178 ? 11.742 0.625 -11.242 1 98.44 178 ASP B N 1
ATOM 3052 C CA . ASP B 1 178 ? 10.414 1.052 -11.664 1 98.44 178 ASP B CA 1
ATOM 3053 C C . ASP B 1 178 ? 9.469 -0.14 -11.781 1 98.44 178 ASP B C 1
ATOM 3055 O O . ASP B 1 178 ? 9.891 -1.243 -12.133 1 98.44 178 ASP B O 1
ATOM 3059 N N . HIS B 1 179 ? 8.18 0.141 -11.492 1 98.56 179 HIS B N 1
ATOM 3060 C CA . HIS B 1 179 ? 7.16 -0.89 -11.672 1 98.56 179 HIS B CA 1
ATOM 3061 C C . HIS B 1 179 ? 5.902 -0.319 -12.32 1 98.56 179 HIS B C 1
ATOM 3063 O O . HIS B 1 179 ? 5.496 0.804 -12.016 1 98.56 179 HIS B O 1
ATOM 3069 N N . LEU B 1 180 ? 5.395 -1.063 -13.211 1 98.62 180 LEU B N 1
ATOM 3070 C CA . LEU B 1 180 ? 4.023 -0.854 -13.664 1 98.62 180 LEU B CA 1
ATOM 3071 C C . LEU B 1 180 ? 3.027 -1.436 -12.672 1 98.62 180 LEU B C 1
ATOM 3073 O O . LEU B 1 180 ? 3.25 -2.518 -12.125 1 98.62 180 LEU B O 1
ATOM 3077 N N . VAL B 1 181 ? 1.933 -0.691 -12.461 1 98.5 181 VAL B N 1
ATOM 3078 C CA . VAL B 1 181 ? 0.899 -1.178 -11.555 1 98.5 181 VAL B CA 1
ATOM 3079 C C . VAL B 1 181 ? -0.313 -1.647 -12.359 1 98.5 181 VAL B C 1
ATOM 3081 O O . VAL B 1 181 ? -0.803 -0.929 -13.227 1 98.5 181 VAL B O 1
ATOM 3084 N N . PHE B 1 182 ? -0.754 -2.844 -12.086 1 98.81 182 PHE B N 1
ATOM 3085 C CA . PHE B 1 182 ? -1.984 -3.416 -12.617 1 98.81 182 PHE B CA 1
ATOM 3086 C C . PHE B 1 182 ? -2.969 -3.723 -11.492 1 98.81 182 PHE B C 1
ATOM 3088 O O . PHE B 1 182 ? -2.572 -4.184 -10.422 1 98.81 182 PHE B O 1
ATOM 3095 N N . ALA B 1 183 ? -4.25 -3.475 -11.797 1 98.81 183 ALA B N 1
ATOM 3096 C CA . ALA B 1 183 ? -5.207 -3.611 -10.703 1 98.81 183 ALA B CA 1
ATOM 3097 C C . ALA B 1 183 ? -6.539 -4.156 -11.203 1 98.81 183 ALA B C 1
ATOM 3099 O O . ALA B 1 183 ? -6.852 -4.051 -12.391 1 98.81 183 ALA B O 1
ATOM 3100 N N . LEU B 1 184 ? -7.242 -4.727 -10.312 1 98.56 184 LEU B N 1
ATOM 3101 C CA . LEU B 1 184 ? -8.602 -5.223 -10.508 1 98.56 184 LEU B CA 1
ATOM 3102 C C . LEU B 1 184 ? -9.445 -4.992 -9.266 1 98.56 184 LEU B C 1
ATOM 3104 O O . LEU B 1 184 ? -8.984 -5.219 -8.141 1 98.56 184 LEU B O 1
ATOM 3108 N N . THR B 1 185 ? -10.664 -4.445 -9.422 1 98.38 185 THR B N 1
ATOM 3109 C CA . THR B 1 185 ? -11.609 -4.383 -8.312 1 98.38 185 THR B CA 1
ATOM 3110 C C . THR B 1 185 ? -12.719 -5.418 -8.492 1 98.38 185 THR B C 1
ATOM 3112 O O . THR B 1 185 ? -12.93 -5.93 -9.594 1 98.38 185 THR B O 1
ATOM 3115 N N . VAL B 1 186 ? -13.359 -5.68 -7.438 1 97 186 VAL B N 1
ATOM 3116 C CA . VAL B 1 186 ? -14.359 -6.742 -7.406 1 97 186 VAL B CA 1
ATOM 3117 C C . VAL B 1 186 ? -15.43 -6.48 -8.461 1 97 186 VAL B C 1
ATOM 3119 O O . VAL B 1 186 ? -15.945 -7.414 -9.078 1 97 186 VAL B O 1
ATOM 3122 N N . GLU B 1 187 ? -15.75 -5.211 -8.75 1 96.56 187 GLU B N 1
ATOM 3123 C CA . GLU B 1 187 ? -16.812 -4.84 -9.688 1 96.56 187 GLU B CA 1
ATOM 3124 C C . GLU B 1 187 ? -16.391 -5.148 -11.125 1 96.56 187 GLU B C 1
ATOM 3126 O O . GLU B 1 187 ? -17.25 -5.281 -12.008 1 96.56 187 GLU B O 1
ATOM 3131 N N . GLU B 1 188 ? -15.18 -5.316 -11.391 1 97.88 188 GLU B N 1
ATOM 3132 C CA . GLU B 1 188 ? -14.672 -5.473 -12.758 1 97.88 188 GLU B CA 1
ATOM 3133 C C . GLU B 1 188 ? -14.695 -6.938 -13.188 1 97.88 188 GLU B C 1
ATOM 3135 O O . GLU B 1 188 ? -14.477 -7.246 -14.359 1 97.88 188 GLU B O 1
ATOM 3140 N N . VAL B 1 189 ? -14.945 -7.812 -12.273 1 97.56 189 VAL B N 1
ATOM 3141 C CA . VAL B 1 189 ? -14.969 -9.234 -12.602 1 97.56 189 VAL B CA 1
ATOM 3142 C C . VAL B 1 189 ? -16.109 -9.922 -11.852 1 97.56 189 VAL B C 1
ATOM 3144 O O . VAL B 1 189 ? -15.891 -10.891 -11.133 1 97.56 189 VAL B O 1
ATOM 3147 N N . PRO B 1 190 ? -17.297 -9.5 -12.07 1 95.88 190 PRO B N 1
ATOM 3148 C CA . PRO B 1 190 ? -18.453 -10.039 -11.336 1 95.88 190 PRO B CA 1
ATOM 3149 C C . PRO B 1 190 ? -18.609 -11.547 -11.5 1 95.88 190 PRO B C 1
ATOM 3151 O O . PRO B 1 190 ? -19.125 -12.219 -10.609 1 95.88 190 PRO B O 1
ATOM 3154 N N . GLU B 1 191 ? -18.125 -12.086 -12.625 1 96.75 191 GLU B N 1
ATOM 3155 C CA . GLU B 1 191 ? -18.25 -13.516 -12.898 1 96.75 191 GLU B CA 1
ATOM 3156 C C . GLU B 1 191 ? -17.141 -14.312 -12.227 1 96.75 191 GLU B C 1
ATOM 3158 O O . GLU B 1 191 ? -17.203 -15.539 -12.141 1 96.75 191 GLU B O 1
ATOM 3163 N N . GLY B 1 192 ? -16.156 -13.672 -11.734 1 98 192 GLY B N 1
ATOM 3164 C CA . GLY B 1 192 ? -14.953 -14.32 -11.227 1 98 192 GLY B CA 1
ATOM 3165 C C . GLY B 1 192 ? -13.82 -14.336 -12.234 1 98 192 GLY B C 1
ATOM 3166 O O . GLY B 1 192 ? -14.047 -14.484 -13.438 1 98 192 GLY B O 1
ATOM 3167 N N . LEU B 1 193 ? -12.68 -14.18 -11.727 1 98.62 193 LEU B N 1
ATOM 3168 C CA . LEU B 1 193 ? -11.516 -14.07 -12.602 1 98.62 193 LEU B CA 1
ATOM 3169 C C . LEU B 1 193 ? -11.188 -15.414 -13.234 1 98.62 193 LEU B C 1
ATOM 3171 O O . LEU B 1 193 ? -10.742 -15.469 -14.391 1 98.62 193 LEU B O 1
ATOM 3175 N N . LEU B 1 194 ? -11.336 -16.5 -12.461 1 98.5 194 LEU B N 1
ATOM 3176 C CA . LEU B 1 194 ? -11.07 -17.844 -12.984 1 98.5 194 LEU B CA 1
ATOM 3177 C C . LEU B 1 194 ? -12 -18.156 -14.156 1 98.5 194 LEU B C 1
ATOM 3179 O O . LEU B 1 194 ? -11.555 -18.688 -15.18 1 98.5 194 LEU B O 1
ATOM 3183 N N . ARG B 1 195 ? -13.234 -17.812 -13.992 1 97.94 195 ARG B N 1
ATOM 3184 C CA . ARG B 1 195 ? -14.18 -18.016 -15.078 1 97.94 195 ARG B CA 1
ATOM 3185 C C . ARG B 1 195 ? -13.789 -17.188 -16.297 1 97.94 195 ARG B C 1
ATOM 3187 O O . ARG B 1 195 ? -13.828 -17.688 -17.422 1 97.94 195 ARG B O 1
ATOM 3194 N N . ARG B 1 196 ? -13.477 -15.969 -16.109 1 97.38 196 ARG B N 1
ATOM 3195 C CA . ARG B 1 196 ? -13.008 -15.117 -17.203 1 97.38 196 ARG B CA 1
ATOM 3196 C C . ARG B 1 196 ? -11.797 -15.734 -17.906 1 97.38 196 ARG B C 1
ATOM 3198 O O . ARG B 1 196 ? -11.727 -15.742 -19.125 1 97.38 196 ARG B O 1
ATOM 3205 N N . TRP B 1 197 ? -10.898 -16.203 -17.125 1 97.62 197 TRP B N 1
ATOM 3206 C CA . TRP B 1 197 ? -9.688 -16.828 -17.641 1 97.62 197 TRP B CA 1
ATOM 3207 C C . TRP B 1 197 ? -10.023 -18.062 -18.484 1 97.62 197 TRP B C 1
ATOM 3209 O O . TRP B 1 197 ? -9.5 -18.219 -19.594 1 97.62 197 TRP B O 1
ATOM 3219 N N . HIS B 1 198 ? -10.93 -18.875 -18.031 1 97.25 198 HIS B N 1
ATOM 3220 C CA . HIS B 1 198 ? -11.344 -20.062 -18.766 1 97.25 198 HIS B CA 1
ATOM 3221 C C . HIS B 1 198 ? -11.977 -19.688 -20.109 1 97.25 198 HIS B C 1
ATOM 3223 O O . HIS B 1 198 ? -11.758 -20.359 -21.109 1 97.25 198 HIS B O 1
ATOM 3229 N N . GLN B 1 199 ? -12.703 -18.625 -20.094 1 94.81 199 GLN B N 1
ATOM 3230 C CA . GLN B 1 199 ? -13.383 -18.172 -21.312 1 94.81 199 GLN B CA 1
ATOM 3231 C C . GLN B 1 199 ? -12.391 -17.625 -22.328 1 94.81 199 GLN B C 1
ATOM 3233 O O . GLN B 1 199 ? -12.578 -17.781 -23.531 1 94.81 199 GLN B O 1
ATOM 3238 N N . ALA B 1 200 ? -11.383 -16.984 -21.891 1 90.12 200 ALA B N 1
ATOM 3239 C CA . ALA B 1 200 ? -10.375 -16.391 -22.766 1 90.12 200 ALA B CA 1
ATOM 3240 C C . ALA B 1 200 ? -9.5 -17.469 -23.391 1 90.12 200 ALA B C 1
ATOM 3242 O O . ALA B 1 200 ? -8.938 -17.266 -24.469 1 90.12 200 ALA B O 1
ATOM 3243 N N . ARG B 1 201 ? -9.328 -18.578 -22.688 1 85.75 201 ARG B N 1
ATOM 3244 C CA . ARG B 1 201 ? -8.477 -19.656 -23.188 1 85.75 201 ARG B CA 1
ATOM 3245 C C . ARG B 1 201 ? -9.188 -20.453 -24.281 1 85.75 201 ARG B C 1
ATOM 3247 O O . ARG B 1 201 ? -8.539 -21.094 -25.109 1 85.75 201 ARG B O 1
ATOM 3254 N N . ILE B 1 202 ? -10.453 -20.484 -24.203 1 71.44 202 ILE B N 1
ATOM 3255 C CA . ILE B 1 202 ? -11.219 -21.203 -25.203 1 71.44 202 ILE B CA 1
ATOM 3256 C C . ILE B 1 202 ? -11.242 -20.406 -26.5 1 71.44 202 ILE B C 1
ATOM 3258 O O . ILE B 1 202 ? -11.32 -20.984 -27.594 1 71.44 202 ILE B O 1
ATOM 3262 N N . LYS B 1 203 ? -11.016 -19.125 -26.375 1 61.62 203 LYS B N 1
ATOM 3263 C CA . LYS B 1 203 ? -11.055 -18.344 -27.609 1 61.62 203 LYS B CA 1
ATOM 3264 C C . LYS B 1 203 ? -9.688 -18.312 -28.281 1 61.62 203 LYS B C 1
ATOM 3266 O O . LYS B 1 203 ? -8.656 -18.344 -27.609 1 61.62 203 LYS B O 1
#

Secondary structure (DSSP, 8-state):
--TT-S--EEETTEEEEE--GGGHHHHHHHHHHTHHHHGGG-B-PPPPPTTSPPPPPPPHHHHHHHHHHHHHTTS-EEEEEEETTEEEEEEEEEEEE-TTS-EEEEEEEE-GGGTTTTHHHHHHHHHHHIIIIII--SEEEEEE-TT-HHHHHHHHHHTPEEEEEEEEEEEETTEEEEEEEEEEEGGG-TT-HHHHHHHHHH-/--TT-S--EEETTEEEEE--GGGHHHHHHHHHHTHHHHGGG-B-PPPPPTTSPPPPPPPHHHHHHHHHHHHHTTS-EEEEEEETTEEEEEEEEEEEE-TTS-EEEEEEEE-GGGTTTTHHHHHHHHHHHIIIIII--SEEEEEE-TT-HHHHHHHHHHTPEEEEEEEEEEEETTEEEEEEEEEEEGGG-TT-HHHHHHHHHH-

Solvent-accessible surface area (backbone atoms only — not comparable to full-atom values): 21886 Å² total; per-residue (Å²): 104,43,90,55,62,87,54,75,47,77,59,91,57,37,36,36,30,64,67,55,82,84,44,48,66,61,52,49,51,51,48,61,78,31,41,82,79,46,43,78,72,33,75,31,68,60,81,49,60,91,88,47,75,73,81,71,83,71,49,73,68,57,45,52,52,50,46,49,52,36,27,58,65,41,31,33,50,53,28,30,30,26,50,77,87,35,76,39,35,38,40,33,40,32,73,40,40,66,62,33,53,16,27,34,33,51,48,73,52,64,41,73,88,52,60,92,68,55,52,62,48,49,51,51,22,51,52,51,38,42,36,41,66,66,63,57,34,47,34,42,32,38,73,37,46,81,82,42,55,73,62,51,50,37,41,54,69,65,63,45,42,74,43,44,61,38,76,54,46,33,20,31,60,83,36,65,32,47,24,33,36,28,37,47,42,50,82,78,39,80,80,32,46,47,54,51,39,55,56,55,67,75,96,104,43,91,54,60,87,54,76,49,75,59,92,56,37,36,38,31,64,66,54,82,84,43,48,66,60,52,50,50,51,48,61,77,32,40,82,79,45,44,78,72,33,74,30,68,61,82,48,61,91,88,46,72,74,78,71,82,70,50,71,67,55,45,52,51,48,47,48,52,34,27,57,66,41,31,33,49,52,27,31,29,26,49,78,87,35,76,41,37,36,40,32,40,32,72,40,40,66,61,30,52,18,26,32,33,51,49,73,54,64,40,73,90,51,60,91,69,54,52,63,48,48,51,52,20,51,51,51,38,41,37,40,66,66,63,57,33,46,34,43,31,37,71,39,45,80,81,43,56,72,64,51,50,36,41,54,69,66,62,44,43,75,45,44,60,38,76,56,45,34,21,33,60,84,36,66,33,48,24,33,36,28,37,47,43,50,84,78,39,81,80,33,46,48,53,52,40,56,55,56,68,73,96

InterPro domains:
  IPR000182 GNAT domain [PF13302] (14-161)
  IPR000182 GNAT domain [PS51186] (14-187)
  IPR016181 Acyl-CoA N-acyltransferase [SSF55729] (8-184)
  IPR051531 N-acetyltransferase [PTHR43792] (13-188)

Foldseek 3Di:
DQQQPPDWFDDPQKIKGQDDPVCQVLVVVLCVVCVVVCQQFDFDDAADDPPDDGDDDDDPVRVSVVQVVCVVVVFKHKIFMGGNRGGFKIKMWGRQDDDPQQETEIDMDGRPVCQPVCRVLLVVQRVVQCSVPVRNGFKYKYKAAPPPVSVVVSLVLLPWDWDDKDFLPGHGSHGRGIIIMTMDGCVRCVPGSNVSNVVSVVD/DQQQPPDWFDDPQKIKGQDDPVCQVLVVVLCVVCVVVCQQFDFDDAADPPPDDGDDDDDPVRVSVVQVVCVVVVFKHKIFMGGNRGGFKIKMWGRQDDDPQQETEIDMDGRPVCQPVCRVLLVVQRVVQCSVPVRNGFKYKYKAAPPPVSVVVSLVLLPWDWDDKDFLPGHGSHGRGMIIMTMDGCVRCVPGSNVSNVVSVVD